Protein AF-A0A8S9QZ90-F1 (afdb_monomer_lite)

Radius of gyration: 35.48 Å; chains: 1; bounding box: 92×92×103 Å

Structure (mmCIF, N/CA/C/O backbone):
data_AF-A0A8S9QZ90-F1
#
_entry.id   AF-A0A8S9QZ90-F1
#
loop_
_atom_site.group_PDB
_atom_site.id
_atom_site.type_symbol
_atom_site.label_atom_id
_atom_site.label_alt_id
_atom_site.label_comp_id
_atom_site.label_asym_id
_atom_site.label_entity_id
_atom_site.label_seq_id
_atom_site.pdbx_PDB_ins_code
_atom_site.Cartn_x
_atom_site.Cartn_y
_atom_site.Cartn_z
_atom_site.occupancy
_atom_site.B_iso_or_equiv
_atom_site.auth_seq_id
_atom_site.auth_comp_id
_atom_site.auth_asym_id
_atom_site.auth_atom_id
_atom_site.pdbx_PDB_model_num
ATOM 1 N N . MET A 1 1 ? -20.617 -15.885 -1.653 1.00 58.88 1 MET A N 1
ATOM 2 C CA . MET A 1 1 ? -20.589 -14.407 -1.597 1.00 58.88 1 MET A CA 1
ATOM 3 C C . MET A 1 1 ? -21.989 -13.803 -1.713 1.00 58.88 1 MET A C 1
ATOM 5 O O . MET A 1 1 ? -22.446 -13.250 -0.727 1.00 58.88 1 MET A O 1
ATOM 9 N N . PHE A 1 2 ? -22.715 -13.958 -2.832 1.00 81.94 2 PHE A N 1
ATOM 10 C CA . PHE A 1 2 ? -24.047 -13.337 -2.986 1.00 81.94 2 PHE A CA 1
ATOM 11 C C . PHE A 1 2 ? -25.120 -13.880 -2.020 1.00 81.94 2 PHE A C 1
ATOM 13 O O . PHE A 1 2 ? -25.806 -13.099 -1.377 1.00 81.94 2 PHE A O 1
ATOM 20 N N . LYS A 1 3 ? -25.200 -15.203 -1.802 1.00 84.06 3 LYS A N 1
ATOM 21 C CA . LYS A 1 3 ? -26.100 -15.797 -0.785 1.00 84.06 3 LYS A CA 1
ATOM 22 C C . LYS A 1 3 ? -25.849 -15.244 0.627 1.00 84.06 3 LYS A C 1
ATOM 24 O O . LYS A 1 3 ? -26.789 -14.939 1.349 1.00 84.06 3 LYS A O 1
ATOM 29 N N . SER A 1 4 ? -24.578 -15.061 0.986 1.00 73.25 4 SER A N 1
ATOM 30 C CA . SER A 1 4 ? -24.166 -14.453 2.256 1.00 73.25 4 SER A CA 1
ATOM 31 C C . SER A 1 4 ? -24.573 -12.979 2.337 1.00 73.25 4 SER A C 1
ATOM 33 O O . SER A 1 4 ? -25.017 -12.527 3.384 1.00 73.25 4 SER A O 1
ATOM 35 N N . TYR A 1 5 ? -24.474 -12.235 1.229 1.00 80.06 5 TYR A N 1
ATOM 36 C CA . TYR A 1 5 ? -24.984 -10.864 1.147 1.00 80.06 5 TYR A CA 1
ATOM 37 C C . TYR A 1 5 ? -26.503 -10.806 1.350 1.00 80.06 5 TYR A C 1
ATOM 39 O O . TYR A 1 5 ? -26.969 -9.968 2.108 1.00 80.06 5 TYR A O 1
ATOM 47 N N . ILE A 1 6 ? -27.268 -11.721 0.749 1.00 82.00 6 ILE A N 1
ATOM 48 C CA . ILE A 1 6 ? -28.728 -11.779 0.926 1.00 82.00 6 ILE A CA 1
ATOM 49 C C . ILE A 1 6 ? -29.099 -12.058 2.384 1.00 82.00 6 ILE A C 1
ATOM 51 O O . ILE A 1 6 ? -29.980 -11.389 2.916 1.00 82.00 6 ILE A O 1
ATOM 55 N N . ALA A 1 7 ? -28.423 -13.006 3.040 1.00 80.50 7 ALA A N 1
ATOM 56 C CA . ALA A 1 7 ? -28.649 -13.291 4.458 1.00 80.50 7 ALA A CA 1
ATOM 57 C C . ALA A 1 7 ? -28.405 -12.047 5.331 1.00 80.50 7 ALA A C 1
ATOM 59 O O . ALA A 1 7 ? -29.233 -11.716 6.174 1.00 80.50 7 ALA A O 1
ATOM 60 N N . ARG A 1 8 ? -27.323 -11.309 5.054 1.00 75.00 8 ARG A N 1
ATOM 61 C CA . ARG A 1 8 ? -27.004 -10.041 5.729 1.00 75.00 8 ARG A CA 1
ATOM 62 C C . ARG A 1 8 ? -28.013 -8.936 5.422 1.00 75.00 8 ARG A C 1
ATOM 64 O O . ARG A 1 8 ? -28.392 -8.180 6.299 1.00 75.00 8 ARG A O 1
ATOM 71 N N . LEU A 1 9 ? -28.473 -8.825 4.179 1.00 74.50 9 LEU A N 1
ATOM 72 C CA . LEU A 1 9 ? -29.470 -7.823 3.813 1.00 74.50 9 LEU A CA 1
ATOM 73 C C . LEU A 1 9 ? -30.791 -8.081 4.552 1.00 74.50 9 LEU A C 1
ATOM 75 O O . LEU A 1 9 ? -31.390 -7.153 5.086 1.00 74.50 9 LEU A O 1
ATOM 79 N N . LYS A 1 10 ? -31.210 -9.349 4.634 1.00 87.25 10 LYS A N 1
ATOM 80 C CA . LYS A 1 10 ? -32.406 -9.774 5.372 1.00 87.25 10 LYS A CA 1
ATOM 81 C C . LYS A 1 10 ? -32.319 -9.469 6.864 1.00 87.25 10 LYS A C 1
ATOM 83 O O . LYS A 1 10 ? -33.320 -9.034 7.422 1.00 87.25 10 LYS A O 1
ATOM 88 N N . SER A 1 11 ? -31.153 -9.642 7.489 1.00 72.88 11 SER A N 1
ATOM 89 C CA . SER A 1 11 ? -30.983 -9.314 8.910 1.00 72.88 11 SER A CA 1
ATOM 90 C C . SER A 1 11 ? -31.061 -7.811 9.188 1.00 72.88 11 SER A C 1
ATOM 92 O O . SER A 1 11 ? -31.506 -7.429 10.260 1.00 72.88 11 SER A O 1
ATOM 94 N N . ILE A 1 12 ? -30.670 -6.962 8.230 1.00 74.31 12 ILE A N 1
ATOM 95 C CA . ILE A 1 12 ? -30.656 -5.499 8.403 1.00 74.31 12 ILE A CA 1
ATOM 96 C C . ILE A 1 12 ? -32.037 -4.884 8.149 1.00 74.31 12 ILE A C 1
ATOM 98 O O . ILE A 1 12 ? -32.509 -4.068 8.931 1.00 74.31 12 ILE A O 1
ATOM 102 N N . VAL A 1 13 ? -32.688 -5.235 7.034 1.00 74.69 13 VAL A N 1
ATOM 103 C CA . VAL A 1 13 ? -33.922 -4.549 6.597 1.00 74.69 13 VAL A CA 1
ATOM 104 C C . VAL A 1 13 ? -35.191 -5.396 6.738 1.00 74.69 13 VAL A C 1
ATOM 106 O O . VAL A 1 13 ? -36.278 -4.936 6.386 1.00 74.69 13 VAL A O 1
ATOM 109 N N . GLY A 1 14 ? -35.065 -6.629 7.232 1.00 84.50 14 GLY A N 1
ATOM 110 C CA . GLY A 1 14 ? -36.142 -7.614 7.286 1.00 84.50 14 GLY A CA 1
ATOM 111 C C . GLY A 1 14 ? -36.393 -8.310 5.943 1.00 84.50 14 GLY A C 1
ATOM 112 O O . GLY A 1 14 ? -36.069 -7.801 4.866 1.00 84.50 14 GLY A O 1
ATOM 113 N N . ASP A 1 15 ? -37.006 -9.495 5.994 1.00 91.50 15 ASP A N 1
ATOM 114 C CA . ASP A 1 15 ? -37.177 -10.371 4.826 1.00 91.50 15 ASP A CA 1
ATOM 115 C C . ASP A 1 15 ? -37.938 -9.725 3.662 1.00 91.50 15 ASP A C 1
ATOM 117 O O . ASP A 1 15 ? -37.525 -9.855 2.506 1.00 91.50 15 ASP A O 1
ATOM 121 N N . MET A 1 16 ? -39.038 -9.022 3.950 1.00 92.06 16 MET A N 1
ATOM 122 C CA . MET A 1 16 ? -39.878 -8.413 2.911 1.00 92.06 16 MET A CA 1
ATOM 123 C C . MET A 1 16 ? -39.115 -7.337 2.135 1.00 92.06 16 MET A C 1
ATOM 125 O O . MET A 1 16 ? -39.056 -7.382 0.906 1.00 92.06 16 MET A O 1
ATOM 129 N N . LYS A 1 17 ? -38.470 -6.410 2.851 1.00 86.69 17 LYS A N 1
ATOM 130 C CA . LYS A 1 17 ? -37.750 -5.285 2.245 1.00 86.69 17 LYS A CA 1
ATOM 131 C C . LYS A 1 17 ? -36.463 -5.738 1.559 1.00 86.69 17 LYS A C 1
ATOM 133 O O . LYS A 1 17 ? -36.137 -5.243 0.486 1.00 86.69 17 LYS A O 1
ATOM 138 N N . ALA A 1 18 ? -35.762 -6.730 2.112 1.00 88.50 18 ALA A N 1
ATOM 139 C CA . ALA A 1 18 ? -34.608 -7.333 1.448 1.00 88.50 18 ALA A CA 1
ATOM 140 C C . ALA A 1 18 ? -35.005 -7.986 0.117 1.00 88.50 18 ALA A C 1
ATOM 142 O O . ALA A 1 18 ? -34.321 -7.810 -0.890 1.00 88.50 18 ALA A O 1
ATOM 143 N N . THR A 1 19 ? -36.134 -8.699 0.100 1.00 93.56 19 THR A N 1
ATOM 144 C CA . THR A 1 19 ? -36.671 -9.318 -1.119 1.00 93.56 19 THR A CA 1
ATOM 145 C C . THR A 1 19 ? -37.035 -8.262 -2.163 1.00 93.56 19 THR A C 1
ATOM 147 O O . THR A 1 19 ? -36.697 -8.423 -3.333 1.00 93.56 19 THR A O 1
ATOM 150 N N . GLU A 1 20 ? -37.659 -7.156 -1.755 1.00 92.88 20 GLU A N 1
ATOM 151 C CA . GLU A 1 20 ? -37.959 -6.024 -2.638 1.00 92.88 20 GLU A CA 1
ATOM 152 C C . GLU A 1 20 ? -36.688 -5.411 -3.254 1.00 92.88 20 GLU A C 1
ATOM 154 O O . GLU A 1 20 ? -36.618 -5.238 -4.472 1.00 92.88 20 GLU A O 1
ATOM 159 N N . ILE A 1 21 ? -35.657 -5.149 -2.441 1.00 91.88 21 ILE A N 1
ATOM 160 C CA . ILE A 1 21 ? -34.369 -4.611 -2.910 1.00 91.88 21 ILE A CA 1
ATOM 161 C C . ILE A 1 21 ? -33.738 -5.541 -3.949 1.00 91.88 21 ILE A C 1
ATOM 163 O O . ILE A 1 21 ? -33.312 -5.084 -5.009 1.00 91.88 21 ILE A O 1
ATOM 167 N N . ILE A 1 22 ? -33.691 -6.848 -3.673 1.00 95.12 22 ILE A N 1
ATOM 168 C CA . ILE A 1 22 ? -33.077 -7.831 -4.577 1.00 95.12 22 ILE A CA 1
ATOM 169 C C . ILE A 1 22 ? -33.879 -7.958 -5.878 1.00 95.12 22 ILE A C 1
ATOM 171 O O . ILE A 1 22 ? -33.283 -8.013 -6.956 1.00 95.12 22 ILE A O 1
ATOM 175 N N . ASN A 1 23 ? -35.214 -7.963 -5.794 1.00 95.00 23 ASN A N 1
ATOM 176 C CA . ASN A 1 23 ? -36.092 -8.003 -6.966 1.00 95.00 23 ASN A CA 1
ATOM 177 C C . ASN A 1 23 ? -35.858 -6.790 -7.882 1.00 95.00 23 ASN A C 1
ATOM 179 O O . ASN A 1 23 ? -35.837 -6.936 -9.106 1.00 95.00 23 ASN A O 1
ATOM 183 N N . ASN A 1 24 ? -35.646 -5.608 -7.298 1.00 93.50 24 ASN A N 1
ATOM 184 C CA . ASN A 1 24 ? -35.467 -4.354 -8.031 1.00 93.50 24 ASN A CA 1
ATOM 185 C C . ASN A 1 24 ? -34.015 -4.085 -8.470 1.00 93.50 24 ASN A C 1
ATOM 187 O O . ASN A 1 24 ? -33.783 -3.201 -9.295 1.00 93.50 24 ASN A O 1
ATOM 191 N N . ALA A 1 25 ? -33.037 -4.842 -7.968 1.00 94.19 25 ALA A N 1
ATOM 192 C CA . ALA A 1 25 ? -31.633 -4.672 -8.322 1.00 94.19 25 ALA A CA 1
ATOM 193 C C . ALA A 1 25 ? -31.343 -5.036 -9.791 1.00 94.19 25 ALA A C 1
ATOM 195 O O . ALA A 1 25 ? -31.922 -5.972 -10.349 1.00 94.19 25 ALA A O 1
ATOM 196 N N . LEU A 1 26 ? -30.389 -4.319 -10.396 1.00 96.25 26 LEU A N 1
ATOM 197 C CA . LEU A 1 26 ? -29.820 -4.644 -11.703 1.00 96.25 26 LEU A CA 1
ATOM 198 C C . LEU A 1 26 ? -28.574 -5.517 -11.530 1.00 96.25 26 LEU A C 1
ATOM 200 O O . LEU A 1 26 ? -27.588 -5.088 -10.933 1.00 96.25 26 LEU A O 1
ATOM 204 N N . VAL A 1 27 ? -28.592 -6.716 -12.106 1.00 95.81 27 VAL A N 1
ATOM 205 C CA . VAL A 1 27 ? -27.445 -7.629 -12.105 1.00 95.81 27 VAL A CA 1
ATOM 206 C C . VAL A 1 27 ? -26.774 -7.613 -13.472 1.00 95.81 27 VAL A C 1
ATOM 208 O O . VAL A 1 27 ? -27.388 -7.980 -14.470 1.00 95.81 27 VAL A O 1
ATOM 211 N N . VAL A 1 28 ? -25.503 -7.215 -13.524 1.00 95.94 28 VAL A N 1
ATOM 212 C CA . VAL A 1 28 ? -24.704 -7.214 -14.757 1.00 95.94 28 VAL A CA 1
ATOM 213 C C . VAL A 1 28 ? -23.727 -8.386 -14.730 1.00 95.94 28 VAL A C 1
ATOM 215 O O . VAL A 1 28 ? -22.909 -8.499 -13.819 1.00 95.94 28 VAL A O 1
ATOM 218 N N . ILE A 1 29 ? -23.806 -9.258 -15.732 1.00 94.88 29 ILE A N 1
ATOM 219 C CA . ILE A 1 29 ? -22.988 -10.464 -15.853 1.00 94.88 29 ILE A CA 1
ATOM 220 C C . ILE A 1 29 ? -22.022 -10.300 -17.025 1.00 94.88 29 ILE A C 1
ATOM 222 O O . ILE A 1 29 ? -22.436 -10.062 -18.158 1.00 94.88 29 ILE A O 1
ATOM 226 N N . SER A 1 30 ? -20.732 -10.486 -16.755 1.00 92.12 30 SER A N 1
ATOM 227 C CA . SER A 1 30 ? -19.684 -10.641 -17.765 1.00 92.12 30 SER A CA 1
ATOM 228 C C . SER A 1 30 ? -18.981 -11.971 -17.514 1.00 92.12 30 SER A C 1
ATOM 230 O O . SER A 1 30 ? -18.351 -12.155 -16.472 1.00 92.12 30 SER A O 1
ATOM 232 N N . ALA A 1 31 ? -19.150 -12.924 -18.428 1.00 90.69 31 ALA A N 1
ATOM 233 C CA . ALA A 1 31 ? -18.664 -14.292 -18.275 1.00 90.69 31 ALA A CA 1
ATOM 234 C C . ALA A 1 31 ? -18.189 -14.861 -19.619 1.00 90.69 31 ALA A C 1
ATOM 236 O O . ALA A 1 31 ? -18.704 -14.493 -20.673 1.00 90.69 31 ALA A O 1
ATOM 237 N N . GLY A 1 32 ? -17.211 -15.770 -19.584 1.00 90.31 32 GLY A N 1
ATOM 238 C CA . GLY A 1 32 ? -16.701 -16.478 -20.761 1.00 90.31 32 GLY A CA 1
ATOM 239 C C . GLY A 1 32 ? -15.339 -15.991 -21.264 1.00 90.31 32 GLY A C 1
ATOM 240 O O . GLY A 1 32 ? -14.542 -16.802 -21.720 1.00 90.31 32 GLY A O 1
ATOM 241 N N . THR A 1 33 ? -15.005 -14.702 -21.152 1.00 91.06 33 THR A N 1
ATOM 242 C CA . THR A 1 33 ? -13.755 -14.148 -21.717 1.00 91.06 33 THR A CA 1
ATOM 243 C C . THR A 1 33 ? -12.507 -14.909 -21.244 1.00 91.06 33 THR A C 1
ATOM 245 O O . THR A 1 33 ? -11.711 -15.369 -22.063 1.00 91.06 33 THR A O 1
ATOM 248 N N . ASN A 1 34 ? -12.381 -15.149 -19.934 1.00 88.44 34 ASN A N 1
ATOM 249 C CA . ASN A 1 34 ? -11.275 -15.929 -19.365 1.00 88.44 34 ASN A CA 1
ATOM 250 C C . ASN A 1 34 ? -11.338 -17.416 -19.757 1.00 88.44 34 ASN A C 1
ATOM 252 O O . ASN A 1 34 ? -10.299 -18.042 -19.972 1.00 88.44 34 ASN A O 1
ATOM 256 N N . ASP A 1 35 ? -12.543 -17.974 -19.894 1.00 91.88 35 ASP A N 1
ATOM 257 C CA . ASP A 1 35 ? -12.764 -19.366 -20.288 1.00 91.88 35 ASP A CA 1
ATOM 258 C C . ASP A 1 35 ? -12.287 -19.655 -21.714 1.00 91.88 35 ASP A C 1
ATOM 260 O O . ASP A 1 35 ? -11.787 -20.750 -21.977 1.00 91.88 35 ASP A O 1
ATOM 264 N N . PHE A 1 36 ? -12.404 -18.690 -22.627 1.00 92.25 36 PHE A N 1
ATOM 265 C CA . PHE A 1 36 ? -11.864 -18.808 -23.982 1.00 92.25 36 PHE A CA 1
ATOM 266 C C . PHE A 1 36 ? -10.364 -18.501 -24.020 1.00 92.25 36 PHE A C 1
ATOM 268 O O . PHE A 1 36 ? -9.575 -19.333 -24.469 1.00 92.25 36 PHE A O 1
ATOM 275 N N . ILE A 1 37 ? -9.948 -17.338 -23.516 1.00 88.56 37 ILE A N 1
ATOM 276 C CA . ILE A 1 37 ? -8.562 -16.856 -23.629 1.00 88.56 37 ILE A CA 1
ATOM 277 C C . ILE A 1 37 ? -7.607 -17.783 -22.881 1.00 88.56 37 ILE A C 1
ATOM 279 O O . ILE A 1 37 ? -6.681 -18.323 -23.480 1.00 88.56 37 ILE A O 1
ATOM 283 N N . LEU A 1 38 ? -7.821 -17.979 -21.578 1.00 84.06 38 LEU A N 1
ATOM 284 C CA . LEU A 1 38 ? -6.878 -18.707 -20.733 1.00 84.06 38 LEU A CA 1
ATOM 285 C C . LEU A 1 38 ? -7.066 -20.214 -20.876 1.00 84.06 38 LEU A C 1
ATOM 287 O O . LEU A 1 38 ? -6.099 -20.924 -21.140 1.00 84.06 38 LEU A O 1
ATOM 291 N N . ASN A 1 39 ? -8.304 -20.696 -20.739 1.00 83.62 39 ASN A N 1
ATOM 292 C CA . ASN A 1 39 ? -8.564 -22.129 -20.579 1.00 83.62 39 ASN A CA 1
ATOM 293 C C . ASN A 1 39 ? -8.686 -22.905 -21.899 1.00 83.62 39 ASN A C 1
ATOM 295 O O . ASN A 1 39 ? -8.531 -24.126 -21.873 1.00 83.62 39 ASN A O 1
ATOM 299 N N . TYR A 1 40 ? -8.989 -22.240 -23.023 1.00 88.25 40 TYR A N 1
ATOM 300 C CA . TYR A 1 40 ? -9.184 -22.895 -24.323 1.00 88.25 40 TYR A CA 1
ATOM 301 C C . TYR A 1 40 ? -8.068 -22.583 -25.335 1.00 88.25 40 TYR A C 1
ATOM 303 O O . TYR A 1 40 ? -7.553 -23.507 -25.970 1.00 88.25 40 TYR A O 1
ATOM 311 N N . TYR A 1 41 ? -7.673 -21.312 -25.498 1.00 86.94 41 TYR A N 1
ATOM 312 C CA . TYR A 1 41 ? -6.676 -20.913 -26.506 1.00 86.94 41 TYR A CA 1
ATOM 313 C C . TYR A 1 41 ? -5.233 -20.863 -26.002 1.00 86.94 41 TYR A C 1
ATOM 315 O O . TYR A 1 41 ? -4.337 -21.248 -26.761 1.00 86.94 41 TYR A O 1
ATOM 323 N N . THR A 1 42 ? -4.995 -20.373 -24.781 1.00 81.00 42 THR A N 1
ATOM 324 C CA . THR A 1 42 ? -3.645 -20.280 -24.200 1.00 81.00 42 THR A CA 1
ATOM 325 C C . THR A 1 42 ? -3.219 -21.606 -23.580 1.00 81.00 42 THR A C 1
ATOM 327 O O . THR A 1 42 ? -2.168 -22.139 -23.931 1.00 81.00 42 THR A O 1
ATOM 330 N N . ILE A 1 43 ? -4.040 -22.172 -22.693 1.00 78.25 43 ILE A N 1
ATOM 331 C CA . ILE A 1 43 ? -3.807 -23.482 -22.081 1.00 78.25 43 ILE A CA 1
ATOM 332 C C . ILE A 1 43 ? -4.647 -24.512 -22.847 1.00 78.25 43 ILE A C 1
ATOM 334 O O . ILE A 1 43 ? -5.866 -24.383 -22.901 1.00 78.25 43 ILE A O 1
ATOM 338 N N . PRO A 1 44 ? -4.054 -25.565 -23.434 1.00 70.06 44 PRO A N 1
ATOM 339 C CA . PRO A 1 44 ? -4.783 -26.470 -24.324 1.00 70.06 44 PRO A CA 1
ATOM 340 C C . PRO A 1 44 ? -5.720 -27.451 -23.598 1.00 70.06 44 PRO A C 1
ATOM 342 O O . PRO A 1 44 ? -6.365 -28.265 -24.255 1.00 70.06 44 PRO A O 1
ATOM 345 N N . SER A 1 45 ? -5.824 -27.410 -22.266 1.00 75.31 45 SER A N 1
ATOM 346 C CA . SER A 1 45 ? -6.540 -28.415 -21.468 1.00 75.31 45 SER A CA 1
ATOM 347 C C . SER A 1 45 ? -8.021 -28.540 -21.842 1.00 75.31 45 SER A C 1
ATOM 349 O O . SER A 1 45 ? -8.506 -29.658 -22.019 1.00 75.31 45 SER A O 1
ATOM 351 N N . ARG A 1 46 ? -8.745 -27.426 -22.042 1.00 83.62 46 ARG A N 1
ATOM 352 C CA . ARG A 1 46 ? -10.146 -27.484 -22.504 1.00 83.62 46 ARG A CA 1
ATOM 353 C C . ARG A 1 46 ? -10.266 -27.828 -23.975 1.00 83.62 46 ARG A C 1
ATOM 355 O O . ARG A 1 46 ? -11.208 -28.519 -24.339 1.00 83.62 46 ARG A O 1
ATOM 362 N N . ARG A 1 47 ? -9.310 -27.426 -24.809 1.00 84.00 47 ARG A N 1
ATOM 363 C CA . ARG A 1 47 ? -9.299 -27.774 -26.236 1.00 84.00 47 ARG A CA 1
ATOM 364 C C . ARG A 1 47 ? -9.066 -29.268 -26.478 1.00 84.00 47 ARG A C 1
ATOM 366 O O . ARG A 1 47 ? -9.575 -29.816 -27.450 1.00 84.00 47 ARG A O 1
ATOM 373 N N . LEU A 1 48 ? -8.329 -29.932 -25.588 1.00 84.31 48 LEU A N 1
ATOM 374 C CA . LEU A 1 48 ? -8.176 -31.389 -25.599 1.00 84.31 48 LEU A CA 1
ATOM 375 C C . LEU A 1 48 ? -9.467 -32.111 -25.184 1.00 84.31 48 LEU A C 1
ATOM 377 O O . LEU A 1 48 ? -9.738 -33.190 -25.689 1.00 84.31 48 LEU A O 1
ATOM 381 N N . GLN A 1 49 ? -10.267 -31.520 -24.290 1.00 88.00 49 GLN A N 1
ATOM 382 C CA . GLN A 1 49 ? -11.564 -32.076 -23.870 1.00 88.00 49 GLN A CA 1
ATOM 383 C C . GLN A 1 49 ? -12.684 -31.788 -24.882 1.00 88.00 49 GLN A C 1
ATOM 385 O O . GLN A 1 49 ? -13.582 -32.603 -25.069 1.00 88.00 49 GLN A O 1
ATOM 390 N N . TYR A 1 50 ? -12.630 -30.629 -25.534 1.00 90.00 50 TYR A N 1
ATOM 391 C CA . TYR A 1 50 ? -13.610 -30.155 -26.503 1.00 90.00 50 TYR A CA 1
ATOM 392 C C . TYR A 1 50 ? -12.902 -29.855 -27.825 1.00 90.00 50 TYR A C 1
ATOM 394 O O . TYR A 1 50 ? -12.476 -28.729 -28.074 1.00 90.00 50 TYR A O 1
ATOM 402 N N . HIS A 1 51 ? -12.790 -30.867 -28.690 1.00 82.06 51 HIS A N 1
ATOM 403 C CA . HIS A 1 51 ? -12.104 -30.739 -29.982 1.00 82.06 51 HIS A CA 1
ATOM 404 C C . HIS A 1 51 ? -12.742 -29.699 -30.921 1.00 82.06 51 HIS A C 1
ATOM 406 O O . HIS A 1 51 ? -12.049 -29.113 -31.755 1.00 82.06 51 HIS A O 1
ATOM 412 N N . HIS A 1 52 ? -14.047 -29.442 -30.771 1.00 89.69 52 HIS A N 1
ATOM 413 C CA . HIS A 1 52 ? -14.778 -28.419 -31.514 1.00 89.69 52 HIS A CA 1
ATOM 414 C C . HIS A 1 52 ? -15.163 -27.250 -30.603 1.00 89.69 52 HIS A C 1
ATOM 416 O O . HIS A 1 52 ? -15.850 -27.434 -29.595 1.00 89.69 52 HIS A O 1
ATOM 422 N N . VAL A 1 53 ? -14.804 -26.029 -31.016 1.00 93.12 53 VAL A N 1
ATOM 423 C CA . VAL A 1 53 ? -15.101 -24.797 -30.260 1.00 93.12 53 VAL A CA 1
ATOM 424 C C . VAL A 1 53 ? -16.600 -24.604 -30.041 1.00 93.12 53 VAL A C 1
ATOM 426 O O . VAL A 1 53 ? -17.006 -24.145 -28.980 1.00 93.12 53 VAL A O 1
ATOM 429 N N . SER A 1 54 ? -17.434 -25.043 -30.992 1.00 94.88 54 SER A N 1
ATOM 430 C CA . SER A 1 54 ? -18.893 -24.999 -30.859 1.00 94.88 54 SER A CA 1
ATOM 431 C C . SER A 1 54 ? -19.380 -25.747 -29.618 1.00 94.88 54 SER A C 1
ATOM 433 O O . SER A 1 54 ? -20.189 -25.208 -28.871 1.00 94.88 54 SER A O 1
ATOM 435 N N . SER A 1 55 ? -18.853 -26.947 -29.359 1.00 94.75 55 SER A N 1
ATOM 436 C CA . SER A 1 55 ? -19.232 -27.748 -28.191 1.00 94.75 55 SER A CA 1
ATOM 437 C C . SER A 1 55 ? -18.792 -27.091 -26.882 1.00 94.75 55 SER A C 1
ATOM 439 O O . SER A 1 55 ? -19.494 -27.178 -25.878 1.00 94.75 55 SER A O 1
ATOM 441 N N . TYR A 1 56 ? -17.650 -26.396 -26.893 1.00 95.38 56 TYR A N 1
ATOM 442 C CA . TYR A 1 56 ? -17.192 -25.629 -25.738 1.00 95.38 56 TYR A CA 1
ATOM 443 C C . TYR A 1 56 ? -18.049 -24.377 -25.496 1.00 95.38 56 TYR A C 1
ATOM 445 O O . TYR A 1 56 ? -18.406 -24.098 -24.355 1.00 95.38 56 TYR A O 1
ATOM 453 N N . GLN A 1 57 ? -18.459 -23.665 -26.553 1.00 96.69 57 GLN A N 1
ATOM 454 C CA . GLN A 1 57 ? -19.421 -22.559 -26.451 1.00 96.69 57 GLN A CA 1
ATOM 455 C C . GLN A 1 57 ? -20.729 -23.025 -25.803 1.00 96.69 57 GLN A C 1
ATOM 457 O O . GLN A 1 57 ? -21.207 -22.378 -24.876 1.00 96.69 57 GLN A O 1
ATOM 462 N N . ASP A 1 58 ? -21.273 -24.164 -26.242 1.00 95.75 58 ASP A N 1
ATOM 463 C CA . ASP A 1 58 ? -22.519 -24.714 -25.696 1.00 95.75 58 ASP A CA 1
ATOM 464 C C . ASP A 1 58 ? -22.357 -25.105 -24.216 1.00 95.75 58 ASP A C 1
ATOM 466 O O . ASP A 1 58 ? -23.250 -24.870 -23.402 1.00 95.75 58 ASP A O 1
ATOM 470 N N . PHE A 1 59 ? -21.187 -25.636 -23.839 1.00 95.50 59 PHE A N 1
ATOM 471 C CA . PHE A 1 59 ? -20.846 -25.916 -22.443 1.00 95.50 59 PHE A CA 1
ATOM 472 C C . PHE A 1 59 ? -20.822 -24.646 -21.575 1.00 95.50 59 PHE A C 1
ATOM 474 O O . PHE A 1 59 ? -21.404 -24.645 -20.488 1.00 95.50 59 PHE A O 1
ATOM 481 N N . ILE A 1 60 ? -20.178 -23.570 -22.039 1.00 96.12 60 ILE A N 1
ATOM 482 C CA . ILE A 1 60 ? -20.114 -22.295 -21.306 1.00 96.12 60 ILE A CA 1
ATOM 483 C C . ILE A 1 60 ? -21.500 -21.651 -21.206 1.00 96.12 60 ILE A C 1
ATOM 485 O O . ILE A 1 60 ? -21.896 -21.226 -20.122 1.00 96.12 60 ILE A O 1
ATOM 489 N N . LEU A 1 61 ? -22.277 -21.654 -22.289 1.00 96.56 61 LEU A N 1
ATOM 490 C CA . LEU A 1 61 ? -23.646 -21.139 -22.289 1.00 96.56 61 LEU A CA 1
ATOM 491 C C . LEU A 1 61 ? -24.554 -21.901 -21.321 1.00 96.56 61 LEU A C 1
ATOM 493 O O . LEU A 1 61 ? -25.316 -21.283 -20.587 1.00 96.56 61 LEU A O 1
ATOM 497 N N . LYS A 1 62 ? -24.412 -23.228 -21.226 1.00 95.94 62 LYS A N 1
ATOM 498 C CA . LYS A 1 62 ? -25.132 -24.029 -20.226 1.00 95.94 62 LYS A CA 1
ATOM 499 C C . LYS A 1 62 ? -24.737 -23.670 -18.788 1.00 95.94 62 LYS A C 1
ATOM 501 O O . LYS A 1 62 ? -25.570 -23.698 -17.889 1.00 95.94 62 LYS A O 1
ATOM 506 N N . ARG A 1 63 ? -23.465 -23.342 -18.537 1.00 95.81 63 ARG A N 1
ATOM 507 C CA . ARG A 1 63 ? -23.014 -22.870 -17.213 1.00 95.81 63 ARG A CA 1
ATOM 508 C C . ARG A 1 63 ? -23.591 -21.498 -16.878 1.00 95.81 63 ARG A C 1
ATOM 510 O O . ARG A 1 63 ? -23.970 -21.276 -15.732 1.00 95.81 63 ARG A O 1
ATOM 517 N N . LEU A 1 64 ? -23.665 -20.615 -17.869 1.00 95.94 64 LEU A N 1
ATOM 518 C CA . LEU A 1 64 ? -24.277 -19.300 -17.737 1.00 95.94 64 LEU A CA 1
ATOM 519 C C . LEU A 1 64 ? -25.785 -19.404 -17.464 1.00 95.94 64 LEU A C 1
ATOM 521 O O . LEU A 1 64 ? -26.269 -18.747 -16.550 1.00 95.94 64 LEU A O 1
ATOM 525 N N . ASP A 1 65 ? -26.494 -20.274 -18.183 1.00 95.56 65 ASP A N 1
ATOM 526 C CA . ASP A 1 65 ? -27.914 -20.576 -17.957 1.00 95.56 65 ASP A CA 1
ATOM 527 C C . ASP A 1 65 ? -28.179 -21.021 -16.510 1.00 95.56 65 ASP A C 1
ATOM 529 O O . ASP A 1 65 ? -28.996 -20.435 -15.801 1.00 95.56 65 ASP A O 1
ATOM 533 N N . ASN A 1 66 ? -27.390 -21.982 -16.015 1.00 95.69 66 ASN A N 1
ATOM 534 C CA . ASN A 1 66 ? -27.484 -22.438 -14.627 1.00 95.69 66 ASN A CA 1
ATOM 535 C C . ASN A 1 66 ? -27.246 -21.300 -13.620 1.00 95.69 66 ASN A C 1
ATOM 537 O O . ASN A 1 66 ? -27.983 -21.183 -12.643 1.00 95.69 66 ASN A O 1
ATOM 541 N N . LEU A 1 67 ? -26.238 -20.450 -13.856 1.00 94.94 67 LEU A N 1
ATOM 542 C CA . LEU A 1 67 ? -25.950 -19.299 -12.995 1.00 94.94 67 LEU A CA 1
ATOM 543 C C . LEU A 1 67 ? -27.131 -18.319 -12.954 1.00 94.94 67 LEU A C 1
ATOM 545 O O . LEU A 1 67 ? -27.479 -17.821 -11.886 1.00 94.94 67 LEU A O 1
ATOM 549 N N . ILE A 1 68 ? -27.757 -18.051 -14.100 1.00 95.81 68 ILE A N 1
ATOM 550 C CA . ILE A 1 68 ? -28.938 -17.186 -14.189 1.00 95.81 68 ILE A CA 1
ATOM 551 C C . ILE A 1 68 ? -30.103 -17.803 -13.410 1.00 95.81 68 ILE A C 1
ATOM 553 O O . ILE A 1 68 ? -30.748 -17.099 -12.635 1.00 95.81 68 ILE A O 1
ATOM 557 N N . GLY A 1 69 ? -30.329 -19.113 -13.548 1.00 96.12 69 GLY A N 1
ATOM 558 C CA . GLY A 1 69 ? -31.333 -19.839 -12.769 1.00 96.12 69 GLY A CA 1
ATOM 559 C C . GLY A 1 69 ? -31.096 -19.746 -11.257 1.00 96.12 69 GLY A C 1
ATOM 560 O O . GLY A 1 69 ? -32.033 -19.509 -10.493 1.00 96.12 69 GLY A O 1
ATOM 561 N N . GLU A 1 70 ? -29.841 -19.854 -10.812 1.00 95.50 70 GLU A N 1
ATOM 562 C CA . GLU A 1 70 ? -29.469 -19.665 -9.405 1.00 95.50 70 GLU A CA 1
ATOM 563 C C . GLU A 1 70 ? -29.686 -18.224 -8.922 1.00 95.50 70 GLU A C 1
ATOM 565 O O . GLU A 1 70 ? -30.178 -18.011 -7.818 1.00 95.50 70 GLU A O 1
ATOM 570 N N . LEU A 1 71 ? -29.349 -17.214 -9.725 1.00 95.38 71 LEU A N 1
ATOM 571 C CA . LEU A 1 71 ? -29.588 -15.812 -9.364 1.00 95.38 71 LEU A CA 1
ATOM 572 C C . LEU A 1 71 ? -31.085 -15.490 -9.309 1.00 95.38 71 LEU A C 1
ATOM 574 O O . LEU A 1 71 ? -31.542 -14.784 -8.410 1.00 95.38 71 LEU A O 1
ATOM 578 N N . TYR A 1 72 ? -31.863 -16.050 -10.232 1.00 96.31 72 TYR A N 1
ATOM 579 C CA . TYR A 1 72 ? -33.313 -15.918 -10.237 1.00 96.31 72 TYR A CA 1
ATOM 580 C C . TYR A 1 72 ? -33.950 -16.559 -8.997 1.00 96.31 72 TYR A C 1
ATOM 582 O O . TYR A 1 72 ? -34.821 -15.944 -8.372 1.00 96.31 72 TYR A O 1
ATOM 590 N N . SER A 1 73 ? -33.498 -17.753 -8.590 1.00 95.31 73 SER A N 1
ATOM 591 C CA . SER A 1 73 ? -34.002 -18.418 -7.377 1.00 95.31 73 SER A CA 1
ATOM 592 C C . SER A 1 73 ? -33.664 -17.649 -6.096 1.00 95.31 73 SER A C 1
ATOM 594 O O . SER A 1 73 ? -34.371 -17.766 -5.097 1.00 95.31 73 SER A O 1
ATOM 596 N N . LEU A 1 74 ? -32.635 -16.801 -6.148 1.00 95.12 74 LEU A N 1
ATOM 597 C CA . LEU A 1 74 ? -32.252 -15.875 -5.083 1.00 95.12 74 LEU A CA 1
ATOM 598 C C . LEU A 1 74 ? -33.002 -14.533 -5.108 1.00 95.12 74 LEU A C 1
ATOM 600 O O . LEU A 1 74 ? -32.778 -13.710 -4.224 1.00 95.12 74 LEU A O 1
ATOM 604 N N . GLY A 1 75 ? -33.901 -14.318 -6.072 1.00 95.12 75 GLY A N 1
ATOM 605 C CA . GLY A 1 75 ? -34.764 -13.136 -6.153 1.00 95.12 75 GLY A CA 1
ATOM 606 C C . GLY A 1 75 ? -34.387 -12.140 -7.249 1.00 95.12 75 GLY A C 1
ATOM 607 O O . GLY A 1 75 ? -35.119 -11.189 -7.476 1.00 95.12 75 GLY A O 1
ATOM 608 N N . CYS A 1 76 ? -33.292 -12.324 -7.987 1.00 96.38 76 CYS A N 1
ATOM 609 C CA . CYS A 1 76 ? -32.940 -11.369 -9.040 1.00 96.38 76 CYS A CA 1
ATOM 610 C C . CYS A 1 76 ? -33.963 -11.413 -10.187 1.00 96.38 76 CYS A C 1
ATOM 612 O O . CYS A 1 76 ? -34.345 -12.493 -10.651 1.00 96.38 76 CYS A O 1
ATOM 614 N N . ARG A 1 77 ? -34.410 -10.241 -10.656 1.00 96.75 77 ARG A N 1
ATOM 615 C CA . ARG A 1 77 ? -35.359 -10.132 -11.780 1.00 96.75 77 ARG A CA 1
ATOM 616 C C . ARG A 1 77 ? -34.815 -9.349 -12.967 1.00 96.75 77 ARG A C 1
ATOM 618 O O . ARG A 1 77 ? -35.149 -9.711 -14.087 1.00 96.75 77 ARG A O 1
ATOM 625 N N . ASN A 1 78 ? -33.953 -8.352 -12.762 1.00 97.56 78 ASN A N 1
ATOM 626 C CA . ASN A 1 78 ? -33.382 -7.547 -13.846 1.00 97.56 78 ASN A CA 1
ATOM 627 C C . ASN A 1 78 ? -31.922 -7.942 -14.099 1.00 97.56 78 ASN A C 1
ATOM 629 O O . ASN A 1 78 ? -31.051 -7.677 -13.270 1.00 97.56 78 ASN A O 1
ATOM 633 N N . ILE A 1 79 ? -31.647 -8.579 -15.238 1.00 98.06 79 ILE A N 1
ATOM 634 C CA . ILE A 1 79 ? -30.333 -9.141 -15.568 1.00 98.06 79 ILE A CA 1
ATOM 635 C C . ILE A 1 79 ? -29.865 -8.612 -16.927 1.00 98.06 79 ILE A C 1
ATOM 637 O O . ILE A 1 79 ? -30.595 -8.651 -17.915 1.00 98.06 79 ILE A O 1
ATOM 641 N N . VAL A 1 80 ? -28.623 -8.143 -16.995 1.00 98.00 80 VAL A N 1
ATOM 642 C CA . VAL A 1 80 ? -27.941 -7.758 -18.235 1.00 98.00 80 VAL A CA 1
ATOM 643 C C . VAL A 1 80 ? -26.735 -8.663 -18.421 1.00 98.00 80 VAL A C 1
ATOM 645 O O . VAL A 1 80 ? -25.918 -8.806 -17.516 1.00 98.00 80 VAL A O 1
ATOM 648 N N . ILE A 1 81 ? -26.606 -9.262 -19.599 1.00 97.62 81 ILE A N 1
ATOM 649 C CA . ILE A 1 81 ? -25.548 -10.219 -19.916 1.00 97.62 81 ILE A CA 1
ATOM 650 C C . ILE A 1 81 ? -24.692 -9.652 -21.043 1.00 97.62 81 ILE A C 1
ATOM 652 O O . ILE A 1 81 ? -25.181 -9.433 -22.152 1.00 97.62 81 ILE A O 1
ATOM 656 N N . GLY A 1 82 ? -23.412 -9.427 -20.764 1.00 96.69 82 GLY A N 1
ATOM 657 C CA . GLY A 1 82 ? -22.427 -9.051 -21.772 1.00 96.69 82 GLY A CA 1
ATOM 658 C C . GLY A 1 82 ? -22.057 -10.229 -22.669 1.00 96.69 82 GLY A C 1
ATOM 659 O O . GLY A 1 82 ? -21.815 -11.335 -22.183 1.00 96.69 82 GLY A O 1
ATOM 660 N N . GLY A 1 83 ? -21.986 -9.987 -23.978 1.00 96.69 83 GLY A N 1
ATOM 661 C CA . GLY A 1 83 ? -21.341 -10.913 -24.911 1.00 96.69 83 GLY A CA 1
ATOM 662 C C . GLY A 1 83 ? -19.826 -11.022 -24.688 1.00 96.69 83 GLY A C 1
ATOM 663 O O . GLY A 1 83 ? -19.247 -10.363 -23.832 1.00 96.69 83 GLY A O 1
ATOM 664 N N . LEU A 1 84 ? -19.154 -11.836 -25.494 1.00 97.31 84 LEU A N 1
ATOM 665 C CA . LEU A 1 84 ? -17.702 -11.844 -25.601 1.00 97.31 84 LEU A CA 1
ATOM 666 C C . LEU A 1 84 ? -17.209 -10.647 -26.425 1.00 97.31 84 LEU A C 1
ATOM 668 O O . LEU A 1 84 ? -17.803 -10.336 -27.463 1.00 97.31 84 LEU A O 1
ATOM 672 N N . PRO A 1 85 ? -16.096 -10.013 -26.021 1.00 96.62 85 PRO A N 1
ATOM 673 C CA . PRO A 1 85 ? -15.430 -8.984 -26.814 1.00 96.62 85 PRO A CA 1
ATOM 674 C C . PRO A 1 85 ? -14.640 -9.614 -27.986 1.00 96.62 85 PRO A C 1
ATOM 676 O O . PRO A 1 85 ? -14.588 -10.847 -28.101 1.00 96.62 85 PRO A O 1
ATOM 679 N N . PRO A 1 86 ? -13.993 -8.818 -28.861 1.00 96.00 86 PRO A N 1
ATOM 680 C CA . PRO A 1 86 ? -13.040 -9.323 -29.858 1.00 96.00 86 PRO A CA 1
ATOM 681 C C . PRO A 1 86 ? -11.765 -9.880 -29.192 1.00 96.00 86 PRO A C 1
ATOM 683 O O . PRO A 1 86 ? -10.719 -9.233 -29.142 1.00 96.00 86 PRO A O 1
ATOM 686 N N . ILE A 1 87 ? -11.855 -11.095 -28.642 1.00 94.62 87 ILE A N 1
ATOM 687 C CA . ILE A 1 87 ? -10.801 -11.710 -27.819 1.00 94.62 87 ILE A CA 1
ATOM 688 C C . ILE A 1 87 ? -9.493 -11.952 -28.581 1.00 94.62 87 ILE A C 1
ATOM 690 O O . ILE A 1 87 ? -8.420 -11.884 -27.984 1.00 94.62 87 ILE A O 1
ATOM 694 N N . GLY A 1 88 ? -9.558 -12.175 -29.896 1.00 92.88 88 GLY A N 1
ATOM 695 C CA . GLY A 1 88 ? -8.381 -12.378 -30.740 1.00 92.88 88 GLY A CA 1
ATOM 696 C C . GLY A 1 88 ? -7.552 -11.109 -30.927 1.00 92.88 88 GLY A C 1
ATOM 697 O O . GLY A 1 88 ? -6.395 -11.181 -31.339 1.00 92.88 88 GLY A O 1
ATOM 698 N N . CYS A 1 89 ? -8.122 -9.944 -30.619 1.00 91.56 89 CYS A N 1
ATOM 699 C CA . CYS A 1 89 ? -7.407 -8.676 -30.607 1.00 91.56 89 CYS A CA 1
ATOM 700 C C . CYS A 1 89 ? -6.753 -8.358 -29.253 1.00 91.56 89 CYS A C 1
ATOM 702 O O . CYS A 1 89 ? -6.117 -7.318 -29.115 1.00 91.56 89 CYS A O 1
ATOM 704 N N . LEU A 1 90 ? -6.888 -9.210 -28.234 1.00 89.62 90 LEU A N 1
ATOM 705 C CA . LEU A 1 90 ? -6.277 -8.929 -26.937 1.00 89.62 90 LEU A CA 1
ATOM 706 C C . LEU A 1 90 ? -4.747 -9.076 -27.000 1.00 89.62 90 LEU A C 1
ATOM 708 O O . LEU A 1 90 ? -4.264 -10.063 -27.565 1.00 89.62 90 LEU A O 1
ATOM 712 N N . PRO A 1 91 ? -3.968 -8.171 -26.365 1.00 87.12 91 PRO A N 1
ATOM 713 C CA . PRO A 1 91 ? -2.506 -8.180 -26.439 1.00 87.12 91 PRO A CA 1
ATOM 714 C C . PRO A 1 91 ? -1.860 -9.533 -26.122 1.00 87.12 91 PRO A C 1
ATOM 716 O O . PRO A 1 91 ? -0.935 -9.933 -26.829 1.00 87.12 91 PRO A O 1
ATOM 719 N N . ILE A 1 92 ? -2.376 -10.262 -25.122 1.00 84.56 92 ILE A N 1
ATOM 720 C CA . ILE A 1 92 ? -1.901 -11.610 -24.770 1.00 84.56 92 ILE A CA 1
ATOM 721 C C . ILE A 1 92 ? -2.098 -12.611 -25.914 1.00 84.56 92 ILE A C 1
ATOM 723 O O . ILE A 1 92 ? -1.170 -13.352 -26.223 1.00 84.56 92 ILE A O 1
ATOM 727 N N . GLN A 1 93 ? -3.262 -12.629 -26.575 1.00 86.69 93 GLN A N 1
ATOM 728 C CA . GLN A 1 93 ? -3.531 -13.564 -27.674 1.00 86.69 93 GLN A CA 1
ATOM 729 C C . GLN A 1 93 ? -2.668 -13.238 -28.895 1.00 86.69 93 GLN A C 1
ATOM 731 O O . GLN A 1 93 ? -2.085 -14.132 -29.507 1.00 86.69 93 GLN A O 1
ATOM 736 N N . MET A 1 94 ? -2.491 -11.948 -29.192 1.00 84.81 94 MET A N 1
ATOM 737 C CA . MET A 1 94 ? -1.627 -11.490 -30.281 1.00 84.81 94 MET A CA 1
ATOM 738 C C . MET A 1 94 ? -0.166 -11.914 -30.078 1.00 84.81 94 MET A C 1
ATOM 740 O O . MET A 1 94 ? 0.501 -12.256 -31.052 1.00 84.81 94 MET A O 1
ATOM 744 N N . THR A 1 95 ? 0.320 -11.911 -28.831 1.00 80.56 95 THR A N 1
ATOM 745 C CA . THR A 1 95 ? 1.704 -12.270 -28.485 1.00 80.56 95 THR A CA 1
ATOM 746 C C . THR A 1 95 ? 1.908 -13.781 -28.329 1.00 80.56 95 THR A C 1
ATOM 748 O O . THR A 1 95 ? 2.891 -14.322 -28.828 1.00 80.56 95 THR A O 1
ATOM 751 N N . ALA A 1 96 ? 1.000 -14.487 -27.646 1.00 74.50 96 ALA A N 1
ATOM 752 C CA . ALA A 1 96 ? 1.179 -15.894 -27.273 1.00 74.50 96 ALA A CA 1
ATOM 753 C C . ALA A 1 96 ? 1.224 -16.848 -28.482 1.00 74.50 96 ALA A C 1
ATOM 755 O O . ALA A 1 96 ? 1.740 -17.964 -28.390 1.00 74.50 96 ALA A O 1
ATOM 756 N N . LYS A 1 97 ? 0.722 -16.424 -29.648 1.00 69.81 97 LYS A N 1
ATOM 757 C CA . LYS A 1 97 ? 0.909 -17.161 -30.902 1.00 69.81 97 LYS A CA 1
ATOM 758 C C . LYS A 1 97 ? 2.260 -16.785 -31.512 1.00 69.81 97 LYS A C 1
ATOM 760 O O . LYS A 1 97 ? 2.326 -15.905 -32.360 1.00 69.81 97 LYS A O 1
ATOM 765 N N . PHE A 1 98 ? 3.317 -17.516 -31.154 1.00 55.56 98 PHE A N 1
ATOM 766 C CA . PHE A 1 98 ? 4.716 -17.310 -31.589 1.00 55.56 98 PHE A CA 1
ATOM 767 C C . PHE A 1 98 ? 4.954 -17.092 -33.105 1.00 55.56 98 PHE A C 1
ATOM 769 O O . PHE A 1 98 ? 6.016 -16.617 -33.494 1.00 55.56 98 PHE A O 1
ATOM 776 N N . ARG A 1 99 ? 3.988 -17.417 -33.980 1.00 54.88 99 ARG A N 1
ATOM 777 C CA . ARG A 1 99 ? 4.038 -17.157 -35.435 1.00 54.88 99 ARG A CA 1
ATOM 778 C C . ARG A 1 99 ? 3.530 -15.762 -35.847 1.00 54.88 99 ARG A C 1
ATOM 780 O O . ARG A 1 99 ? 3.617 -15.415 -37.019 1.00 54.88 99 ARG A O 1
ATOM 787 N N . ASN A 1 100 ? 3.003 -14.967 -34.916 1.00 58.31 100 ASN A N 1
ATOM 788 C CA . ASN A 1 100 ? 2.408 -13.650 -35.153 1.00 58.31 100 ASN A CA 1
ATOM 789 C C . ASN A 1 100 ? 3.374 -12.513 -34.772 1.00 58.31 100 ASN A C 1
ATOM 791 O O . ASN A 1 100 ? 3.116 -11.732 -33.860 1.00 58.31 100 ASN A O 1
ATOM 795 N N . ILE A 1 101 ? 4.504 -12.419 -35.481 1.00 60.69 101 ILE A N 1
ATOM 796 C CA . ILE A 1 101 ? 5.581 -11.446 -35.198 1.00 60.69 101 ILE A CA 1
ATOM 797 C C . ILE A 1 101 ? 5.067 -9.996 -35.256 1.00 60.69 101 ILE A C 1
ATOM 799 O O . ILE A 1 101 ? 5.467 -9.149 -34.462 1.00 60.69 101 ILE A O 1
ATOM 803 N N . PHE A 1 102 ? 4.136 -9.717 -36.168 1.00 67.19 102 PHE A N 1
ATOM 804 C CA . PHE A 1 102 ? 3.574 -8.384 -36.391 1.00 67.19 102 PHE A CA 1
ATOM 805 C C . PHE A 1 102 ? 2.384 -8.040 -35.485 1.00 67.19 102 PHE A C 1
ATOM 807 O O . PHE A 1 102 ? 1.844 -6.937 -35.591 1.00 67.19 102 PHE A O 1
ATOM 814 N N . ARG A 1 103 ? 1.985 -8.962 -34.593 1.00 78.56 103 ARG A N 1
ATOM 815 C CA . ARG A 1 103 ? 0.920 -8.774 -33.598 1.00 78.56 103 ARG A CA 1
ATOM 816 C C . ARG A 1 103 ? -0.333 -8.181 -34.254 1.00 78.56 103 ARG A C 1
ATOM 818 O O . ARG A 1 103 ? -0.720 -7.042 -33.995 1.00 78.56 103 ARG A O 1
ATOM 825 N N . PHE A 1 104 ? -0.937 -8.941 -35.163 1.00 83.62 104 PHE A N 1
ATOM 826 C CA . PHE A 1 104 ? -2.273 -8.654 -35.698 1.00 83.62 104 PHE A CA 1
ATOM 827 C C . PHE A 1 104 ? -3.349 -9.391 -34.891 1.00 83.62 104 PHE A C 1
ATOM 829 O O . PHE A 1 104 ? -3.038 -10.371 -34.211 1.00 83.62 104 PHE A O 1
ATOM 836 N N . CYS A 1 105 ? -4.600 -8.928 -34.962 1.00 89.56 105 CYS A N 1
ATOM 837 C CA . CYS A 1 105 ? -5.729 -9.637 -34.363 1.00 89.56 105 CYS A CA 1
ATOM 838 C C . CYS A 1 105 ? -5.867 -11.055 -34.937 1.00 89.56 105 CYS A C 1
ATOM 840 O O . CYS A 1 105 ? -5.687 -11.279 -36.134 1.00 89.56 105 CYS A O 1
ATOM 842 N N . LEU A 1 106 ? -6.231 -12.012 -34.087 1.00 91.38 106 LEU A N 1
ATOM 843 C CA . LEU A 1 106 ? -6.509 -13.385 -34.493 1.00 91.38 106 LEU A CA 1
ATOM 844 C C . LEU A 1 106 ? -7.964 -13.518 -34.954 1.00 91.38 106 LEU A C 1
ATOM 846 O O . LEU A 1 106 ? -8.878 -13.708 -34.152 1.00 91.38 106 LEU A O 1
ATOM 850 N N . GLU A 1 107 ? -8.171 -13.451 -36.268 1.00 93.00 107 GLU A N 1
ATOM 851 C CA . GLU A 1 107 ? -9.510 -13.437 -36.873 1.00 93.00 107 GLU A CA 1
ATOM 852 C C . GLU A 1 107 ? -10.371 -14.653 -36.518 1.00 93.00 107 GLU A C 1
ATOM 854 O O . GLU A 1 107 ? -11.581 -14.525 -36.351 1.00 93.00 107 GLU A O 1
ATOM 859 N N . GLN A 1 108 ? -9.773 -15.838 -36.370 1.00 92.88 108 GLN A N 1
ATOM 860 C CA . GLN A 1 108 ? -10.546 -17.025 -36.000 1.00 92.88 108 GLN A CA 1
ATOM 861 C C . GLN A 1 108 ? -11.114 -16.919 -34.579 1.00 92.88 108 GLN A C 1
ATOM 863 O O . GLN A 1 108 ? -12.276 -17.245 -34.368 1.00 92.88 108 GLN A O 1
ATOM 868 N N . GLU A 1 109 ? -10.334 -16.417 -33.621 1.00 94.31 109 GLU A N 1
ATOM 869 C CA . GLU A 1 109 ? -10.792 -16.259 -32.234 1.00 94.31 109 GLU A CA 1
ATOM 870 C C . GLU A 1 109 ? -11.872 -15.166 -32.135 1.00 94.31 109 GLU A C 1
ATOM 872 O O . GLU A 1 109 ? -12.851 -15.314 -31.407 1.00 94.31 109 GLU A O 1
ATOM 877 N N . ASN A 1 110 ? -11.763 -14.109 -32.948 1.00 95.94 110 ASN A N 1
ATOM 878 C CA . ASN A 1 110 ? -12.806 -13.088 -33.083 1.00 95.94 110 ASN A CA 1
ATOM 879 C C . ASN A 1 110 ? -14.109 -13.649 -33.677 1.00 95.94 110 ASN A C 1
ATOM 881 O O . ASN A 1 110 ? -15.193 -13.366 -33.164 1.00 95.94 110 ASN A O 1
ATOM 885 N N . LYS A 1 111 ? -14.026 -14.486 -34.722 1.00 97.12 111 LYS A N 1
ATOM 886 C CA . LYS A 1 111 ? -15.197 -15.188 -35.277 1.00 97.12 111 LYS A CA 1
ATOM 887 C C . LYS A 1 111 ? -15.860 -16.078 -34.230 1.00 97.12 111 LYS A C 1
ATOM 889 O O . LYS A 1 111 ? -17.085 -16.088 -34.130 1.00 97.12 111 LYS A O 1
ATOM 894 N N . ASP A 1 112 ? -15.064 -16.780 -33.430 1.00 96.56 112 ASP A N 1
ATOM 895 C CA . ASP A 1 112 ? -15.573 -17.650 -32.373 1.00 96.56 112 ASP A CA 1
ATOM 896 C C . ASP A 1 112 ? -16.314 -16.839 -31.282 1.00 96.56 112 ASP A C 1
ATOM 898 O O . ASP A 1 112 ? -17.373 -17.283 -30.825 1.00 96.56 112 ASP A O 1
ATOM 902 N N . SER A 1 113 ? -15.860 -15.620 -30.944 1.00 97.56 113 SER A N 1
ATOM 903 C CA . SER A 1 113 ? -16.620 -14.674 -30.100 1.00 97.56 113 SER A CA 1
ATOM 904 C C . SER A 1 113 ? -17.971 -14.289 -30.708 1.00 97.56 113 SER A C 1
ATOM 906 O O . SER A 1 113 ? -18.992 -14.319 -30.020 1.00 97.56 113 SER A O 1
ATOM 908 N N . VAL A 1 114 ? -18.008 -13.948 -32.001 1.00 97.81 114 VAL A N 1
ATOM 909 C CA . VAL A 1 114 ? -19.254 -13.559 -32.687 1.00 97.81 114 VAL A CA 1
ATOM 910 C C . VAL A 1 114 ? -20.258 -14.713 -32.696 1.00 97.81 114 VAL A C 1
ATOM 912 O O . VAL A 1 114 ? -21.435 -14.509 -32.397 1.00 97.81 114 VAL A O 1
ATOM 915 N N . VAL A 1 115 ? -19.805 -15.936 -32.983 1.00 98.06 115 VAL A N 1
ATOM 916 C CA . VAL A 1 115 ? -20.669 -17.128 -32.975 1.00 98.06 115 VAL A CA 1
ATOM 917 C C . VAL A 1 115 ? -21.221 -17.401 -31.574 1.00 98.06 115 VAL A C 1
ATOM 919 O O . VAL A 1 115 ? -22.414 -17.675 -31.434 1.00 98.06 115 VAL A O 1
ATOM 922 N N . TYR A 1 116 ? -20.397 -17.281 -30.528 1.00 98.12 116 TYR A N 1
ATOM 923 C CA . TYR A 1 116 ? -20.867 -17.382 -29.144 1.00 98.12 116 TYR A CA 1
ATOM 924 C C . TYR A 1 116 ? -21.948 -16.334 -28.838 1.00 98.12 116 TYR A C 1
ATOM 926 O O . TYR A 1 116 ? -23.009 -16.680 -28.320 1.00 98.12 116 TYR A O 1
ATOM 934 N N . ASN A 1 117 ? -21.728 -15.074 -29.226 1.00 98.06 117 ASN A N 1
ATOM 935 C CA . ASN A 1 117 ? -22.681 -13.983 -28.997 1.00 98.06 117 ASN A CA 1
ATOM 936 C C . ASN A 1 117 ? -24.016 -14.217 -29.707 1.00 98.06 117 ASN A C 1
ATOM 938 O O . ASN A 1 117 ? -25.072 -13.955 -29.135 1.00 98.06 117 ASN A O 1
ATOM 942 N N . GLN A 1 118 ? -23.989 -14.757 -30.926 1.00 98.06 118 GLN A N 1
ATOM 943 C CA . GLN A 1 118 ? -25.202 -15.137 -31.651 1.00 98.06 118 GLN A CA 1
ATOM 944 C C . GLN A 1 118 ? -25.961 -16.267 -30.947 1.00 98.06 118 GLN A C 1
ATOM 946 O O . GLN A 1 118 ? -27.190 -16.230 -30.879 1.00 98.06 118 GLN A O 1
ATOM 951 N N . LYS A 1 119 ? -25.253 -17.274 -30.419 1.00 97.81 119 LYS A N 1
ATOM 952 C CA . LYS A 1 119 ? -25.876 -18.348 -29.634 1.00 97.81 119 LYS A CA 1
ATOM 953 C C . LYS A 1 119 ? -26.500 -17.809 -28.346 1.00 97.81 119 LYS A C 1
ATOM 955 O O . LYS A 1 119 ? -27.649 -18.135 -28.065 1.00 97.81 119 LYS A O 1
ATOM 960 N N . LEU A 1 120 ? -25.794 -16.938 -27.622 1.00 97.62 120 LEU A N 1
ATOM 961 C CA . LEU A 1 120 ? -26.305 -16.282 -26.417 1.00 97.62 120 LEU A CA 1
ATOM 962 C C . LEU A 1 120 ? -27.586 -15.489 -26.710 1.00 97.62 120 LEU A C 1
ATOM 964 O O . LEU A 1 120 ? -28.602 -15.693 -26.051 1.00 97.62 120 LEU A O 1
ATOM 968 N N . GLN A 1 121 ? -27.573 -14.644 -27.744 1.00 97.56 121 GLN A N 1
ATOM 969 C CA . GLN A 1 121 ? -28.747 -13.866 -28.154 1.00 97.56 121 GLN A CA 1
ATOM 970 C C . GLN A 1 121 ? -29.948 -14.752 -28.510 1.00 97.56 121 GLN A C 1
ATOM 972 O O . GLN A 1 121 ? -31.081 -14.396 -28.200 1.00 97.56 121 GLN A O 1
ATOM 977 N N . LYS A 1 122 ? -29.718 -15.920 -29.123 1.00 96.94 122 LYS A N 1
ATOM 978 C CA . LYS A 1 122 ? -30.781 -16.891 -29.430 1.00 96.94 122 LYS A CA 1
ATOM 979 C C . LYS A 1 122 ? -31.335 -17.593 -28.188 1.00 96.94 122 LYS A C 1
ATOM 981 O O . LYS A 1 122 ? -32.509 -17.952 -28.183 1.00 96.94 122 LYS A O 1
ATOM 986 N N . GLN A 1 123 ? -30.515 -17.803 -27.159 1.00 95.62 123 GLN A N 1
ATOM 987 C CA . GLN A 1 123 ? -30.934 -18.479 -25.929 1.00 95.62 123 GLN A CA 1
ATOM 988 C C . GLN A 1 123 ? -31.639 -17.548 -24.939 1.00 95.62 123 GLN A C 1
ATOM 990 O O . GLN A 1 123 ? -32.554 -17.996 -24.257 1.00 95.62 123 GLN A O 1
ATOM 995 N N . ILE A 1 124 ? -31.284 -16.260 -24.884 1.00 96.00 124 ILE A N 1
ATOM 996 C CA . ILE A 1 124 ? -31.869 -15.302 -23.927 1.00 96.00 124 ILE A CA 1
ATOM 997 C C . ILE A 1 124 ? -33.411 -15.287 -23.941 1.00 96.00 124 ILE A C 1
ATOM 999 O O . ILE A 1 124 ? -33.993 -15.364 -22.860 1.00 96.00 124 ILE A O 1
ATOM 1003 N N . PRO A 1 125 ? -34.111 -15.260 -25.096 1.00 95.31 125 PRO A N 1
ATOM 1004 C CA . PRO A 1 125 ? -35.573 -15.328 -25.110 1.00 95.31 125 PRO A CA 1
ATOM 1005 C C . PRO A 1 125 ? -36.129 -16.615 -24.488 1.00 95.31 125 PRO A C 1
ATOM 1007 O O . PRO A 1 125 ? -37.160 -16.574 -23.823 1.00 95.31 125 PRO A O 1
ATOM 1010 N N . GLN A 1 126 ? -35.441 -17.746 -24.676 1.00 93.06 126 GLN A N 1
ATOM 1011 C CA . GLN A 1 126 ? -35.833 -19.035 -24.099 1.00 93.06 126 GLN A CA 1
ATOM 1012 C C . GLN A 1 126 ? -35.618 -19.045 -22.580 1.00 93.06 126 GLN A C 1
ATOM 1014 O O . GLN A 1 126 ? -36.505 -19.475 -21.848 1.00 93.06 126 GLN A O 1
ATOM 1019 N N . MET A 1 127 ? -34.488 -18.503 -22.110 1.00 92.50 127 MET A N 1
ATOM 1020 C CA . MET A 1 127 ? -34.191 -18.332 -20.681 1.00 92.50 127 MET A CA 1
ATOM 1021 C C . MET A 1 127 ? -35.197 -17.395 -20.004 1.00 92.50 127 MET A C 1
ATOM 1023 O O . MET A 1 127 ? -35.701 -17.678 -18.925 1.00 92.50 127 MET A O 1
ATOM 1027 N N . GLN A 1 128 ? -35.537 -16.275 -20.644 1.00 94.50 128 GLN A N 1
ATOM 1028 C CA . GLN A 1 128 ? -36.509 -15.336 -20.089 1.00 94.50 128 GLN A CA 1
ATOM 1029 C C . GLN A 1 128 ? -37.919 -15.945 -20.045 1.00 94.50 128 GLN A C 1
ATOM 1031 O O . GLN A 1 128 ? -38.656 -15.707 -19.092 1.00 94.50 128 GLN A O 1
ATOM 1036 N N . ALA A 1 129 ? -38.292 -16.756 -21.042 1.00 94.06 129 ALA A N 1
ATOM 1037 C CA . ALA A 1 129 ? -39.580 -17.448 -21.063 1.00 94.06 129 ALA A CA 1
ATOM 1038 C C . ALA A 1 129 ? -39.713 -18.512 -19.959 1.00 94.06 129 ALA A C 1
ATOM 1040 O O . ALA A 1 129 ? -40.815 -18.715 -19.454 1.00 94.06 129 ALA A O 1
ATOM 1041 N N . SER A 1 130 ? -38.618 -19.176 -19.566 1.00 94.25 130 SER A N 1
ATOM 1042 C CA . SER A 1 130 ? -38.623 -20.139 -18.454 1.00 94.25 130 SER A CA 1
ATOM 1043 C C . SER A 1 130 ? -38.567 -19.477 -17.071 1.00 94.25 130 SER A C 1
ATOM 1045 O O . SER A 1 130 ? -38.914 -20.111 -16.075 1.00 94.25 130 SER A O 1
ATOM 1047 N N . LEU A 1 131 ? -38.174 -18.202 -16.998 1.00 95.81 131 LEU A N 1
ATOM 1048 C CA . LEU A 1 131 ? -38.006 -17.434 -15.764 1.00 95.81 131 LEU A CA 1
ATOM 1049 C C . LEU A 1 131 ? -39.044 -16.305 -15.679 1.00 95.81 131 LEU A C 1
ATOM 1051 O O . LEU A 1 131 ? -38.734 -15.124 -15.857 1.00 95.81 131 LEU A O 1
ATOM 1055 N N . THR A 1 132 ? -40.297 -16.667 -15.400 1.00 93.88 132 THR A N 1
ATOM 1056 C CA . THR A 1 132 ? -41.441 -15.741 -15.376 1.00 93.88 132 THR A CA 1
ATOM 1057 C C . THR A 1 132 ? -41.182 -14.507 -14.505 1.00 93.88 132 THR A C 1
ATOM 1059 O O . THR A 1 132 ? -40.722 -14.608 -13.367 1.00 93.88 132 THR A O 1
ATOM 1062 N N . GLY A 1 133 ? -41.489 -13.319 -15.032 1.00 92.81 133 GLY A N 1
ATOM 1063 C CA . GLY A 1 133 ? -41.292 -12.048 -14.326 1.00 92.81 133 GLY A CA 1
ATOM 1064 C C . GLY A 1 133 ? -39.842 -11.552 -14.289 1.00 92.81 133 GLY A C 1
ATOM 1065 O O . GLY A 1 133 ? -39.572 -10.543 -13.643 1.00 92.81 133 GLY A O 1
ATOM 1066 N N . SER A 1 134 ? -38.909 -12.232 -14.964 1.00 96.44 134 SER A N 1
ATOM 1067 C CA . SER A 1 134 ? -37.563 -11.706 -15.203 1.00 96.44 134 SER A CA 1
ATOM 1068 C C . SER A 1 134 ? -37.504 -10.832 -16.459 1.00 96.44 134 SER A C 1
ATOM 1070 O O . SER A 1 134 ? -38.278 -10.996 -17.405 1.00 96.44 134 SER A O 1
ATOM 1072 N N . LYS A 1 135 ? -36.549 -9.904 -16.467 1.00 97.25 135 LYS A N 1
ATOM 1073 C CA . LYS A 1 135 ? -36.132 -9.109 -17.616 1.00 97.25 135 LYS A CA 1
ATOM 1074 C C . LYS A 1 135 ? -34.648 -9.358 -17.846 1.00 97.25 135 LYS A C 1
ATOM 1076 O O . LYS A 1 135 ? -33.816 -8.936 -17.044 1.00 97.25 135 LYS A O 1
ATOM 1081 N N . ILE A 1 136 ? -34.327 -10.047 -18.933 1.00 97.50 136 ILE A N 1
ATOM 1082 C CA . ILE A 1 136 ? -32.975 -10.462 -19.298 1.00 97.50 136 ILE A CA 1
ATOM 1083 C C . ILE A 1 136 ? -32.603 -9.795 -20.619 1.00 97.50 136 ILE A C 1
ATOM 1085 O O . ILE A 1 136 ? -33.263 -9.994 -21.638 1.00 97.50 136 ILE A O 1
ATOM 1089 N N . LEU A 1 137 ? -31.542 -8.992 -20.605 1.00 96.56 137 LEU A N 1
ATOM 1090 C CA . LEU A 1 137 ? -31.088 -8.229 -21.764 1.00 96.56 137 LEU A CA 1
ATOM 1091 C C . LEU A 1 137 ? -29.672 -8.623 -22.174 1.00 96.56 137 LEU A C 1
ATOM 1093 O O . LEU A 1 137 ? -28.795 -8.830 -21.338 1.00 96.56 137 LEU A O 1
ATOM 1097 N N . TYR A 1 138 ? -29.443 -8.665 -23.482 1.00 97.75 138 TYR A N 1
ATOM 1098 C CA . TYR A 1 138 ? -28.109 -8.779 -24.058 1.00 97.75 138 TYR A CA 1
ATOM 1099 C C . TYR A 1 138 ? -27.443 -7.399 -24.125 1.00 97.75 138 TYR A C 1
ATOM 1101 O O . TYR A 1 138 ? -28.056 -6.438 -24.588 1.00 97.75 138 TYR A O 1
ATOM 1109 N N . SER A 1 139 ? -26.183 -7.316 -23.702 1.00 97.25 139 SER A N 1
ATOM 1110 C CA . SER A 1 139 ? -25.325 -6.145 -23.874 1.00 97.25 139 SER A CA 1
ATOM 1111 C C . SER A 1 139 ? -24.227 -6.456 -24.886 1.00 97.25 139 SER A C 1
ATOM 1113 O O . SER A 1 139 ? -23.377 -7.327 -24.663 1.00 97.25 139 SER A O 1
ATOM 1115 N N . ASP A 1 140 ? -24.253 -5.747 -26.015 1.00 96.69 140 ASP A N 1
ATOM 1116 C CA . ASP A 1 140 ? -23.219 -5.870 -27.034 1.00 96.69 140 ASP A CA 1
ATOM 1117 C C . ASP A 1 140 ? -21.955 -5.125 -26.613 1.00 96.69 140 ASP A C 1
ATOM 1119 O O . ASP A 1 140 ? -21.872 -3.901 -26.699 1.00 96.69 140 ASP A O 1
ATOM 1123 N N . ILE A 1 141 ? -20.948 -5.887 -26.198 1.00 95.75 141 ILE A N 1
ATOM 1124 C CA . ILE A 1 141 ? -19.616 -5.353 -25.916 1.00 95.75 141 ILE A CA 1
ATOM 1125 C C . ILE A 1 141 ? -18.623 -5.624 -27.052 1.00 95.75 141 ILE A C 1
ATOM 1127 O O . ILE A 1 141 ? -17.503 -5.127 -27.005 1.00 95.75 141 ILE A O 1
ATOM 1131 N N . TYR A 1 142 ? -19.003 -6.391 -28.080 1.00 97.19 142 TYR A N 1
ATOM 1132 C CA . TYR A 1 142 ? -18.095 -6.732 -29.173 1.00 97.19 142 TYR A CA 1
ATOM 1133 C C . TYR A 1 142 ? -17.865 -5.524 -30.079 1.00 97.19 142 TYR A C 1
ATOM 1135 O O . TYR A 1 142 ? -16.726 -5.088 -30.244 1.00 97.19 142 TYR A O 1
ATOM 1143 N N . ASN A 1 143 ? -18.940 -4.958 -30.639 1.00 96.31 143 ASN A N 1
ATOM 1144 C CA . ASN A 1 143 ? -18.824 -3.887 -31.633 1.00 96.31 143 ASN A CA 1
ATOM 1145 C C . ASN A 1 143 ? -18.206 -2.600 -31.064 1.00 96.31 143 ASN A C 1
ATOM 1147 O O . ASN A 1 143 ? -17.311 -2.064 -31.718 1.00 96.31 143 ASN A O 1
ATOM 1151 N N . PRO A 1 144 ? -18.591 -2.108 -29.865 1.00 95.62 144 PRO A N 1
ATOM 1152 C CA . PRO A 1 144 ? -17.991 -0.892 -29.314 1.00 95.62 144 PRO A CA 1
ATOM 1153 C C . PRO A 1 144 ? -16.488 -1.037 -29.061 1.00 95.62 144 PRO A C 1
ATOM 1155 O O . PRO A 1 144 ? -15.714 -0.132 -29.366 1.00 95.62 144 PRO A O 1
ATOM 1158 N N . ILE A 1 145 ? -16.063 -2.192 -28.537 1.00 93.62 145 ILE A N 1
ATOM 1159 C CA . ILE A 1 145 ? -14.646 -2.464 -28.286 1.00 93.62 145 ILE A CA 1
ATOM 1160 C C . ILE A 1 145 ? -13.906 -2.620 -29.616 1.00 93.62 145 ILE A C 1
ATOM 1162 O O . ILE A 1 145 ? -12.833 -2.052 -29.782 1.00 93.62 145 ILE A O 1
ATOM 1166 N N . TYR A 1 146 ? -14.477 -3.325 -30.593 1.00 94.12 146 TYR A N 1
ATOM 1167 C CA . TYR A 1 146 ? -13.844 -3.493 -31.899 1.00 94.12 146 TYR A CA 1
ATOM 1168 C C . TYR A 1 146 ? -13.680 -2.158 -32.649 1.00 94.12 146 TYR A C 1
ATOM 1170 O O . TYR A 1 146 ? -12.601 -1.910 -33.184 1.00 94.12 146 TYR A O 1
ATOM 1178 N N . ASP A 1 147 ? -14.676 -1.260 -32.622 1.00 94.44 147 ASP A N 1
ATOM 1179 C CA . ASP A 1 147 ? -14.554 0.094 -33.201 1.00 94.44 147 ASP A CA 1
ATOM 1180 C C . ASP A 1 147 ? -13.440 0.898 -32.521 1.00 94.44 147 ASP A C 1
ATOM 1182 O O . ASP A 1 147 ? -12.630 1.532 -33.191 1.00 94.44 147 ASP A O 1
ATOM 1186 N N . MET A 1 148 ? -13.334 0.814 -31.192 1.00 92.81 148 MET A N 1
ATOM 1187 C CA . MET A 1 148 ? -12.264 1.468 -30.434 1.00 92.81 148 MET A CA 1
ATOM 1188 C C . MET A 1 148 ? -10.870 0.950 -30.819 1.00 92.81 148 MET A C 1
ATOM 1190 O O . MET A 1 148 ? -9.904 1.712 -30.824 1.00 92.81 148 MET A O 1
ATOM 1194 N N . MET A 1 149 ? -10.754 -0.329 -31.177 1.00 87.75 149 MET A N 1
ATOM 1195 C CA . MET A 1 149 ? -9.488 -0.929 -31.608 1.00 87.75 149 MET A CA 1
ATOM 1196 C C . MET A 1 149 ? -9.113 -0.572 -33.048 1.00 87.75 149 MET A C 1
ATOM 1198 O O . MET A 1 149 ? -7.929 -0.388 -33.330 1.00 87.75 149 MET A O 1
ATOM 1202 N N . GLN A 1 150 ? -10.102 -0.475 -33.942 1.00 89.00 150 GLN A N 1
ATOM 1203 C CA . GLN A 1 150 ? -9.906 -0.119 -35.353 1.00 89.00 150 GLN A CA 1
ATOM 1204 C C . GLN A 1 150 ? -9.728 1.392 -35.554 1.00 89.00 150 GLN A C 1
ATOM 1206 O O . GLN A 1 150 ? -8.934 1.818 -36.390 1.00 89.00 150 GLN A O 1
ATOM 1211 N N . SER A 1 151 ? -10.418 2.200 -34.746 1.00 91.50 151 SER A N 1
ATOM 1212 C CA . SER A 1 151 ? -10.448 3.664 -34.829 1.00 91.50 151 SER A CA 1
ATOM 1213 C C . SER A 1 151 ? -10.024 4.327 -33.506 1.00 91.50 151 SER A C 1
ATOM 1215 O O . SER A 1 151 ? -10.763 5.155 -32.965 1.00 91.50 151 SER A O 1
ATOM 1217 N N . PRO A 1 152 ? -8.829 4.029 -32.957 1.00 90.75 152 PRO A N 1
ATOM 1218 C CA . PRO A 1 152 ? -8.443 4.463 -31.611 1.00 90.75 152 PRO A CA 1
ATOM 1219 C C . PRO A 1 152 ? -8.379 5.981 -31.434 1.00 90.75 152 PRO A C 1
ATOM 1221 O O . PRO A 1 152 ? -8.744 6.493 -30.375 1.00 90.75 152 PRO A O 1
ATOM 1224 N N . GLY A 1 153 ? -8.010 6.716 -32.488 1.00 91.56 153 GLY A N 1
ATOM 1225 C CA . GLY A 1 153 ? -7.940 8.179 -32.461 1.00 91.56 153 GLY A CA 1
ATOM 1226 C C . GLY A 1 153 ? -9.281 8.859 -32.158 1.00 91.56 153 GLY A C 1
ATOM 1227 O O . GLY A 1 153 ? -9.294 9.873 -31.466 1.00 91.56 153 GLY A O 1
ATOM 1228 N N . LYS A 1 154 ? -10.411 8.266 -32.577 1.00 94.25 154 LYS A N 1
ATOM 1229 C CA . LYS A 1 154 ? -11.773 8.758 -32.272 1.00 94.25 154 LYS A CA 1
ATOM 1230 C C . LYS A 1 154 ? -12.067 8.762 -30.769 1.00 94.25 154 LYS A C 1
ATOM 1232 O O . LYS A 1 154 ? -12.867 9.562 -30.298 1.00 94.25 154 LYS A O 1
ATOM 1237 N N . TYR A 1 155 ? -11.406 7.876 -30.030 1.00 90.38 155 TYR A N 1
ATOM 1238 C CA . TYR A 1 155 ? -11.586 7.671 -28.596 1.00 90.38 155 TYR A CA 1
ATOM 1239 C C . TYR A 1 155 ? -10.389 8.179 -27.773 1.00 90.38 155 TYR A C 1
ATOM 1241 O O . TYR A 1 155 ? -10.330 7.946 -26.570 1.00 90.38 155 TYR A O 1
ATOM 1249 N N . GLY A 1 156 ? -9.427 8.865 -28.403 1.00 87.88 156 GLY A N 1
ATOM 1250 C CA . GLY A 1 156 ? -8.237 9.402 -27.735 1.00 87.88 156 GLY A CA 1
ATOM 1251 C C . GLY A 1 156 ? -7.133 8.377 -27.440 1.00 87.88 156 GLY A C 1
ATOM 1252 O O . GLY A 1 156 ? -6.164 8.710 -26.756 1.00 87.88 156 GLY A O 1
ATOM 1253 N N . PHE A 1 157 ? -7.229 7.150 -27.961 1.00 83.75 157 PHE A N 1
ATOM 1254 C CA . PHE A 1 157 ? -6.194 6.130 -27.789 1.00 83.75 157 PHE A CA 1
ATOM 1255 C C . PHE A 1 157 ? -5.072 6.282 -28.824 1.00 83.75 157 PHE A C 1
ATOM 1257 O O . PHE A 1 157 ? -5.315 6.511 -30.009 1.00 83.75 157 PHE A O 1
ATOM 1264 N N . LYS A 1 158 ? -3.824 6.117 -28.367 1.00 84.62 158 LYS A N 1
ATOM 1265 C CA . LYS A 1 158 ? -2.616 6.086 -29.218 1.00 84.62 158 LYS A CA 1
ATOM 1266 C C . LYS A 1 158 ? -2.067 4.674 -29.432 1.00 84.62 158 LYS A C 1
ATOM 1268 O O . LYS A 1 158 ? -1.369 4.434 -30.408 1.00 84.62 158 LYS A O 1
ATOM 1273 N N . GLU A 1 159 ? -2.368 3.759 -28.516 1.00 85.38 159 GLU A N 1
ATOM 1274 C CA . GLU A 1 159 ? -1.871 2.384 -28.496 1.00 85.38 159 GLU A CA 1
ATOM 1275 C C . GLU A 1 159 ? -3.027 1.452 -28.117 1.00 85.38 159 GLU A C 1
ATOM 1277 O O . GLU A 1 159 ? -3.738 1.708 -27.148 1.00 85.38 159 GLU A O 1
ATOM 1282 N N . THR A 1 160 ? -3.217 0.388 -28.896 1.00 84.44 160 THR A N 1
ATOM 1283 C CA . THR A 1 160 ? -4.289 -0.611 -28.714 1.00 84.44 160 THR A CA 1
ATOM 1284 C C . THR A 1 160 ? -3.780 -2.047 -28.738 1.00 84.44 160 THR A C 1
ATOM 1286 O O . THR A 1 160 ? -4.513 -2.975 -28.407 1.00 84.44 160 THR A O 1
ATOM 1289 N N . LYS A 1 161 ? -2.517 -2.252 -29.117 1.00 85.00 161 LYS A N 1
ATOM 1290 C CA . LYS A 1 161 ? -1.887 -3.564 -29.265 1.00 85.00 161 LYS A CA 1
ATOM 1291 C C . LYS A 1 161 ? -1.043 -3.937 -28.054 1.00 85.00 161 LYS A C 1
ATOM 1293 O O . LYS A 1 161 ? -0.535 -5.055 -27.991 1.00 85.00 161 LYS A O 1
ATOM 1298 N N . ARG A 1 162 ? -0.831 -3.034 -27.098 1.00 82.94 162 ARG A N 1
ATOM 1299 C CA . ARG A 1 162 ? -0.084 -3.309 -25.863 1.00 82.94 162 ARG A CA 1
ATOM 1300 C C . ARG A 1 162 ? -0.984 -3.136 -24.651 1.00 82.94 162 ARG A C 1
ATOM 1302 O O . ARG A 1 162 ? -1.777 -2.203 -24.593 1.00 82.94 162 ARG A O 1
ATOM 1309 N N . GLY A 1 163 ? -0.853 -4.052 -23.694 1.00 76.00 163 GLY A N 1
ATOM 1310 C CA . GLY A 1 163 ? -1.466 -3.900 -22.379 1.00 76.00 163 GLY A CA 1
ATOM 1311 C C . GLY A 1 163 ? -0.952 -2.628 -21.704 1.00 76.00 163 GLY A C 1
ATOM 1312 O O . GLY A 1 163 ? 0.199 -2.242 -21.898 1.00 76.00 163 GLY A O 1
ATOM 1313 N N . CYS A 1 164 ? -1.813 -1.975 -20.927 1.00 73.12 164 CYS A N 1
ATOM 1314 C CA . CYS A 1 164 ? -1.493 -0.699 -20.285 1.00 73.12 164 CYS A CA 1
ATOM 1315 C C . CYS A 1 164 ? -0.412 -0.846 -19.189 1.00 73.12 164 CYS A C 1
ATOM 1317 O O . CYS A 1 164 ? 0.296 0.111 -18.888 1.00 73.12 164 CYS A O 1
ATOM 1319 N N . CYS A 1 165 ? -0.260 -2.051 -18.626 1.00 65.00 165 CYS A N 1
ATOM 1320 C CA . CYS A 1 165 ? 0.573 -2.346 -17.461 1.00 65.00 165 CYS A CA 1
ATOM 1321 C C . CYS A 1 165 ? 1.426 -3.611 -17.691 1.00 65.00 165 CYS A C 1
ATOM 1323 O O . CYS A 1 165 ? 1.091 -4.452 -18.530 1.00 65.00 165 CYS A O 1
ATOM 1325 N N . GLY A 1 166 ? 2.513 -3.770 -16.927 1.00 67.25 166 GLY A N 1
ATOM 1326 C CA . GLY A 1 166 ? 3.499 -4.841 -17.140 1.00 67.25 166 GLY A CA 1
ATOM 1327 C C . GLY A 1 166 ? 4.382 -4.575 -18.366 1.00 67.25 166 GLY A C 1
ATOM 1328 O O . GLY A 1 166 ? 4.604 -3.420 -18.728 1.00 67.25 166 GLY A O 1
ATOM 1329 N N . THR A 1 167 ? 4.882 -5.620 -19.038 1.00 66.19 167 THR A N 1
ATOM 1330 C CA . THR A 1 167 ? 5.576 -5.430 -20.331 1.00 66.19 167 THR A CA 1
ATOM 1331 C C . THR A 1 167 ? 4.612 -5.031 -21.459 1.00 66.19 167 THR A C 1
ATOM 1333 O O . THR A 1 167 ? 5.025 -4.465 -22.482 1.00 66.19 167 THR A O 1
ATOM 1336 N N . GLY A 1 168 ? 3.315 -5.282 -21.250 1.00 67.75 168 GLY A N 1
ATOM 1337 C CA . GLY A 1 168 ? 2.231 -4.996 -22.183 1.00 67.75 168 GLY A CA 1
ATOM 1338 C C . GLY A 1 168 ? 2.044 -6.088 -23.239 1.00 67.75 168 GLY A C 1
ATOM 1339 O O . GLY A 1 168 ? 1.343 -5.853 -24.227 1.00 67.75 168 GLY A O 1
ATOM 1340 N N . PHE A 1 169 ? 2.667 -7.259 -23.062 1.00 74.69 169 PHE A N 1
ATOM 1341 C CA . PHE A 1 169 ? 2.714 -8.316 -24.074 1.00 74.69 169 PHE A CA 1
ATOM 1342 C C . PHE A 1 169 ? 1.992 -9.600 -23.661 1.00 74.69 169 PHE A C 1
ATOM 1344 O O . PHE A 1 169 ? 1.273 -10.157 -24.491 1.00 74.69 169 PHE A O 1
ATOM 1351 N N . LEU A 1 170 ? 2.172 -10.074 -22.426 1.00 69.69 170 LEU A N 1
ATOM 1352 C CA . LEU A 1 170 ? 1.645 -11.368 -21.954 1.00 69.69 170 LEU A CA 1
ATOM 1353 C C . LEU A 1 170 ? 0.816 -11.251 -20.669 1.00 69.69 170 LEU A C 1
ATOM 1355 O O . LEU A 1 170 ? 0.097 -12.176 -20.307 1.00 69.69 170 LEU A O 1
ATOM 1359 N N . GLU A 1 171 ? 0.914 -10.129 -19.973 1.00 68.56 171 GLU A N 1
ATOM 1360 C CA . GLU A 1 171 ? 0.359 -9.917 -18.646 1.00 68.56 171 GLU A CA 1
ATOM 1361 C C . GLU A 1 171 ? -1.159 -9.707 -18.670 1.00 68.56 171 GLU A C 1
ATOM 1363 O O . GLU A 1 171 ? -1.669 -8.869 -19.412 1.00 68.56 171 GLU A O 1
ATOM 1368 N N . THR A 1 172 ? -1.884 -10.423 -17.804 1.00 61.41 172 THR A N 1
ATOM 1369 C CA . THR A 1 172 ? -3.341 -10.259 -17.607 1.00 61.41 172 THR A CA 1
ATOM 1370 C C . THR A 1 172 ? -3.726 -9.868 -16.179 1.00 61.41 172 THR A C 1
ATOM 1372 O O . THR A 1 172 ? -4.897 -9.617 -15.918 1.00 61.41 172 THR A O 1
ATOM 1375 N N . SER A 1 173 ? -2.762 -9.839 -15.251 1.00 56.44 173 SER A N 1
ATOM 1376 C CA . SER A 1 173 ? -2.981 -9.597 -13.814 1.00 56.44 173 SER A CA 1
ATOM 1377 C C . SER A 1 173 ? -2.234 -8.387 -13.252 1.00 56.44 173 SER A C 1
ATOM 1379 O O . SER A 1 173 ? -2.544 -7.947 -12.149 1.00 56.44 173 SER A O 1
ATOM 1381 N N . PHE A 1 174 ? -1.251 -7.845 -13.976 1.00 53.78 174 PHE A N 1
ATOM 1382 C CA . PHE A 1 174 ? -0.520 -6.663 -13.530 1.00 53.78 174 PHE A CA 1
ATOM 1383 C C . PHE A 1 174 ? -1.420 -5.440 -13.693 1.00 53.78 174 PHE A C 1
ATOM 1385 O O . PHE A 1 174 ? -1.803 -5.087 -14.807 1.00 53.78 174 PHE A O 1
ATOM 1392 N N . MET A 1 175 ? -1.779 -4.813 -12.576 1.00 56.19 175 MET A N 1
ATOM 1393 C CA . MET A 1 175 ? -2.525 -3.559 -12.578 1.00 56.19 175 MET A CA 1
ATOM 1394 C C . MET A 1 175 ? -1.578 -2.387 -12.863 1.00 56.19 175 MET A C 1
ATOM 1396 O O . MET A 1 175 ? -0.380 -2.458 -12.606 1.00 56.19 175 MET A O 1
ATOM 1400 N N . CYS A 1 176 ? -2.116 -1.301 -13.417 1.00 56.47 176 CYS A N 1
ATOM 1401 C CA . CYS A 1 176 ? -1.341 -0.097 -13.755 1.00 56.47 176 CYS A CA 1
ATOM 1402 C C . CYS A 1 176 ? -1.047 0.763 -12.534 1.00 56.47 176 CYS A C 1
ATOM 1404 O O . CYS A 1 176 ? -0.228 1.680 -12.590 1.00 56.47 176 CYS A O 1
ATOM 1406 N N . ASN A 1 177 ? -1.725 0.462 -11.433 1.00 54.84 177 ASN A N 1
ATOM 1407 C CA . ASN A 1 177 ? -1.458 1.092 -10.166 1.00 54.84 177 ASN A CA 1
ATOM 1408 C C . ASN A 1 177 ? -0.145 0.533 -9.629 1.00 54.84 177 ASN A C 1
ATOM 1410 O O . ASN A 1 177 ? 0.135 -0.662 -9.741 1.00 54.84 177 ASN A O 1
ATOM 1414 N N . LYS A 1 178 ? 0.648 1.410 -9.012 1.00 63.38 178 LYS A N 1
ATOM 1415 C CA . LYS A 1 178 ? 1.704 0.966 -8.105 1.00 63.38 178 LYS A CA 1
ATOM 1416 C C . LYS A 1 178 ? 1.083 -0.033 -7.125 1.00 63.38 178 LYS A C 1
ATOM 1418 O O . LYS A 1 178 ? -0.081 0.110 -6.756 1.00 63.38 178 LYS A O 1
ATOM 1423 N N . ASN A 1 179 ? 1.858 -1.006 -6.659 1.00 77.12 179 ASN A N 1
ATOM 1424 C CA . ASN A 1 179 ? 1.383 -1.996 -5.679 1.00 77.12 179 ASN A CA 1
ATOM 1425 C C . ASN A 1 179 ? 1.172 -1.383 -4.283 1.00 77.12 179 ASN A C 1
ATOM 1427 O O . ASN A 1 179 ? 1.171 -2.083 -3.279 1.00 77.12 179 ASN A O 1
ATOM 1431 N N . PHE A 1 180 ? 1.051 -0.059 -4.215 1.00 84.75 180 PHE A N 1
ATOM 1432 C CA . PHE A 1 180 ? 0.804 0.716 -3.026 1.00 84.75 180 PHE A CA 1
ATOM 1433 C C . PHE A 1 180 ? 0.211 2.085 -3.385 1.00 84.75 180 PHE A C 1
ATOM 1435 O O . PHE A 1 180 ? 0.457 2.623 -4.471 1.00 84.75 180 PHE A O 1
ATOM 1442 N N . CYS A 1 181 ? -0.507 2.673 -2.437 1.00 85.81 181 CYS A N 1
ATOM 1443 C CA . CYS A 1 181 ? -0.993 4.046 -2.466 1.00 85.81 181 CYS A CA 1
ATOM 1444 C C . CYS A 1 181 ? -0.391 4.822 -1.291 1.00 85.81 181 CYS A C 1
ATOM 1446 O O . CYS A 1 181 ? -0.221 4.269 -0.208 1.00 85.81 181 CYS A O 1
ATOM 1448 N N . VAL A 1 182 ? -0.055 6.096 -1.507 1.00 89.81 182 VAL A N 1
ATOM 1449 C CA . VAL A 1 182 ? 0.340 6.997 -0.415 1.00 89.81 182 VAL A CA 1
ATOM 1450 C C . VAL A 1 182 ? -0.917 7.697 0.080 1.00 89.81 182 VAL A C 1
ATOM 1452 O O . VAL A 1 182 ? -1.622 8.296 -0.728 1.00 89.81 182 VAL A O 1
ATOM 1455 N N . LEU A 1 183 ? -1.185 7.601 1.377 1.00 91.50 183 LEU A N 1
ATOM 1456 C CA . LEU A 1 183 ? -2.315 8.224 2.052 1.00 91.50 183 LEU A CA 1
ATOM 1457 C C . LEU A 1 183 ? -1.838 9.475 2.791 1.00 91.50 183 LEU A C 1
ATOM 1459 O O . LEU A 1 183 ? -0.872 9.420 3.561 1.00 91.50 183 LEU A O 1
ATOM 1463 N N . LYS A 1 184 ? -2.521 10.593 2.551 1.00 92.44 184 LYS A N 1
ATOM 1464 C CA . LYS A 1 184 ? -2.411 11.810 3.357 1.00 92.44 184 LYS A CA 1
ATOM 1465 C C . LYS A 1 184 ? -3.311 11.711 4.581 1.00 92.44 184 LYS A C 1
ATOM 1467 O O . LYS A 1 184 ? -4.228 10.898 4.609 1.00 92.44 184 LYS A O 1
ATOM 1472 N N . GLU A 1 185 ? -3.097 12.587 5.553 1.00 91.50 185 GLU A N 1
ATOM 1473 C CA . GLU A 1 185 ? -3.962 12.694 6.730 1.00 91.50 185 GLU A CA 1
ATOM 1474 C C . GLU A 1 185 ? -5.451 12.821 6.363 1.00 91.50 185 GLU A C 1
ATOM 1476 O O . GLU A 1 185 ? -6.272 12.081 6.893 1.00 91.50 185 GLU A O 1
ATOM 1481 N N . GLU A 1 186 ? -5.790 13.657 5.377 1.00 89.75 186 GLU A N 1
ATOM 1482 C CA . GLU A 1 186 ? -7.160 13.809 4.858 1.00 89.75 186 GLU A CA 1
ATOM 1483 C C . GLU A 1 186 ? -7.754 12.486 4.338 1.00 89.75 186 GLU A C 1
ATOM 1485 O O . GLU A 1 186 ? -8.927 12.188 4.574 1.00 89.75 186 GLU A O 1
ATOM 1490 N N . ASP A 1 187 ? -6.943 11.670 3.655 1.00 89.62 187 ASP A N 1
ATOM 1491 C CA . ASP A 1 187 ? -7.368 10.365 3.144 1.00 89.62 187 ASP A CA 1
ATOM 1492 C C . ASP A 1 187 ? -7.621 9.388 4.301 1.00 89.62 187 ASP A C 1
ATOM 1494 O O . ASP A 1 187 ? -8.584 8.622 4.278 1.00 89.62 187 ASP A O 1
ATOM 1498 N N . ILE A 1 188 ? -6.764 9.424 5.327 1.00 92.81 188 ILE A N 1
ATOM 1499 C CA . ILE A 1 188 ? -6.867 8.572 6.518 1.00 92.81 188 ILE A CA 1
ATOM 1500 C C . ILE A 1 188 ? -8.114 8.941 7.323 1.00 92.81 188 ILE A C 1
ATOM 1502 O O . ILE A 1 188 ? -8.898 8.052 7.649 1.00 92.81 188 ILE A O 1
ATOM 1506 N N . LEU A 1 189 ? -8.336 10.235 7.576 1.00 92.25 189 LEU A N 1
ATOM 1507 C CA . LEU A 1 189 ? -9.535 10.751 8.241 1.00 92.25 189 LEU A CA 1
ATOM 1508 C C . LEU A 1 189 ? -10.800 10.302 7.512 1.00 92.25 189 LEU A C 1
ATOM 1510 O O . LEU A 1 189 ? -11.715 9.750 8.122 1.00 92.25 189 LEU A O 1
ATOM 1514 N N . LYS A 1 190 ? -10.830 10.469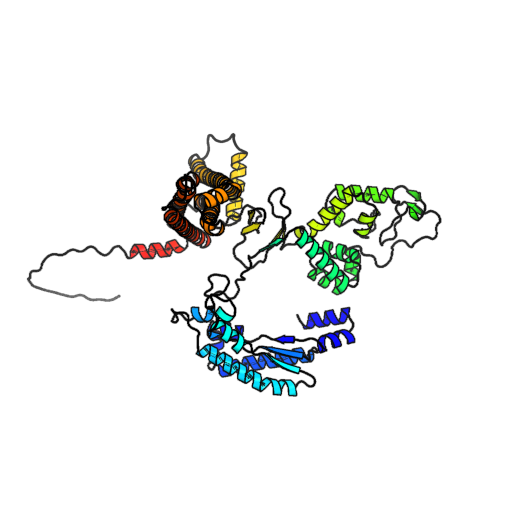 6.187 1.00 89.69 190 LYS A N 1
ATOM 1515 C CA . LYS A 1 190 ? -11.961 10.028 5.372 1.00 89.69 190 LYS A CA 1
ATOM 1516 C C . LYS A 1 190 ? -12.189 8.524 5.489 1.00 89.69 190 LYS A C 1
ATOM 1518 O O . LYS A 1 190 ? -13.320 8.090 5.666 1.00 89.69 190 LYS A O 1
ATOM 1523 N N . HIS A 1 191 ? -11.131 7.722 5.414 1.00 90.31 191 HIS A N 1
ATOM 1524 C CA . HIS A 1 191 ? -11.246 6.275 5.555 1.00 90.31 191 HIS A CA 1
ATOM 1525 C C . HIS A 1 191 ? -11.729 5.840 6.946 1.00 90.31 191 HIS A C 1
ATOM 1527 O O . HIS A 1 191 ? -12.499 4.882 7.038 1.00 90.31 191 HIS A O 1
ATOM 1533 N N . GLN A 1 192 ? -11.314 6.532 8.012 1.00 94.06 192 GLN A N 1
ATOM 1534 C CA . GLN A 1 192 ? -11.824 6.296 9.363 1.00 94.06 192 GLN A CA 1
ATOM 1535 C C . GLN A 1 192 ? -13.320 6.587 9.454 1.00 94.06 192 GLN A C 1
ATOM 1537 O O . GLN A 1 192 ? -14.068 5.718 9.899 1.00 94.06 192 GLN A O 1
ATOM 1542 N N . ILE A 1 193 ? -13.753 7.766 8.996 1.00 91.12 193 ILE A N 1
ATOM 1543 C CA . ILE A 1 193 ? -15.164 8.176 9.002 1.00 91.12 193 ILE A CA 1
ATOM 1544 C C . ILE A 1 193 ? -16.003 7.178 8.202 1.00 91.12 193 ILE A C 1
ATOM 1546 O O . ILE A 1 193 ? -16.960 6.623 8.731 1.00 91.12 193 ILE A O 1
ATOM 1550 N N . ASP A 1 194 ? -15.582 6.853 6.977 1.00 90.75 194 ASP A N 1
ATOM 1551 C CA . ASP A 1 194 ? -16.236 5.854 6.130 1.00 90.75 194 ASP A CA 1
ATOM 1552 C C . ASP A 1 194 ? -16.362 4.491 6.834 1.00 90.75 194 ASP A C 1
ATOM 1554 O O . ASP A 1 194 ? -17.365 3.794 6.678 1.00 90.75 194 ASP A O 1
ATOM 1558 N N . ALA A 1 195 ? -15.332 4.052 7.564 1.00 92.06 195 ALA A N 1
ATOM 1559 C CA . ALA A 1 195 ? -15.365 2.782 8.283 1.00 92.06 195 ALA A CA 1
ATOM 1560 C C . ALA A 1 195 ? -16.348 2.825 9.462 1.00 92.06 195 ALA A C 1
ATOM 1562 O O . ALA A 1 195 ? -17.121 1.878 9.631 1.00 92.06 195 ALA A O 1
ATOM 1563 N N . ILE A 1 196 ? -16.334 3.913 10.239 1.00 95.62 196 ILE A N 1
ATOM 1564 C CA . ILE A 1 196 ? -17.230 4.141 11.381 1.00 95.62 196 ILE A CA 1
ATOM 1565 C C . ILE A 1 196 ? -18.678 4.202 10.907 1.00 95.62 196 ILE A C 1
ATOM 1567 O O . ILE A 1 196 ? -19.500 3.450 11.422 1.00 95.62 196 ILE A O 1
ATOM 1571 N N . GLU A 1 197 ? -18.975 5.006 9.885 1.00 91.69 197 GLU A N 1
ATOM 1572 C CA . GLU A 1 197 ? -20.314 5.138 9.307 1.00 91.69 197 GLU A CA 1
ATOM 1573 C C . GLU A 1 197 ? -20.816 3.784 8.794 1.00 91.69 197 GLU A C 1
ATOM 1575 O O . GLU A 1 197 ? -21.924 3.358 9.118 1.00 91.69 197 GLU A O 1
ATOM 1580 N N . ARG A 1 198 ? -19.981 3.040 8.054 1.00 90.56 198 ARG A N 1
ATOM 1581 C CA . ARG A 1 198 ? -20.356 1.708 7.555 1.00 90.56 198 ARG A CA 1
ATOM 1582 C C . ARG A 1 198 ? -20.710 0.749 8.686 1.00 90.56 198 ARG A C 1
ATOM 1584 O O . ARG A 1 198 ? -21.697 0.031 8.557 1.00 90.56 198 ARG A O 1
ATOM 1591 N N . VAL A 1 199 ? -19.916 0.705 9.756 1.00 91.75 199 VAL A N 1
ATOM 1592 C CA . VAL A 1 199 ? -20.187 -0.170 10.908 1.00 91.75 199 VAL A CA 1
ATOM 1593 C C . VAL A 1 199 ? -21.416 0.313 11.679 1.00 91.75 199 VAL A C 1
ATOM 1595 O O . VAL A 1 199 ? -22.291 -0.496 11.971 1.00 91.75 199 VAL A O 1
ATOM 1598 N N . SER A 1 200 ? -21.525 1.614 11.949 1.00 92.19 200 SER A N 1
ATOM 1599 C CA . SER A 1 200 ? -22.659 2.226 12.651 1.00 92.19 200 SER A CA 1
ATOM 1600 C C . SER A 1 200 ? -23.980 1.945 11.934 1.00 92.19 200 SER A C 1
ATOM 1602 O O . SER A 1 200 ? -24.911 1.427 12.547 1.00 92.19 200 SER A O 1
ATOM 1604 N N . VAL A 1 201 ? -24.042 2.173 10.618 1.00 84.25 201 VAL A N 1
ATOM 1605 C CA . VAL A 1 201 ? -25.244 1.940 9.806 1.00 84.25 201 VAL A CA 1
ATOM 1606 C C . VAL A 1 201 ? -25.591 0.453 9.720 1.00 84.25 201 VAL A C 1
ATOM 1608 O O . VAL A 1 201 ? -26.755 0.084 9.858 1.00 84.25 201 VAL A O 1
ATOM 1611 N N . VAL A 1 202 ? -24.605 -0.421 9.486 1.00 83.75 202 VAL A N 1
ATOM 1612 C CA . VAL A 1 202 ? -24.854 -1.865 9.318 1.00 83.75 202 VAL A CA 1
ATOM 1613 C C . VAL A 1 202 ? -25.264 -2.532 10.630 1.00 83.75 202 VAL A C 1
ATOM 1615 O O . VAL A 1 202 ? -26.114 -3.422 10.604 1.00 83.75 202 VAL A O 1
ATOM 1618 N N . LEU A 1 203 ? -24.676 -2.119 11.754 1.00 84.25 203 LEU A N 1
ATOM 1619 C CA . LEU A 1 203 ? -24.966 -2.680 13.076 1.00 84.25 203 LEU A CA 1
ATOM 1620 C C . LEU A 1 203 ? -26.071 -1.923 13.827 1.00 84.25 203 LEU A C 1
ATOM 1622 O O . LEU A 1 203 ? -26.524 -2.398 14.859 1.00 84.25 203 LEU A O 1
ATOM 1626 N N . SER A 1 204 ? -26.531 -0.779 13.305 1.00 86.44 204 SER A N 1
ATOM 1627 C CA . SER A 1 204 ? -27.516 0.100 13.958 1.00 86.44 204 SER A CA 1
ATOM 1628 C C . SER A 1 204 ? -27.103 0.530 15.373 1.00 86.44 204 SER A C 1
ATOM 1630 O O . SER A 1 204 ? -27.918 0.559 16.292 1.00 86.44 204 SER A O 1
ATOM 1632 N N . ILE A 1 205 ? -25.824 0.870 15.534 1.00 89.88 205 ILE A N 1
ATOM 1633 C CA . ILE A 1 205 ? -25.218 1.353 16.785 1.00 89.88 205 ILE A CA 1
ATOM 1634 C C . ILE A 1 205 ? -24.707 2.783 16.612 1.00 89.88 205 ILE A C 1
ATOM 1636 O O . ILE A 1 205 ? -24.564 3.269 15.487 1.00 89.88 205 ILE A O 1
ATOM 1640 N N . THR A 1 206 ? -24.389 3.460 17.711 1.00 93.19 206 THR A N 1
ATOM 1641 C CA . THR A 1 206 ? -23.826 4.816 17.661 1.00 93.19 206 THR A CA 1
ATOM 1642 C C . THR A 1 206 ? -22.429 4.834 17.028 1.00 93.19 206 THR A C 1
ATOM 1644 O O . THR A 1 206 ? -21.695 3.844 17.059 1.00 93.19 206 THR A O 1
ATOM 1647 N N . GLU A 1 207 ? -22.012 5.978 16.481 1.00 94.69 207 GLU A N 1
ATOM 1648 C CA . GLU A 1 207 ? -20.648 6.148 15.953 1.00 94.69 207 GLU A CA 1
ATOM 1649 C C . GLU A 1 207 ? -19.575 5.973 17.040 1.00 94.69 207 GLU A C 1
ATOM 1651 O O . GLU A 1 207 ? -18.480 5.477 16.765 1.00 94.69 207 GLU A O 1
ATOM 1656 N N . VAL A 1 208 ? -19.899 6.313 18.294 1.00 93.31 208 VAL A N 1
ATOM 1657 C CA . VAL A 1 208 ? -19.037 6.096 19.466 1.00 93.31 208 VAL A CA 1
ATOM 1658 C C . VAL A 1 208 ? -18.792 4.600 19.683 1.00 93.31 208 VAL A C 1
ATOM 1660 O O . VAL A 1 208 ? -17.641 4.167 19.776 1.00 93.31 208 VAL A O 1
ATOM 1663 N N . GLU A 1 209 ? -19.857 3.797 19.695 1.00 93.81 209 GLU A N 1
ATOM 1664 C CA . GLU A 1 209 ? -19.786 2.337 19.815 1.00 93.81 209 GLU A CA 1
ATOM 1665 C C . GLU A 1 209 ? -19.067 1.702 18.619 1.00 93.81 209 GLU A C 1
ATOM 1667 O O . GLU A 1 209 ? -18.176 0.868 18.800 1.00 93.81 209 GLU A O 1
ATOM 1672 N N . ALA A 1 210 ? -19.390 2.135 17.397 1.00 95.56 210 ALA A N 1
ATOM 1673 C CA . ALA A 1 210 ? -18.730 1.672 16.178 1.00 95.56 210 ALA A CA 1
ATOM 1674 C C . ALA A 1 210 ? -17.221 1.957 16.204 1.00 95.56 210 ALA A C 1
ATOM 1676 O O . ALA A 1 210 ? -16.420 1.096 15.834 1.00 95.56 210 ALA A O 1
ATOM 1677 N N . SER A 1 211 ? -16.820 3.127 16.709 1.00 95.25 211 SER A N 1
ATOM 1678 C CA . SER A 1 211 ? -15.413 3.492 16.889 1.00 95.25 211 SER A CA 1
ATOM 1679 C C . SER A 1 211 ? -14.705 2.576 17.893 1.00 95.25 211 SER A C 1
ATOM 1681 O O . SER A 1 211 ? -13.587 2.134 17.632 1.00 95.25 211 SER A O 1
ATOM 1683 N N . ILE A 1 212 ? -15.342 2.249 19.024 1.00 94.44 212 ILE A N 1
ATOM 1684 C CA . ILE A 1 212 ? -14.796 1.319 20.033 1.00 94.44 212 ILE A CA 1
ATOM 1685 C C . ILE A 1 212 ? -14.628 -0.093 19.446 1.00 94.44 212 ILE A C 1
ATOM 1687 O O . ILE A 1 212 ? -13.589 -0.733 19.647 1.00 94.44 212 ILE A O 1
ATOM 1691 N N . LEU A 1 213 ? -15.619 -0.571 18.686 1.00 94.75 213 LEU A N 1
ATOM 1692 C CA . LEU A 1 213 ? -15.557 -1.869 18.010 1.00 94.75 213 LEU A CA 1
ATOM 1693 C C . LEU A 1 213 ? -14.426 -1.912 16.988 1.00 94.75 213 LEU A C 1
ATOM 1695 O O . LEU A 1 213 ? -13.609 -2.830 17.012 1.00 94.75 213 LEU A O 1
ATOM 1699 N N . LEU A 1 214 ? -14.348 -0.915 16.108 1.00 94.31 214 LEU A N 1
ATOM 1700 C CA . LEU A 1 214 ? -13.323 -0.869 15.072 1.00 94.31 214 LEU A CA 1
ATOM 1701 C C . LEU A 1 214 ? -11.921 -0.927 15.674 1.00 94.31 214 LEU A C 1
ATOM 1703 O O . LEU A 1 214 ? -11.122 -1.741 15.219 1.00 94.31 214 LEU A O 1
ATOM 1707 N N . ARG A 1 215 ? -11.645 -0.167 16.739 1.00 93.06 215 ARG A N 1
ATOM 1708 C CA . ARG A 1 215 ? -10.352 -0.231 17.442 1.00 93.06 215 ARG A CA 1
ATOM 1709 C C . ARG A 1 215 ? -10.079 -1.616 18.030 1.00 93.06 215 ARG A C 1
ATOM 1711 O O . ARG A 1 215 ? -9.012 -2.179 17.807 1.00 93.06 215 ARG A O 1
ATOM 1718 N N . SER A 1 216 ? -11.071 -2.218 18.686 1.00 91.88 216 SER A N 1
ATOM 1719 C CA . SER A 1 216 ? -10.947 -3.559 19.284 1.00 91.88 216 SER A CA 1
ATOM 1720 C C . SER A 1 216 ? -10.669 -4.662 18.250 1.00 91.88 216 SER A C 1
ATOM 1722 O O . SER A 1 216 ? -10.076 -5.688 18.576 1.00 91.88 216 SER A O 1
ATOM 1724 N N . PHE A 1 217 ? -11.069 -4.451 16.993 1.00 92.00 217 PHE A N 1
ATOM 1725 C CA . PHE A 1 217 ? -10.871 -5.382 15.879 1.00 92.00 217 PHE A CA 1
ATOM 1726 C C . PHE A 1 217 ? -9.873 -4.872 14.830 1.00 92.00 217 PHE A C 1
ATOM 1728 O O . PHE A 1 217 ? -9.920 -5.296 13.667 1.00 92.00 217 PHE A O 1
ATOM 1735 N N . HIS A 1 218 ? -8.943 -4.002 15.233 1.00 91.50 218 HIS A N 1
ATOM 1736 C CA . HIS A 1 218 ? -7.853 -3.504 14.392 1.00 91.50 218 HIS A CA 1
ATOM 1737 C C . HIS A 1 218 ? -8.328 -2.891 13.062 1.00 91.50 218 HIS A C 1
ATOM 1739 O O . HIS A 1 218 ? -7.833 -3.221 11.980 1.00 91.50 218 HIS A O 1
ATOM 1745 N N . TRP A 1 219 ? -9.376 -2.072 13.139 1.00 92.56 219 TRP A N 1
ATOM 1746 C CA . TRP A 1 219 ? -10.033 -1.377 12.029 1.00 92.56 219 TRP A CA 1
ATOM 1747 C C . TRP A 1 219 ? -10.528 -2.290 10.895 1.00 92.56 219 TRP A C 1
ATOM 1749 O O . TRP A 1 219 ? -10.775 -1.859 9.767 1.00 92.56 219 TRP A O 1
ATOM 1759 N N . SER A 1 220 ? -10.730 -3.579 11.185 1.00 90.62 220 SER A N 1
ATOM 1760 C CA . SER A 1 220 ? -11.225 -4.546 10.213 1.00 90.62 220 SER A CA 1
ATOM 1761 C C . SER A 1 220 ? -12.751 -4.616 10.216 1.00 90.62 220 SER A C 1
ATOM 1763 O O . SER A 1 220 ? -13.347 -5.428 10.918 1.00 90.62 220 SER A O 1
ATOM 1765 N N . VAL A 1 221 ? -13.385 -3.823 9.347 1.00 89.81 221 VAL A N 1
ATOM 1766 C CA . VAL A 1 221 ? -14.851 -3.820 9.143 1.00 89.81 221 VAL A CA 1
ATOM 1767 C C . VAL A 1 221 ? -15.408 -5.233 8.907 1.00 89.81 221 VAL A C 1
ATOM 1769 O O . VAL A 1 221 ? -16.460 -5.588 9.427 1.00 89.81 221 VAL A O 1
ATOM 1772 N N . GLY A 1 222 ? -14.694 -6.062 8.135 1.00 87.75 222 GLY A N 1
ATOM 1773 C CA . GLY A 1 222 ? -15.087 -7.452 7.886 1.00 87.75 222 GLY A CA 1
ATOM 1774 C C . GLY A 1 222 ? -15.145 -8.283 9.168 1.00 87.75 222 GLY A C 1
ATOM 1775 O O . GLY A 1 222 ? -16.173 -8.889 9.437 1.00 87.75 222 GLY A O 1
ATOM 1776 N N . LYS A 1 223 ? -14.086 -8.240 9.988 1.00 89.81 223 LYS A N 1
ATOM 1777 C CA . LYS A 1 223 ? -14.039 -8.979 11.257 1.00 89.81 223 LYS A CA 1
ATOM 1778 C C . LYS A 1 223 ? -15.073 -8.489 12.260 1.00 89.81 223 LYS A C 1
ATOM 1780 O O . LYS A 1 223 ? -15.679 -9.317 12.921 1.00 89.81 223 LYS A O 1
ATOM 1785 N N . VAL A 1 224 ? -15.281 -7.173 12.356 1.00 91.06 224 VAL A N 1
ATOM 1786 C CA . VAL A 1 224 ? -16.325 -6.603 13.221 1.00 91.06 224 VAL A CA 1
ATOM 1787 C C . VAL A 1 224 ? -17.679 -7.200 12.853 1.00 91.06 224 VAL A C 1
ATOM 1789 O O . VAL A 1 224 ? -18.366 -7.719 13.722 1.00 91.06 224 VAL A O 1
ATOM 1792 N N . HIS A 1 225 ? -18.039 -7.183 11.567 1.00 87.44 225 HIS A N 1
ATOM 1793 C CA . HIS A 1 225 ? -19.289 -7.786 11.112 1.00 87.44 225 HIS A CA 1
ATOM 1794 C C . HIS A 1 225 ? -19.341 -9.290 11.401 1.00 87.44 225 HIS A C 1
ATOM 1796 O O . HIS A 1 225 ? -20.338 -9.761 11.935 1.00 87.44 225 HIS A O 1
ATOM 1802 N N . ASP A 1 226 ? -18.290 -10.036 11.057 1.00 84.75 226 ASP A N 1
ATOM 1803 C CA . ASP A 1 226 ? -18.264 -11.491 11.230 1.00 84.75 226 ASP A CA 1
ATOM 1804 C C . ASP A 1 226 ? -18.452 -11.891 12.707 1.00 84.75 226 ASP A C 1
ATOM 1806 O O . ASP A 1 226 ? -19.248 -12.779 13.001 1.00 84.75 226 ASP A O 1
ATOM 1810 N N . GLU A 1 227 ? -17.775 -11.209 13.636 1.00 88.88 227 GLU A N 1
ATOM 1811 C CA . GLU A 1 227 ? -17.848 -11.489 15.076 1.00 88.88 227 GLU A CA 1
ATOM 1812 C C . GLU A 1 227 ? -19.154 -10.989 15.704 1.00 88.88 227 GLU A C 1
ATOM 1814 O O . GLU A 1 227 ? -19.757 -11.708 16.500 1.00 88.88 227 GLU A O 1
ATOM 1819 N N . TRP A 1 228 ? -19.618 -9.792 15.326 1.00 89.25 228 TRP A N 1
ATOM 1820 C CA . TRP A 1 228 ? -20.872 -9.222 15.827 1.00 89.25 228 TRP A CA 1
ATOM 1821 C C . TRP A 1 228 ? -22.081 -10.059 15.418 1.00 89.25 228 TRP A C 1
ATOM 1823 O O . TRP A 1 228 ? -22.926 -10.381 16.244 1.00 89.25 228 TRP A O 1
ATOM 1833 N N . PHE A 1 229 ? -22.160 -10.453 14.143 1.00 83.44 229 PHE A N 1
ATOM 1834 C CA . PHE A 1 229 ? -23.269 -11.274 13.654 1.00 83.44 229 PHE A CA 1
ATOM 1835 C C . PHE A 1 229 ? -23.190 -12.731 14.120 1.00 83.44 229 PHE A C 1
ATOM 1837 O O . PHE A 1 229 ? -24.191 -13.442 14.027 1.00 83.44 229 PHE A O 1
ATOM 1844 N N . ALA A 1 230 ? -22.028 -13.190 14.594 1.00 86.75 230 ALA A N 1
ATOM 1845 C CA . ALA A 1 230 ? -21.902 -14.501 15.218 1.00 86.75 230 ALA A CA 1
ATOM 1846 C C . ALA A 1 230 ? -22.457 -14.506 16.650 1.00 86.75 230 ALA A C 1
ATOM 1848 O O . ALA A 1 230 ? -23.187 -15.430 17.002 1.00 86.75 230 ALA A O 1
ATOM 1849 N N . ASP A 1 231 ? -22.103 -13.506 17.464 1.00 88.19 231 ASP A N 1
ATOM 1850 C CA . ASP A 1 231 ? -22.520 -13.399 18.867 1.00 88.19 231 ASP A CA 1
ATOM 1851 C C . ASP A 1 231 ? -22.371 -11.952 19.376 1.00 88.19 231 ASP A C 1
ATOM 1853 O O . ASP A 1 231 ? -21.304 -11.544 19.847 1.00 88.19 231 ASP A O 1
ATOM 1857 N N . GLU A 1 232 ? -23.446 -11.169 19.261 1.00 89.25 232 GLU A N 1
ATOM 1858 C CA . GLU A 1 232 ? -23.477 -9.757 19.661 1.00 89.25 232 GLU A CA 1
ATOM 1859 C C . GLU A 1 232 ? -23.226 -9.572 21.164 1.00 89.25 232 GLU A C 1
ATOM 1861 O O . GLU A 1 232 ? -22.423 -8.722 21.552 1.00 89.25 232 GLU A O 1
ATOM 1866 N N . GLU A 1 233 ? -23.864 -10.380 22.015 1.00 88.38 233 GLU A N 1
ATOM 1867 C CA . GLU A 1 233 ? -23.781 -10.246 23.474 1.00 88.38 233 GLU A CA 1
ATOM 1868 C C . GLU A 1 233 ? -22.346 -10.466 23.966 1.00 88.38 233 GLU A C 1
ATOM 1870 O O . GLU A 1 233 ? -21.804 -9.671 24.743 1.00 88.38 233 GLU A O 1
ATOM 1875 N N . ARG A 1 234 ? -21.673 -11.504 23.456 1.00 92.75 234 ARG A N 1
ATOM 1876 C CA . ARG A 1 234 ? -20.262 -11.755 23.767 1.00 92.75 234 ARG A CA 1
ATOM 1877 C C . ARG A 1 234 ? -19.372 -10.603 23.314 1.00 92.75 234 ARG A C 1
ATOM 1879 O O . ARG A 1 234 ? -18.467 -10.215 24.060 1.00 92.75 234 ARG A O 1
ATOM 1886 N N . VAL A 1 235 ? -19.592 -10.060 22.114 1.00 92.69 235 VAL A N 1
ATOM 1887 C CA . VAL A 1 235 ? -18.787 -8.943 21.593 1.00 92.69 235 VAL A CA 1
ATOM 1888 C C . VAL A 1 235 ? -18.988 -7.697 22.450 1.00 92.69 235 VAL A C 1
ATOM 1890 O O . VAL A 1 235 ? -17.997 -7.128 22.907 1.00 92.69 235 VAL A O 1
ATOM 1893 N N . ARG A 1 236 ? -20.240 -7.331 22.747 1.00 91.94 236 ARG A N 1
ATOM 1894 C CA . ARG A 1 236 ? -20.602 -6.220 23.640 1.00 91.94 236 ARG A CA 1
ATOM 1895 C C . ARG A 1 236 ? -19.925 -6.331 25.005 1.00 91.94 236 ARG A C 1
ATOM 1897 O O . ARG A 1 236 ? -19.264 -5.384 25.431 1.00 91.94 236 ARG A O 1
ATOM 1904 N N . ASN A 1 237 ? -19.987 -7.501 25.639 1.00 89.38 237 ASN A N 1
ATOM 1905 C CA . ASN A 1 237 ? -19.346 -7.746 26.934 1.00 89.38 237 ASN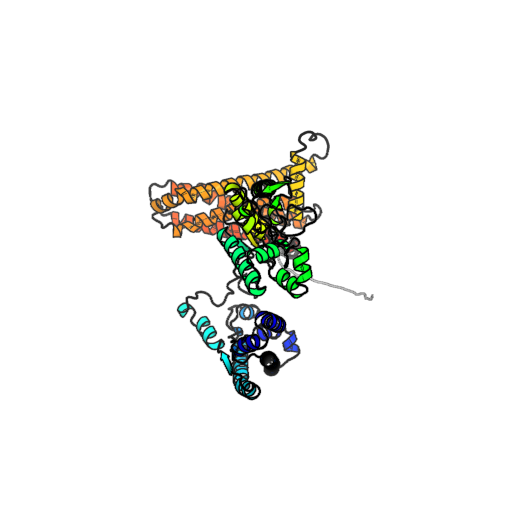 A CA 1
ATOM 1906 C C . ASN A 1 237 ? -17.813 -7.653 26.864 1.00 89.38 237 ASN A C 1
ATOM 1908 O O . ASN A 1 237 ? -17.182 -7.076 27.746 1.00 89.38 237 ASN A O 1
ATOM 1912 N N . THR A 1 238 ? -17.208 -8.172 25.795 1.00 91.06 238 THR A N 1
ATOM 1913 C CA . THR A 1 238 ? -15.746 -8.156 25.606 1.00 91.06 238 THR A CA 1
ATOM 1914 C C . THR A 1 238 ? -15.218 -6.737 25.386 1.00 91.06 238 THR A C 1
ATOM 1916 O O . THR A 1 238 ? -14.194 -6.338 25.946 1.00 91.06 238 THR A O 1
ATOM 1919 N N . VAL A 1 239 ? -15.917 -5.953 24.564 1.00 92.44 239 VAL A N 1
ATOM 1920 C CA . VAL A 1 239 ? -15.515 -4.581 24.230 1.00 92.44 239 VAL A CA 1
ATOM 1921 C C . VAL A 1 239 ? -16.054 -3.550 25.216 1.00 92.44 239 VAL A C 1
ATOM 1923 O O . VAL A 1 239 ? -15.609 -2.410 25.175 1.00 92.44 239 VAL A O 1
ATOM 1926 N N . GLY A 1 240 ? -16.917 -3.938 26.160 1.00 91.56 240 GLY A N 1
ATOM 1927 C CA . GLY A 1 240 ? -17.438 -3.078 27.226 1.00 91.56 240 GLY A CA 1
ATOM 1928 C C . GLY A 1 240 ? -18.536 -2.113 26.790 1.00 91.56 240 GLY A C 1
ATOM 1929 O O . GLY A 1 240 ? -18.660 -1.032 27.365 1.00 91.56 240 GLY A O 1
ATOM 1930 N N . ILE A 1 241 ? -19.305 -2.478 25.768 1.00 90.75 241 ILE A N 1
ATOM 1931 C CA . ILE A 1 241 ? -20.483 -1.729 25.329 1.00 90.75 241 ILE A CA 1
ATOM 1932 C C . ILE A 1 241 ? -21.697 -2.343 26.024 1.00 90.75 241 ILE A C 1
ATOM 1934 O O . ILE A 1 241 ? -22.147 -3.425 25.658 1.00 90.75 241 ILE A O 1
ATOM 1938 N N . LEU A 1 242 ? -22.206 -1.668 27.052 1.00 83.31 242 LEU A N 1
ATOM 1939 C CA . LEU A 1 242 ? -23.300 -2.172 27.879 1.00 83.31 242 LEU A CA 1
ATOM 1940 C C . LEU A 1 242 ? -24.657 -1.705 27.342 1.00 83.31 242 LEU A C 1
ATOM 1942 O O . LEU A 1 242 ? -24.856 -0.511 27.141 1.00 83.31 242 LEU A O 1
ATOM 1946 N N . GLU A 1 243 ? -25.607 -2.630 27.172 1.00 75.12 243 GLU A N 1
ATOM 1947 C CA . GLU A 1 243 ? -27.001 -2.285 26.833 1.00 75.12 243 GLU A CA 1
ATOM 1948 C C . GLU A 1 243 ? -27.767 -1.685 28.014 1.00 75.12 243 GLU A C 1
ATOM 1950 O O . GLU A 1 243 ? -28.691 -0.893 27.835 1.00 75.12 243 GLU A O 1
ATOM 1955 N N . ARG A 1 244 ? -27.412 -2.097 29.235 1.00 73.94 244 ARG A N 1
ATOM 1956 C CA . ARG A 1 244 ? -28.039 -1.633 30.470 1.00 73.94 244 ARG A CA 1
ATOM 1957 C C . ARG A 1 244 ? -26.973 -1.154 31.444 1.00 73.94 244 ARG A C 1
ATOM 1959 O O . ARG A 1 244 ? -25.945 -1.822 31.580 1.00 73.94 244 ARG A O 1
ATOM 1966 N N . PRO A 1 245 ? -27.221 -0.041 32.147 1.00 76.19 245 PRO A N 1
ATOM 1967 C CA . PRO A 1 245 ? -26.300 0.423 33.165 1.00 76.19 245 PRO A CA 1
ATOM 1968 C C . PRO A 1 245 ? -26.214 -0.577 34.321 1.00 76.19 245 PRO A C 1
ATOM 1970 O O . PRO A 1 245 ? -27.210 -1.181 34.718 1.00 76.19 245 PRO A O 1
ATOM 1973 N N . VAL A 1 246 ? -24.997 -0.754 34.840 1.00 77.94 246 VAL A N 1
ATOM 1974 C CA . VAL A 1 246 ? -24.699 -1.600 36.008 1.00 77.94 246 VAL A CA 1
ATOM 1975 C C . VAL A 1 246 ? -25.285 -0.964 37.266 1.00 77.94 246 VAL A C 1
ATOM 1977 O O . VAL A 1 246 ? -25.834 -1.653 38.121 1.00 77.94 246 VAL A O 1
ATOM 1980 N N . VAL A 1 247 ? -25.192 0.363 37.351 1.00 77.12 247 VAL A N 1
ATOM 1981 C CA . VAL A 1 247 ? -25.739 1.183 38.427 1.00 77.12 247 VAL A CA 1
ATOM 1982 C C . VAL A 1 247 ? -26.946 1.942 37.889 1.00 77.12 247 VAL A C 1
ATOM 1984 O O . VAL A 1 247 ? -26.832 2.704 36.929 1.00 77.12 247 VAL A O 1
ATOM 1987 N N . ALA A 1 248 ? -28.111 1.727 38.497 1.00 71.56 248 ALA A N 1
ATOM 1988 C CA . ALA A 1 248 ? -29.308 2.488 38.162 1.00 71.56 248 ALA A CA 1
ATOM 1989 C C . ALA A 1 248 ? -29.142 3.965 38.582 1.00 71.56 248 ALA A C 1
ATOM 1991 O O . ALA A 1 248 ? -28.508 4.228 39.606 1.00 71.56 248 ALA A O 1
ATOM 1992 N N . PRO A 1 249 ? -29.720 4.927 37.841 1.00 65.38 249 PRO A N 1
ATOM 1993 C CA . PRO A 1 249 ? -29.764 6.320 38.279 1.00 65.38 249 PRO A CA 1
ATOM 1994 C C . PRO A 1 249 ? -30.497 6.410 39.626 1.00 65.38 249 PRO A C 1
ATOM 1996 O O . PRO A 1 249 ? -31.585 5.846 39.748 1.00 65.38 249 PRO A O 1
ATOM 1999 N N . SER A 1 250 ? -29.917 7.080 40.628 1.00 66.94 250 SER A N 1
ATOM 2000 C CA . SER A 1 250 ? -30.634 7.386 41.872 1.00 66.94 250 SER A CA 1
ATOM 2001 C C . SER A 1 250 ? -31.312 8.755 41.781 1.00 66.94 250 SER A C 1
ATOM 2003 O O . SER A 1 250 ? -30.797 9.667 41.135 1.00 66.94 250 SER A O 1
ATOM 2005 N N . ASP A 1 251 ? -32.469 8.895 42.435 1.00 69.12 251 ASP A N 1
ATOM 2006 C CA . ASP A 1 251 ? -33.220 10.158 42.548 1.00 69.12 251 ASP A CA 1
ATOM 2007 C C . ASP A 1 251 ? -32.660 11.073 43.662 1.00 69.12 251 ASP A C 1
ATOM 2009 O O . ASP A 1 251 ? -33.349 11.968 44.159 1.00 69.12 251 ASP A O 1
ATOM 2013 N N . ASP A 1 252 ? -31.418 10.841 44.098 1.00 71.19 252 ASP A N 1
ATOM 2014 C CA . ASP A 1 252 ? -30.823 11.579 45.208 1.00 71.19 252 ASP A CA 1
ATOM 2015 C C . ASP A 1 252 ? -30.475 13.018 44.808 1.00 71.19 252 ASP A C 1
ATOM 2017 O O . ASP A 1 252 ? -29.981 13.301 43.714 1.00 71.19 252 ASP A O 1
ATOM 2021 N N . THR A 1 253 ? -30.680 13.949 45.741 1.00 77.75 253 THR A N 1
ATOM 2022 C CA . THR A 1 253 ? -30.310 15.362 45.564 1.00 77.75 253 THR A CA 1
ATOM 2023 C C . THR A 1 253 ? -28.796 15.578 45.511 1.00 77.75 253 THR A C 1
ATOM 2025 O O . THR A 1 253 ? -28.344 16.585 44.968 1.00 77.75 253 THR A O 1
ATOM 2028 N N . GLU A 1 254 ? -28.018 14.644 46.063 1.00 83.56 254 GLU A N 1
ATOM 2029 C CA . GLU A 1 254 ? -26.555 14.651 46.068 1.00 83.56 254 GLU A CA 1
ATOM 2030 C C . GLU A 1 254 ? -26.022 13.228 45.864 1.00 83.56 254 GLU A C 1
ATOM 2032 O O . GLU A 1 254 ? -26.522 12.270 46.448 1.00 83.56 254 GLU A O 1
ATOM 2037 N N . LEU A 1 255 ? -24.984 13.101 45.040 1.00 88.69 255 LEU A N 1
ATOM 2038 C CA . LEU A 1 255 ? -24.333 11.846 44.677 1.00 88.69 255 LEU A CA 1
ATOM 2039 C C . LEU A 1 255 ? -22.879 11.861 45.154 1.00 88.69 255 LEU A C 1
ATOM 2041 O O . LEU A 1 255 ? -22.162 12.846 44.964 1.00 88.69 255 LEU A O 1
ATOM 2045 N N . THR A 1 256 ? -22.412 10.759 45.736 1.00 92.12 256 THR A N 1
ATOM 2046 C CA . THR A 1 256 ? -21.017 10.618 46.174 1.00 92.12 256 THR A CA 1
ATOM 2047 C C . THR A 1 256 ? -20.122 10.161 45.023 1.00 92.12 256 THR A C 1
ATOM 2049 O O . THR A 1 256 ? -20.421 9.186 44.336 1.00 92.12 256 THR A O 1
ATOM 2052 N N . CYS A 1 257 ? -18.992 10.841 44.826 1.00 94.38 257 CYS A N 1
ATOM 2053 C CA . CYS A 1 257 ? -17.990 10.454 43.833 1.00 94.38 257 CYS A CA 1
ATOM 2054 C C . CYS A 1 257 ? -17.240 9.178 44.256 1.00 94.38 257 CYS A C 1
ATOM 2056 O O . CYS A 1 257 ? -16.660 9.140 45.337 1.00 94.38 257 CYS A O 1
ATOM 2058 N N . GLY A 1 258 ? -17.143 8.174 43.377 1.00 90.31 258 GLY A N 1
ATOM 2059 C CA . GLY A 1 258 ? -16.435 6.915 43.666 1.00 90.31 258 GLY A CA 1
ATOM 2060 C C . GLY A 1 258 ? -14.898 6.990 43.753 1.00 90.31 258 GLY A C 1
ATOM 2061 O O . GLY A 1 258 ? -14.268 5.971 44.013 1.00 90.31 258 GLY A O 1
ATOM 2062 N N . ILE A 1 259 ? -14.285 8.159 43.514 1.00 94.31 259 ILE A N 1
ATOM 2063 C CA . ILE A 1 259 ? -12.818 8.355 43.561 1.00 94.31 259 ILE A CA 1
ATOM 2064 C C . ILE A 1 259 ? -12.401 9.210 44.760 1.00 94.31 259 ILE A C 1
ATOM 2066 O O . ILE A 1 259 ? -11.549 8.794 45.539 1.00 94.31 259 ILE A O 1
ATOM 2070 N N . CYS A 1 260 ? -12.964 10.416 44.902 1.00 95.94 260 CYS A N 1
ATOM 2071 C CA . CYS A 1 260 ? -12.619 11.315 46.009 1.00 95.94 260 CYS A CA 1
ATOM 2072 C C . CYS A 1 260 ? -13.530 11.157 47.232 1.00 95.94 260 CYS A C 1
ATOM 2074 O O . CYS A 1 260 ? -13.193 11.675 48.289 1.00 95.94 260 CYS A O 1
ATOM 2076 N N . PHE A 1 261 ? -14.644 10.426 47.104 1.00 93.62 261 PHE A N 1
ATOM 2077 C CA . PHE A 1 261 ? -15.629 10.179 48.164 1.00 93.62 261 PHE A CA 1
ATOM 2078 C C . PHE A 1 261 ? -16.370 11.425 48.684 1.00 93.62 261 PHE A C 1
ATOM 2080 O O . PHE A 1 261 ? -17.088 11.335 49.679 1.00 93.62 261 PHE A O 1
ATOM 2087 N N . ASP A 1 262 ? -16.275 12.559 47.984 1.00 94.81 262 ASP A N 1
ATOM 2088 C CA . ASP A 1 262 ? -17.024 13.780 48.306 1.00 94.81 262 ASP A CA 1
ATOM 2089 C C . ASP A 1 262 ? -18.433 13.786 47.670 1.00 94.81 262 ASP A C 1
ATOM 2091 O O . ASP A 1 262 ? -18.627 13.195 46.595 1.00 94.81 262 ASP A O 1
ATOM 2095 N N . PRO A 1 263 ? -19.424 14.457 48.295 1.00 93.06 263 PRO A N 1
ATOM 2096 C CA . PRO A 1 263 ? -20.758 14.650 47.730 1.00 93.06 263 PRO A CA 1
ATOM 2097 C C . PRO A 1 263 ? -20.777 15.768 46.675 1.00 93.06 263 PRO A C 1
ATOM 2099 O O . PRO A 1 263 ? -20.164 16.823 46.844 1.00 93.06 263 PRO A O 1
ATOM 2102 N N . TYR A 1 264 ? -21.523 15.551 45.592 1.00 92.62 264 TYR A N 1
ATOM 2103 C CA . TYR A 1 264 ? -21.715 16.513 44.510 1.00 92.62 264 TYR A CA 1
ATOM 2104 C C . TYR A 1 264 ? -23.167 16.548 44.039 1.00 92.62 264 TYR A C 1
ATOM 2106 O O . TYR A 1 264 ? -23.886 15.552 44.090 1.00 92.62 264 TYR A O 1
ATOM 2114 N N . LEU A 1 265 ? -23.572 17.690 43.483 1.00 90.69 265 LEU A N 1
ATOM 2115 C CA . LEU A 1 265 ? -24.825 17.792 42.740 1.00 90.69 265 LEU A CA 1
ATOM 2116 C C . LEU A 1 265 ? -24.774 16.924 41.467 1.00 90.69 265 LEU A C 1
ATOM 2118 O O . LEU A 1 265 ? -23.706 16.841 40.847 1.00 90.69 265 LEU A O 1
ATOM 2122 N N . PRO A 1 266 ? -25.911 16.365 41.008 1.00 87.69 266 PRO A N 1
ATOM 2123 C CA . PRO A 1 266 ? -25.973 15.534 39.801 1.00 87.69 266 PRO A CA 1
ATOM 2124 C C . PRO A 1 266 ? -25.344 16.169 38.550 1.00 87.69 266 PRO A C 1
ATOM 2126 O O . PRO A 1 266 ? -24.724 15.480 37.750 1.00 87.69 266 PRO A O 1
ATOM 2129 N N . GLU A 1 267 ? -25.409 17.496 38.406 1.00 88.75 267 GLU A N 1
ATOM 2130 C CA . GLU A 1 267 ? -24.808 18.242 37.285 1.00 88.75 267 GLU A CA 1
ATOM 2131 C C . GLU A 1 267 ? -23.269 18.206 37.255 1.00 88.75 267 GLU A C 1
ATOM 2133 O O . GLU A 1 267 ? -22.651 18.442 36.214 1.00 88.75 267 GLU A O 1
ATOM 2138 N N . LYS A 1 268 ? -22.633 17.951 38.404 1.00 92.19 268 LYS A N 1
ATOM 2139 C CA . LYS A 1 268 ? -21.174 17.842 38.561 1.00 92.19 268 LYS A CA 1
ATOM 2140 C C . LYS A 1 268 ? -20.691 16.394 38.560 1.00 92.19 268 LYS A C 1
ATOM 2142 O O . LYS A 1 268 ? -19.490 16.164 38.709 1.00 92.19 268 LYS A O 1
ATOM 2147 N N . ILE A 1 269 ? -21.598 15.441 38.366 1.00 92.88 269 ILE A N 1
ATOM 2148 C CA . ILE A 1 269 ? -21.299 14.026 38.194 1.00 92.88 269 ILE A CA 1
ATOM 2149 C C . ILE A 1 269 ? -21.384 13.672 36.710 1.00 92.88 269 ILE A C 1
ATOM 2151 O O . ILE A 1 269 ? -22.266 14.118 35.980 1.00 92.88 269 ILE A O 1
ATOM 2155 N N . ALA A 1 270 ? -20.450 12.845 36.262 1.00 92.19 270 ALA A N 1
ATOM 2156 C CA . ALA A 1 270 ? -20.491 12.208 34.961 1.00 92.19 270 ALA A CA 1
ATOM 2157 C C . ALA A 1 270 ? -20.339 10.693 35.125 1.00 92.19 270 ALA A C 1
ATOM 2159 O O . ALA A 1 270 ? -19.670 10.203 36.039 1.00 92.19 270 ALA A O 1
ATOM 2160 N N . SER A 1 271 ? -20.953 9.952 34.213 1.00 90.75 271 SER A N 1
ATOM 2161 C CA . SER A 1 271 ? -20.867 8.499 34.128 1.00 90.75 271 SER A CA 1
ATOM 2162 C C . SER A 1 271 ? -20.872 8.070 32.661 1.00 90.75 271 SER A C 1
ATOM 2164 O O . SER A 1 271 ? -21.350 8.797 31.788 1.00 90.75 271 SER A O 1
ATOM 2166 N N . VAL A 1 272 ? -20.294 6.900 32.388 1.00 89.94 272 VAL A N 1
ATOM 2167 C CA . VAL A 1 272 ? -20.425 6.214 31.091 1.00 89.94 272 VAL A CA 1
ATOM 2168 C C . VAL A 1 272 ? -21.588 5.216 31.144 1.00 89.94 272 VAL A C 1
ATOM 2170 O O . VAL A 1 272 ? -22.361 5.211 32.102 1.00 89.94 272 VAL A O 1
ATOM 2173 N N . SER A 1 273 ? -21.701 4.328 30.153 1.00 87.50 273 SER A N 1
ATOM 2174 C CA . SER A 1 273 ? -22.797 3.353 30.029 1.00 87.50 273 SER A CA 1
ATOM 2175 C C . SER A 1 273 ? -23.036 2.483 31.269 1.00 87.50 273 SER A C 1
ATOM 2177 O O . SER A 1 273 ? -24.156 2.034 31.465 1.00 87.50 273 SER A O 1
ATOM 2179 N N . CYS A 1 274 ? -22.042 2.270 32.143 1.00 90.50 274 CYS A N 1
ATOM 2180 C CA . CYS A 1 274 ? -22.226 1.526 33.394 1.00 90.50 274 CYS A CA 1
ATOM 2181 C C . CYS A 1 274 ? -22.989 2.272 34.495 1.00 90.50 274 CYS A C 1
ATOM 2183 O O . CYS A 1 274 ? -23.433 1.621 35.432 1.00 90.50 274 CYS A O 1
ATOM 2185 N N . GLY A 1 275 ? -23.092 3.602 34.442 1.00 88.75 275 GLY A N 1
ATOM 2186 C CA . GLY A 1 275 ? -23.760 4.398 35.479 1.00 88.75 275 GLY A CA 1
ATOM 2187 C C . GLY A 1 275 ? -22.926 4.733 36.727 1.00 88.75 275 GLY A C 1
ATOM 2188 O O . GLY A 1 275 ? -23.403 5.501 37.554 1.00 88.75 275 GLY A O 1
ATOM 2189 N N . HIS A 1 276 ? -21.689 4.236 36.874 1.00 91.88 276 HIS A N 1
ATOM 2190 C CA . HIS A 1 276 ? -20.819 4.599 38.006 1.00 91.88 276 HIS A CA 1
ATOM 2191 C C . HIS A 1 276 ? -20.573 6.124 38.089 1.00 91.88 276 HIS A C 1
ATOM 2193 O O . HIS A 1 276 ? -20.079 6.703 37.113 1.00 91.88 276 HIS A O 1
ATOM 2199 N N . PRO A 1 277 ? -20.901 6.774 39.224 1.00 92.88 277 PRO A N 1
ATOM 2200 C CA . PRO A 1 277 ? -20.834 8.225 39.360 1.00 92.88 277 PRO A CA 1
ATOM 2201 C C . PRO A 1 277 ? -19.445 8.705 39.802 1.00 92.88 277 PRO A C 1
ATOM 2203 O O . PRO A 1 277 ? -18.951 8.360 40.879 1.00 92.88 277 PRO A O 1
ATOM 2206 N N . PHE A 1 278 ? -18.836 9.583 39.005 1.00 95.25 278 PHE A N 1
ATOM 2207 C CA . PHE A 1 278 ? -17.617 10.296 39.394 1.00 95.25 278 PHE A CA 1
ATOM 2208 C C . PHE A 1 278 ? -17.750 11.786 39.099 1.00 95.25 278 PHE A C 1
ATOM 2210 O O . PHE A 1 278 ? -18.388 12.182 38.122 1.00 95.25 278 PHE A O 1
ATOM 2217 N N . CYS A 1 279 ? -17.147 12.633 39.933 1.00 95.50 279 CYS A N 1
ATOM 2218 C CA . CYS A 1 279 ? -17.187 14.072 39.708 1.00 95.50 279 CYS A CA 1
ATOM 2219 C C . CYS A 1 279 ? -16.370 14.466 38.471 1.00 95.50 279 CYS A C 1
ATOM 2221 O O . CYS A 1 279 ? -15.395 13.799 38.109 1.00 95.50 279 CYS A O 1
ATOM 2223 N N . THR A 1 280 ? -16.749 15.572 37.828 1.00 95.38 280 THR A N 1
ATOM 2224 C CA . THR A 1 280 ? -16.078 16.057 36.609 1.00 95.38 280 THR A CA 1
ATOM 2225 C C . THR A 1 280 ? -14.578 16.254 36.812 1.00 95.38 280 THR A C 1
ATOM 2227 O O . THR A 1 280 ? -13.803 15.946 35.918 1.00 95.38 280 THR A O 1
ATOM 2230 N N . THR A 1 281 ? -14.149 16.699 37.997 1.00 95.88 281 THR A N 1
ATOM 2231 C CA . THR A 1 281 ? -12.728 16.916 38.311 1.00 95.88 281 THR A CA 1
ATOM 2232 C C . THR A 1 281 ? -11.932 15.610 38.314 1.00 95.88 281 THR A C 1
ATOM 2234 O O . THR A 1 281 ? -10.849 15.554 37.732 1.00 95.88 281 THR A O 1
ATOM 2237 N N . CYS A 1 282 ? -12.464 14.546 38.926 1.00 97.31 282 CYS A N 1
ATOM 2238 C CA . CYS A 1 282 ? -11.812 13.236 38.929 1.00 97.31 282 CYS A CA 1
ATOM 2239 C C . CYS A 1 282 ? -11.761 12.630 37.522 1.00 97.31 282 CYS A C 1
ATOM 2241 O O . CYS A 1 282 ? -10.728 12.083 37.141 1.00 97.31 282 CYS A O 1
ATOM 2243 N N . TRP A 1 283 ? -12.831 12.778 36.734 1.00 96.38 283 TRP A N 1
ATOM 2244 C CA . TRP A 1 283 ? -12.833 12.364 35.330 1.00 96.38 283 TRP A CA 1
ATOM 2245 C C . TRP A 1 283 ? -11.787 13.107 34.501 1.00 96.38 283 TRP A C 1
ATOM 2247 O O . TRP A 1 283 ? -11.017 12.462 33.796 1.00 96.38 283 TRP A O 1
ATOM 2257 N N . THR A 1 284 ? -11.724 14.438 34.598 1.00 96.06 284 THR A N 1
ATOM 2258 C CA . THR A 1 284 ? -10.732 15.243 33.873 1.00 96.06 284 THR A CA 1
ATOM 2259 C C . THR A 1 284 ? -9.311 14.830 34.251 1.00 96.06 284 THR A C 1
ATOM 2261 O O . THR A 1 284 ? -8.484 14.642 33.363 1.00 96.06 284 THR A O 1
ATOM 2264 N N . GLY A 1 285 ? -9.031 14.618 35.544 1.00 96.38 285 GLY A N 1
ATOM 2265 C CA . GLY A 1 285 ? -7.731 14.119 35.997 1.00 96.38 285 GLY A CA 1
ATOM 2266 C C . GLY A 1 285 ? -7.396 12.745 35.411 1.00 96.38 285 GLY A C 1
ATOM 2267 O O . GLY A 1 285 ? -6.328 12.567 34.835 1.00 96.38 285 GLY A O 1
ATOM 2268 N N . TYR A 1 286 ? -8.333 11.797 35.482 1.00 96.38 286 TYR A N 1
ATOM 2269 C CA . TYR A 1 286 ? -8.160 10.441 34.954 1.00 96.38 286 TYR A CA 1
ATOM 2270 C C . TYR A 1 286 ? -7.925 10.414 33.434 1.00 96.38 286 TYR A C 1
ATOM 2272 O O . TYR A 1 286 ? -6.997 9.759 32.953 1.00 96.38 286 TYR A O 1
ATOM 2280 N N . ILE A 1 287 ? -8.727 11.163 32.672 1.00 96.19 287 ILE A N 1
ATOM 2281 C CA . ILE A 1 287 ? -8.596 11.279 31.214 1.00 96.19 287 ILE A CA 1
ATOM 2282 C C . ILE A 1 287 ? -7.263 11.942 30.850 1.00 96.19 287 ILE A C 1
ATOM 2284 O O . ILE A 1 287 ? -6.540 11.432 29.999 1.00 96.19 287 ILE A O 1
ATOM 2288 N N . SER A 1 288 ? -6.895 13.036 31.522 1.00 96.44 288 SER A N 1
ATOM 2289 C CA . SER A 1 288 ? -5.644 13.744 31.237 1.00 96.44 288 SER A CA 1
ATOM 2290 C C . SER A 1 288 ? -4.419 12.872 31.533 1.00 96.44 288 SER A C 1
ATOM 2292 O O . SER A 1 288 ? -3.530 12.759 30.691 1.00 96.44 288 SER A O 1
ATOM 2294 N N . THR A 1 289 ? -4.378 12.177 32.677 1.00 96.25 289 THR A N 1
ATOM 2295 C CA . THR A 1 289 ? -3.272 11.257 32.995 1.00 96.25 289 THR A CA 1
ATOM 2296 C C . THR A 1 289 ? -3.149 10.153 31.947 1.00 96.25 289 THR A C 1
ATOM 2298 O O . THR A 1 289 ? -2.071 9.947 31.400 1.00 96.25 289 THR A O 1
ATOM 2301 N N . THR A 1 290 ? -4.257 9.500 31.591 1.00 95.31 290 THR A N 1
ATOM 2302 C CA . THR A 1 290 ? -4.223 8.380 30.638 1.00 95.31 290 THR A CA 1
ATOM 2303 C C . THR A 1 290 ? -3.865 8.804 29.214 1.00 95.31 290 THR A C 1
ATOM 2305 O O . THR A 1 290 ? -3.167 8.061 28.527 1.00 95.31 290 THR A O 1
ATOM 2308 N N . ILE A 1 291 ? -4.283 9.993 28.764 1.00 96.50 291 ILE A N 1
ATOM 2309 C CA . ILE A 1 291 ? -3.863 10.555 27.469 1.00 96.50 291 ILE A CA 1
ATOM 2310 C C . ILE A 1 291 ? -2.362 10.850 27.462 1.00 96.50 291 ILE A C 1
ATOM 2312 O O . ILE A 1 291 ? -1.687 10.547 26.479 1.00 96.50 291 ILE A O 1
ATOM 2316 N N . ASN A 1 292 ? -1.829 11.417 28.546 1.00 95.12 292 ASN A N 1
ATOM 2317 C CA . ASN A 1 292 ? -0.409 11.750 28.637 1.00 95.12 292 ASN A CA 1
ATOM 2318 C C . ASN A 1 292 ? 0.492 10.507 28.797 1.00 95.12 292 ASN A C 1
ATOM 2320 O O . ASN A 1 292 ? 1.653 10.558 28.393 1.00 95.12 292 ASN A O 1
ATOM 2324 N N . ASP A 1 293 ? -0.042 9.383 29.287 1.00 95.75 293 ASP A N 1
ATOM 2325 C CA . ASP A 1 293 ? 0.661 8.092 29.333 1.00 95.75 293 ASP A CA 1
ATOM 2326 C C . ASP A 1 293 ? 0.828 7.440 27.942 1.00 95.75 293 ASP A C 1
ATOM 2328 O O . ASP A 1 293 ? 1.726 6.615 27.744 1.00 95.75 293 ASP A O 1
ATOM 2332 N N . GLY A 1 294 ? -0.001 7.809 26.955 1.00 93.94 294 GLY A N 1
ATOM 2333 C CA . GLY A 1 294 ? 0.153 7.412 25.552 1.00 93.94 294 GLY A CA 1
ATOM 2334 C C . GLY A 1 294 ? -1.110 6.819 24.905 1.00 93.94 294 GLY A C 1
ATOM 2335 O O . GLY A 1 294 ? -2.222 7.006 25.397 1.00 93.94 294 GLY A O 1
ATOM 2336 N N . PRO A 1 295 ? -0.976 6.066 23.790 1.00 92.25 295 PRO A N 1
ATOM 2337 C CA . PRO A 1 295 ? -2.113 5.626 22.967 1.00 92.25 295 PRO A CA 1
ATOM 2338 C C . PRO A 1 295 ? -3.045 4.611 23.652 1.00 92.25 295 PRO A C 1
ATOM 2340 O O . PRO A 1 295 ? -4.119 4.310 23.130 1.00 92.25 295 PRO A O 1
ATOM 2343 N N . GLY A 1 296 ? -2.677 4.097 24.833 1.00 91.25 296 GLY A N 1
ATOM 2344 C CA . GLY A 1 296 ? -3.543 3.238 25.647 1.00 91.25 296 GLY A CA 1
ATOM 2345 C C . GLY A 1 296 ? -4.872 3.902 26.036 1.00 91.25 296 GLY A C 1
ATOM 2346 O O . GLY A 1 296 ? -5.861 3.200 26.248 1.00 91.25 296 GLY A O 1
ATOM 2347 N N . CYS A 1 297 ? -4.938 5.240 26.032 1.00 93.19 297 CYS A N 1
ATOM 2348 C CA . CYS A 1 297 ? -6.165 6.010 26.259 1.00 93.19 297 CYS A CA 1
ATOM 2349 C C . CYS A 1 297 ? -7.295 5.702 25.256 1.00 93.19 297 CYS A C 1
ATOM 2351 O O . CYS A 1 297 ? -8.466 5.924 25.554 1.00 93.19 297 CYS A O 1
ATOM 2353 N N . LEU A 1 298 ? -6.993 5.135 24.083 1.00 93.00 298 LEU A N 1
ATOM 2354 C CA . LEU A 1 298 ? -8.010 4.739 23.100 1.00 93.00 298 LEU A CA 1
ATOM 2355 C C . LEU A 1 298 ? -8.858 3.536 23.546 1.00 93.00 298 LEU A C 1
ATOM 2357 O O . LEU A 1 298 ? -9.950 3.315 23.009 1.00 93.00 298 LEU A O 1
ATOM 2361 N N . MET A 1 299 ? -8.357 2.765 24.515 1.00 91.31 299 MET A N 1
ATOM 2362 C CA . MET A 1 299 ? -9.025 1.611 25.121 1.00 91.31 299 MET A CA 1
ATOM 2363 C C . MET A 1 299 ? -9.425 1.872 26.581 1.00 91.31 299 MET A C 1
ATOM 2365 O O . MET A 1 299 ? -9.560 0.932 27.368 1.00 91.31 299 MET A O 1
ATOM 2369 N N . LEU A 1 300 ? -9.603 3.148 26.938 1.00 92.94 300 LEU A N 1
ATOM 2370 C CA . LEU A 1 300 ? -9.940 3.589 28.286 1.00 92.94 300 LEU A CA 1
ATOM 2371 C C . LEU A 1 300 ? -11.233 2.936 28.801 1.00 92.94 300 LEU A C 1
ATOM 2373 O O . LEU A 1 300 ? -12.213 2.758 28.069 1.00 92.94 300 LEU A O 1
ATOM 2377 N N . ARG A 1 301 ? -11.223 2.580 30.086 1.00 94.25 301 ARG A N 1
ATOM 2378 C CA . ARG A 1 301 ? -12.334 1.940 30.798 1.00 94.25 301 ARG A CA 1
ATOM 2379 C C . ARG A 1 301 ? -12.846 2.846 31.912 1.00 94.25 301 ARG A C 1
ATOM 2381 O O . ARG A 1 301 ? -12.206 3.830 32.272 1.00 94.25 301 ARG A O 1
ATOM 2388 N N . CYS A 1 302 ? -14.018 2.515 32.438 1.00 94.81 302 CYS A N 1
ATOM 2389 C CA . CYS A 1 302 ? -14.552 3.117 33.652 1.00 94.81 302 CYS A CA 1
ATOM 2390 C C . CYS A 1 302 ? -13.492 3.111 34.781 1.00 94.81 302 CYS A C 1
ATOM 2392 O O . CYS A 1 302 ? -12.824 2.093 34.955 1.00 94.81 302 CYS A O 1
ATOM 2394 N N . PRO A 1 303 ? -13.357 4.198 35.568 1.00 95.00 303 PRO A N 1
ATOM 2395 C CA . PRO A 1 303 ? -12.409 4.264 36.682 1.00 95.00 303 PRO A CA 1
ATOM 2396 C C . PRO A 1 303 ? -12.614 3.202 37.771 1.00 95.00 303 PRO A C 1
ATOM 2398 O O . PRO A 1 303 ? -11.684 2.918 38.521 1.00 95.00 303 PRO A O 1
ATOM 2401 N N . ASP A 1 304 ? -13.815 2.624 37.873 1.00 92.94 304 ASP A N 1
ATOM 2402 C CA . ASP A 1 304 ? -14.068 1.482 38.755 1.00 92.94 304 ASP A CA 1
ATOM 2403 C C . ASP A 1 304 ? -13.293 0.233 38.271 1.00 92.94 304 ASP A C 1
ATOM 2405 O O . ASP A 1 304 ? -13.563 -0.246 37.165 1.00 92.94 304 ASP A O 1
ATOM 2409 N N . PRO A 1 305 ? -12.381 -0.343 39.081 1.00 89.56 305 PRO A N 1
ATOM 2410 C CA . PRO A 1 305 ? -11.532 -1.465 38.666 1.00 89.56 305 PRO A CA 1
ATOM 2411 C C . PRO A 1 305 ? -12.278 -2.751 38.292 1.00 89.56 305 PRO A C 1
ATOM 2413 O O . PRO A 1 305 ? -11.725 -3.597 37.590 1.00 89.56 305 PRO A O 1
ATOM 2416 N N . SER A 1 306 ? -13.508 -2.930 38.780 1.00 89.62 306 SER A N 1
ATOM 2417 C CA . SER A 1 306 ? -14.334 -4.108 38.491 1.00 89.62 306 SER A CA 1
ATOM 2418 C C . SER A 1 306 ? -15.204 -3.908 37.248 1.00 89.62 306 SER A C 1
ATOM 2420 O O . SER A 1 306 ? -15.857 -4.846 36.787 1.00 89.62 306 SER A O 1
ATOM 2422 N N . CYS A 1 307 ? -15.238 -2.693 36.698 1.00 91.44 307 CYS A N 1
ATOM 2423 C CA . CYS A 1 307 ? -16.098 -2.330 35.589 1.00 91.44 307 CYS A CA 1
ATOM 2424 C C . CYS A 1 307 ? -15.365 -2.417 34.246 1.00 91.44 307 CYS A C 1
ATOM 2426 O O . CYS A 1 307 ? -14.312 -1.821 34.038 1.00 91.44 307 CYS A O 1
ATOM 2428 N N . LEU A 1 308 ? -15.983 -3.097 33.280 1.00 89.94 308 LEU A N 1
ATOM 2429 C CA . LEU A 1 308 ? -15.456 -3.213 31.918 1.00 89.94 308 LEU A CA 1
ATOM 2430 C C . LEU A 1 308 ? -16.026 -2.169 30.951 1.00 89.94 308 LEU A C 1
ATOM 2432 O O . LEU A 1 308 ? -15.673 -2.197 29.774 1.00 89.94 308 LEU A O 1
ATOM 2436 N N . ALA A 1 309 ? -16.889 -1.252 31.398 1.00 93.56 309 ALA A N 1
ATOM 2437 C CA . ALA A 1 309 ? -17.503 -0.274 30.504 1.00 93.56 309 ALA A CA 1
ATOM 2438 C C . ALA A 1 309 ? -16.445 0.572 29.789 1.00 93.56 309 ALA A C 1
ATOM 2440 O O . ALA A 1 309 ? -15.545 1.130 30.422 1.00 93.56 309 ALA A O 1
ATOM 2441 N N . ALA A 1 310 ? -16.546 0.631 28.465 1.00 94.75 310 ALA A N 1
ATOM 2442 C CA . ALA A 1 310 ? -15.658 1.425 27.634 1.00 94.75 310 ALA A CA 1
ATOM 2443 C C . ALA A 1 310 ? -15.979 2.917 27.761 1.00 94.75 310 ALA A C 1
ATOM 2445 O O . ALA A 1 310 ? -17.140 3.312 27.878 1.00 94.75 310 ALA A O 1
ATOM 2446 N N . VAL A 1 311 ? -14.935 3.740 27.702 1.00 94.31 311 VAL A N 1
ATOM 2447 C CA . VAL A 1 311 ? -15.055 5.195 27.610 1.00 94.31 311 VAL A CA 1
ATOM 2448 C C . VAL A 1 311 ? -14.939 5.589 26.139 1.00 94.31 311 VAL A C 1
ATOM 2450 O O . VAL A 1 311 ? -13.957 5.264 25.467 1.00 94.31 311 VAL A O 1
ATOM 2453 N N . GLY A 1 312 ? -15.977 6.243 25.623 1.00 91.38 312 GLY A N 1
ATOM 2454 C CA . GLY A 1 312 ? -16.025 6.744 24.255 1.00 91.38 312 GLY A CA 1
ATOM 2455 C C . GLY A 1 312 ? -15.304 8.081 24.076 1.00 91.38 312 GLY A C 1
ATOM 2456 O O . GLY A 1 312 ? -14.873 8.715 25.042 1.00 91.38 312 GLY A O 1
ATOM 2457 N N . HIS A 1 313 ? -15.168 8.507 22.816 1.00 91.75 313 HIS A N 1
ATOM 2458 C CA . HIS A 1 313 ? -14.583 9.812 22.488 1.00 91.75 313 HIS A CA 1
ATOM 2459 C C . HIS A 1 313 ? -15.477 10.973 22.952 1.00 91.75 313 HIS A C 1
ATOM 2461 O O . HIS A 1 313 ? -14.968 12.020 23.321 1.00 91.75 313 HIS A O 1
ATOM 2467 N N . ASP A 1 314 ? -16.788 10.751 23.058 1.00 92.62 314 ASP A N 1
ATOM 2468 C CA . ASP A 1 314 ? -17.779 11.691 23.585 1.00 92.62 314 ASP A CA 1
ATOM 2469 C C . ASP A 1 314 ? -17.457 12.178 25.010 1.00 92.62 314 ASP A C 1
ATOM 2471 O O . ASP A 1 314 ? -17.615 13.360 25.325 1.00 92.62 314 ASP A O 1
ATOM 2475 N N . MET A 1 315 ? -16.957 11.289 25.875 1.00 92.94 315 MET A N 1
ATOM 2476 C CA . MET A 1 315 ? -16.536 11.660 27.229 1.00 92.94 315 MET A CA 1
ATOM 2477 C C . MET A 1 315 ? -15.252 12.500 27.218 1.00 92.94 315 MET A C 1
ATOM 2479 O O . MET A 1 315 ? -15.123 13.453 27.991 1.00 92.94 315 MET A O 1
ATOM 2483 N N . VAL A 1 316 ? -14.314 12.166 26.328 1.00 94.25 316 VAL A N 1
ATOM 2484 C CA . VAL A 1 316 ? -13.065 12.918 26.145 1.00 94.25 316 VAL A CA 1
ATOM 2485 C C . VAL A 1 316 ? -13.374 14.317 25.614 1.00 94.25 316 VAL A C 1
ATOM 2487 O O . VAL A 1 316 ? -12.936 15.303 26.203 1.00 94.25 316 VAL A O 1
ATOM 2490 N N . ASP A 1 317 ? -14.217 14.424 24.590 1.00 93.69 317 ASP A N 1
ATOM 2491 C CA . ASP A 1 317 ? -14.640 15.697 24.001 1.00 93.69 317 ASP A CA 1
ATOM 2492 C C . ASP A 1 317 ? -15.344 16.605 25.015 1.00 93.69 317 ASP A C 1
ATOM 2494 O O . ASP A 1 317 ? -15.197 17.831 24.975 1.00 93.69 317 ASP A O 1
ATOM 2498 N N . LYS A 1 318 ? -16.079 16.010 25.961 1.00 93.94 318 LYS A N 1
ATOM 2499 C CA . LYS A 1 318 ? -16.800 16.740 27.005 1.00 93.94 318 LYS A CA 1
ATOM 2500 C C . LYS A 1 318 ? -15.902 17.242 28.139 1.00 93.94 318 LYS A C 1
ATOM 2502 O O . LYS A 1 318 ? -16.161 18.329 28.654 1.00 93.94 318 LYS A O 1
ATOM 2507 N N . LEU A 1 319 ? -14.917 16.455 28.583 1.00 94.94 319 LEU A N 1
ATOM 2508 C CA . LEU A 1 319 ? -14.218 16.685 29.862 1.00 94.94 319 LEU A CA 1
ATOM 2509 C C . LEU A 1 319 ? -12.713 16.957 29.753 1.00 94.94 319 LEU A C 1
ATOM 2511 O O . LEU A 1 319 ? -12.123 17.421 30.734 1.00 94.94 319 LEU A O 1
ATOM 2515 N N . ALA A 1 320 ? -12.083 16.659 28.616 1.00 94.81 320 ALA A N 1
ATOM 2516 C CA . ALA A 1 320 ? -10.658 16.900 28.412 1.00 94.81 320 ALA A CA 1
ATOM 2517 C C . ALA A 1 320 ? -10.362 18.370 28.068 1.00 94.81 320 ALA A C 1
ATOM 2519 O O . ALA A 1 320 ? -11.220 19.106 27.576 1.00 94.81 320 ALA A O 1
ATOM 2520 N N . SER A 1 321 ? -9.120 18.791 28.318 1.00 95.81 321 SER A N 1
ATOM 2521 C CA . SER A 1 321 ? -8.600 20.079 27.850 1.00 95.81 321 SER A CA 1
ATOM 2522 C C . SER A 1 321 ? -8.400 20.072 26.326 1.00 95.81 321 SER A C 1
ATOM 2524 O O . SER A 1 321 ? -8.271 19.005 25.732 1.00 95.81 321 SER A O 1
ATOM 2526 N N . GLU A 1 322 ? -8.331 21.239 25.678 1.00 95.44 322 GLU A N 1
ATOM 2527 C CA . GLU A 1 322 ? -8.086 21.305 24.223 1.00 95.44 322 GLU A CA 1
ATOM 2528 C C . GLU A 1 322 ? -6.744 20.661 23.823 1.00 95.44 322 GLU A C 1
ATOM 2530 O O . GLU A 1 322 ? -6.679 19.945 22.828 1.00 95.44 322 GLU A O 1
ATOM 2535 N N . GLU A 1 323 ? -5.699 20.812 24.645 1.00 95.50 323 GLU A N 1
ATOM 2536 C CA . GLU A 1 323 ? -4.403 20.155 24.416 1.00 95.50 323 GLU A CA 1
ATOM 2537 C C . GLU A 1 323 ? -4.520 18.621 24.476 1.00 95.50 323 GLU A C 1
ATOM 2539 O O . GLU A 1 323 ? -3.975 17.907 23.629 1.00 95.50 323 GLU A O 1
ATOM 2544 N N . ASP A 1 324 ? -5.252 18.097 25.463 1.00 96.00 324 ASP A N 1
ATOM 2545 C CA . ASP A 1 324 ? -5.459 16.655 25.604 1.00 96.00 324 ASP A CA 1
ATOM 2546 C C . ASP A 1 324 ? -6.349 16.100 24.478 1.00 96.00 324 ASP A C 1
ATOM 2548 O O . ASP A 1 324 ? -6.096 14.994 23.994 1.00 96.00 324 ASP A O 1
ATOM 2552 N N . LYS A 1 325 ? -7.336 16.868 23.995 1.00 95.81 325 LYS A N 1
ATOM 2553 C CA . LYS A 1 325 ? -8.156 16.496 22.827 1.00 95.81 325 LYS A CA 1
ATOM 2554 C C . LYS A 1 325 ? -7.317 16.379 21.562 1.00 95.81 325 LYS A C 1
ATOM 2556 O O . LYS A 1 325 ? -7.454 15.399 20.835 1.00 95.81 325 LYS A O 1
ATOM 2561 N N . GLU A 1 326 ? -6.419 17.328 21.301 1.00 95.06 326 GLU A N 1
ATOM 2562 C CA . GLU A 1 326 ? -5.510 17.252 20.150 1.00 95.06 326 GLU A CA 1
ATOM 2563 C C . GLU A 1 326 ? -4.617 16.003 20.212 1.00 95.06 326 GLU A C 1
ATOM 2565 O O . GLU A 1 326 ? -4.458 15.297 19.211 1.00 95.06 326 GLU A O 1
ATOM 2570 N N . LYS A 1 327 ? -4.073 15.681 21.396 1.00 95.62 327 LYS A N 1
ATOM 2571 C CA . LYS A 1 327 ? -3.293 14.449 21.608 1.00 95.62 327 LYS A CA 1
ATOM 2572 C C . LYS A 1 327 ? -4.141 13.197 21.378 1.00 95.62 327 LYS A C 1
ATOM 2574 O O . LYS A 1 327 ? -3.711 12.308 20.641 1.00 95.62 327 LYS A O 1
ATOM 2579 N N . TYR A 1 328 ? -5.343 13.139 21.954 1.00 96.12 328 TYR A N 1
ATOM 2580 C CA . TYR A 1 328 ? -6.275 12.026 21.772 1.00 96.12 328 TYR A CA 1
ATOM 2581 C C . TYR A 1 328 ? -6.629 11.822 20.296 1.00 96.12 328 TYR A C 1
ATOM 2583 O O . TYR A 1 328 ? -6.507 10.709 19.790 1.00 96.12 328 TYR A O 1
ATOM 2591 N N . ASN A 1 329 ? -6.979 12.895 19.583 1.00 94.00 329 ASN A N 1
ATOM 2592 C CA . ASN A 1 329 ? -7.321 12.853 18.162 1.00 94.00 329 ASN A CA 1
ATOM 2593 C C . ASN A 1 329 ? -6.146 12.377 17.307 1.00 94.00 329 ASN A C 1
ATOM 2595 O O . ASN A 1 329 ? -6.335 11.571 16.395 1.00 94.00 329 ASN A O 1
ATOM 2599 N N . ARG A 1 330 ? -4.916 12.783 17.644 1.00 92.81 330 ARG A N 1
ATOM 2600 C CA . ARG A 1 330 ? -3.710 12.268 16.986 1.00 92.81 330 ARG A CA 1
ATOM 2601 C C . ARG A 1 330 ? -3.541 10.767 17.210 1.00 92.81 330 ARG A C 1
ATOM 2603 O O . ARG A 1 330 ? -3.270 10.047 16.251 1.00 92.81 330 ARG A O 1
ATOM 2610 N N . TYR A 1 331 ? -3.709 10.268 18.437 1.00 94.50 331 TYR A N 1
ATOM 2611 C CA . TYR A 1 331 ? -3.667 8.823 18.693 1.00 94.50 331 TYR A CA 1
ATOM 2612 C C . TYR A 1 331 ? -4.789 8.093 17.952 1.00 94.50 331 TYR A C 1
ATOM 2614 O O . TYR A 1 331 ? -4.547 7.065 17.317 1.00 94.50 331 TYR A O 1
ATOM 2622 N N . PHE A 1 332 ? -6.001 8.648 17.976 1.00 94.06 332 PHE A N 1
ATOM 2623 C CA . PHE A 1 332 ? -7.167 8.068 17.329 1.00 94.06 332 PHE A CA 1
ATOM 2624 C C . PHE A 1 332 ? -6.956 7.939 15.821 1.00 94.06 332 PHE A C 1
ATOM 2626 O O . PHE A 1 332 ? -7.106 6.839 15.290 1.00 94.06 332 PHE A O 1
ATOM 2633 N N . LEU A 1 333 ? -6.505 9.001 15.148 1.00 92.56 333 LEU A N 1
ATOM 2634 C CA . LEU A 1 333 ? -6.121 8.979 13.736 1.00 92.56 333 LEU A CA 1
ATOM 2635 C C . LEU A 1 333 ? -5.062 7.906 13.457 1.00 92.56 333 LEU A C 1
ATOM 2637 O O . LEU A 1 333 ? -5.190 7.105 12.527 1.00 92.56 333 LEU A O 1
ATOM 2641 N N . ARG A 1 334 ? -4.015 7.862 14.290 1.00 92.69 334 ARG A N 1
ATOM 2642 C CA . ARG A 1 334 ? -2.886 6.948 14.093 1.00 92.69 334 ARG A CA 1
ATOM 2643 C C . ARG A 1 334 ? -3.253 5.475 14.211 1.00 92.69 334 ARG A C 1
ATOM 2645 O O . ARG A 1 334 ? -2.702 4.664 13.460 1.00 92.69 334 ARG A O 1
ATOM 2652 N N . SER A 1 335 ? -4.221 5.150 15.067 1.00 93.38 335 SER A N 1
ATOM 2653 C CA . SER A 1 335 ? -4.694 3.775 15.265 1.00 93.38 335 SER A CA 1
ATOM 2654 C C . SER A 1 335 ? -5.188 3.113 13.972 1.00 93.38 335 SER A C 1
ATOM 2656 O O . SER A 1 335 ? -4.982 1.917 13.786 1.00 93.38 335 SER A O 1
ATOM 2658 N N . TYR A 1 336 ? -5.744 3.879 13.019 1.00 92.56 336 TYR A N 1
ATOM 2659 C CA . TYR A 1 336 ? -6.219 3.332 11.737 1.00 92.56 336 TYR A CA 1
ATOM 2660 C C . TYR A 1 336 ? -5.120 2.648 10.922 1.00 92.56 336 TYR A C 1
ATOM 2662 O O . TYR A 1 336 ? -5.364 1.661 10.226 1.00 92.56 336 TYR A O 1
ATOM 2670 N N . ILE A 1 337 ? -3.904 3.187 11.005 1.00 93.00 337 ILE A N 1
ATOM 2671 C CA . ILE A 1 337 ? -2.743 2.680 10.280 1.00 93.00 337 ILE A CA 1
ATOM 2672 C C . ILE A 1 337 ? -1.989 1.658 11.128 1.00 93.00 337 ILE A C 1
ATOM 2674 O O . ILE A 1 337 ? -1.653 0.595 10.618 1.00 93.00 337 ILE A O 1
ATOM 2678 N N . GLU A 1 338 ? -1.728 1.962 12.403 1.00 88.62 338 GLU A N 1
ATOM 2679 C CA . GLU A 1 338 ? -0.871 1.139 13.274 1.00 88.62 338 GLU A CA 1
ATOM 2680 C C . GLU A 1 338 ? -1.460 -0.252 13.540 1.00 88.62 338 GLU A C 1
ATOM 2682 O O . GLU A 1 338 ? -0.720 -1.235 13.596 1.00 88.62 338 GLU A O 1
ATOM 2687 N N . ASP A 1 339 ? -2.786 -0.361 13.599 1.00 79.69 339 ASP A N 1
ATOM 2688 C CA . ASP A 1 339 ? -3.467 -1.639 13.798 1.00 79.69 339 ASP A CA 1
ATOM 2689 C C . ASP A 1 339 ? -3.649 -2.445 12.495 1.00 79.69 339 ASP A C 1
ATOM 2691 O O . ASP A 1 339 ? -3.952 -3.644 12.518 1.00 79.69 339 ASP A O 1
ATOM 2695 N N . ASN A 1 340 ? -3.453 -1.828 11.325 1.00 80.38 340 ASN A N 1
ATOM 2696 C CA . ASN A 1 340 ? -3.763 -2.443 10.039 1.00 80.38 340 ASN A CA 1
ATOM 2697 C C . ASN A 1 340 ? -2.534 -3.084 9.380 1.00 80.38 340 ASN A C 1
ATOM 2699 O O . ASN A 1 340 ? -1.594 -2.424 8.959 1.00 80.38 340 ASN A O 1
ATOM 2703 N N . ARG A 1 341 ? -2.583 -4.400 9.145 1.00 78.31 341 ARG A N 1
ATOM 2704 C CA . ARG A 1 341 ? -1.467 -5.155 8.534 1.00 78.31 341 ARG A CA 1
ATOM 2705 C C . ARG A 1 341 ? -1.109 -4.745 7.099 1.00 78.31 341 ARG A C 1
ATOM 2707 O O . ARG A 1 341 ? -0.028 -5.096 6.628 1.00 78.31 341 ARG A O 1
ATOM 2714 N N . LYS A 1 342 ? -2.023 -4.093 6.376 1.00 83.69 342 LYS A N 1
ATOM 2715 C CA . LYS A 1 342 ? -1.809 -3.636 4.992 1.00 83.69 342 LYS A CA 1
ATOM 2716 C C . LYS A 1 342 ? -1.357 -2.182 4.911 1.00 83.69 342 LYS A C 1
ATOM 2718 O O . LYS A 1 342 ? -1.036 -1.732 3.818 1.00 83.69 342 LYS A O 1
ATOM 2723 N N . MET A 1 343 ? -1.313 -1.472 6.037 1.00 90.12 343 MET A N 1
ATOM 2724 C CA . MET A 1 343 ? -0.966 -0.057 6.092 1.00 90.12 343 MET A CA 1
ATOM 2725 C C . MET A 1 343 ? 0.226 0.164 7.032 1.00 90.12 343 MET A C 1
ATOM 2727 O O . MET A 1 343 ? 0.381 -0.539 8.023 1.00 90.12 343 MET A O 1
ATOM 2731 N N . LYS A 1 344 ? 1.118 1.097 6.696 1.00 91.75 344 LYS A N 1
ATOM 2732 C CA . LYS A 1 344 ? 2.246 1.486 7.557 1.00 91.75 344 LYS A CA 1
ATOM 2733 C C . LYS A 1 344 ? 2.548 2.962 7.389 1.00 91.75 344 LYS A C 1
ATOM 2735 O O . LYS A 1 344 ? 2.462 3.494 6.283 1.00 91.75 344 LYS A O 1
ATOM 2740 N N . TRP A 1 345 ? 2.964 3.599 8.475 1.00 93.25 345 TRP A N 1
ATOM 2741 C CA . TRP A 1 345 ? 3.524 4.943 8.426 1.00 93.25 345 TRP A CA 1
ATOM 2742 C C . TRP A 1 345 ? 4.837 4.960 7.647 1.00 93.25 345 TRP A C 1
ATOM 2744 O O . TRP A 1 345 ? 5.624 4.012 7.703 1.00 93.25 345 TRP A O 1
ATOM 2754 N N . CYS A 1 346 ? 5.080 6.055 6.930 1.00 93.19 346 CYS A N 1
ATOM 2755 C CA . CYS A 1 346 ? 6.400 6.337 6.395 1.00 93.19 346 CYS A CA 1
ATOM 2756 C C . CYS A 1 346 ? 7.394 6.473 7.565 1.00 93.19 346 CYS A C 1
ATOM 2758 O O . CYS A 1 346 ? 7.141 7.262 8.473 1.00 93.19 346 CYS A O 1
ATOM 2760 N N . PRO A 1 347 ? 8.533 5.760 7.557 1.00 93.81 347 PRO A N 1
ATOM 2761 C CA . PRO A 1 347 ? 9.505 5.822 8.652 1.00 93.81 347 PRO A CA 1
ATOM 2762 C C . PRO A 1 347 ? 10.382 7.087 8.611 1.00 93.81 347 PRO A C 1
ATOM 2764 O O . PRO A 1 347 ? 11.237 7.275 9.473 1.00 93.81 347 PRO A O 1
ATOM 2767 N N . ALA A 1 348 ? 10.215 7.949 7.601 1.00 89.56 348 ALA A N 1
ATOM 2768 C CA . ALA A 1 348 ? 10.985 9.180 7.488 1.00 89.56 348 ALA A CA 1
ATOM 2769 C C . ALA A 1 348 ? 10.674 10.133 8.662 1.00 89.56 348 ALA A C 1
ATOM 2771 O O . ALA A 1 348 ? 9.497 10.383 8.937 1.00 89.56 348 ALA A O 1
ATOM 2772 N N . PRO A 1 349 ? 11.696 10.714 9.321 1.00 90.00 349 PRO A N 1
ATOM 2773 C CA . PRO A 1 349 ? 11.485 11.648 10.423 1.00 90.00 349 PRO A CA 1
ATOM 2774 C C . PRO A 1 349 ? 10.598 12.830 10.014 1.00 90.00 349 PRO A C 1
ATOM 2776 O O . PRO A 1 349 ? 10.836 13.458 8.983 1.00 90.00 349 PRO A O 1
ATOM 2779 N N . GLY A 1 350 ? 9.577 13.125 10.821 1.00 88.12 350 GLY A N 1
ATOM 2780 C CA . GLY A 1 350 ? 8.632 14.219 10.569 1.00 88.12 350 GLY A CA 1
ATOM 2781 C C . GLY A 1 350 ? 7.651 13.980 9.414 1.00 88.12 350 GLY A C 1
ATOM 2782 O O . GLY A 1 350 ? 6.947 14.906 9.026 1.00 88.12 350 GLY A O 1
ATOM 2783 N N . CYS A 1 351 ? 7.596 12.775 8.836 1.00 90.81 351 CYS A N 1
ATOM 2784 C CA . CYS A 1 351 ? 6.642 12.454 7.780 1.00 90.81 351 CYS A CA 1
ATOM 2785 C C . CYS A 1 351 ? 5.329 11.901 8.348 1.00 90.81 351 CYS A C 1
ATOM 2787 O O . CYS A 1 351 ? 5.325 10.903 9.062 1.00 90.81 351 CYS A O 1
ATOM 2789 N N . GLU A 1 352 ? 4.212 12.503 7.943 1.00 90.69 352 GLU A N 1
ATOM 2790 C CA . GLU A 1 352 ? 2.854 12.127 8.373 1.00 90.69 352 GLU A CA 1
ATOM 2791 C C . GLU A 1 352 ? 2.064 11.411 7.268 1.00 90.69 352 GLU A C 1
ATOM 2793 O O . GLU A 1 352 ? 0.840 11.352 7.279 1.00 90.69 352 GLU A O 1
ATOM 2798 N N . TYR A 1 353 ? 2.760 10.854 6.278 1.00 93.44 353 TYR A N 1
ATOM 2799 C CA . TYR A 1 353 ? 2.134 10.053 5.231 1.00 93.44 353 TYR A CA 1
ATOM 2800 C C . TYR A 1 353 ? 2.158 8.570 5.589 1.00 93.44 353 TYR A C 1
ATOM 2802 O O . TYR A 1 353 ? 3.148 8.057 6.121 1.00 93.44 353 TYR A O 1
ATOM 2810 N N . ALA A 1 354 ? 1.095 7.861 5.219 1.00 94.19 354 ALA A N 1
ATOM 2811 C CA . ALA A 1 354 ? 1.017 6.410 5.323 1.00 94.19 354 ALA A CA 1
ATOM 2812 C C . ALA A 1 354 ? 1.038 5.756 3.938 1.00 94.19 354 ALA A C 1
ATOM 2814 O O . ALA A 1 354 ? 0.794 6.393 2.915 1.00 94.19 354 ALA A O 1
ATOM 2815 N N . ILE A 1 355 ? 1.346 4.467 3.903 1.00 92.25 355 ILE A N 1
ATOM 2816 C CA . ILE A 1 355 ? 1.360 3.653 2.694 1.00 92.25 355 ILE A CA 1
ATOM 2817 C C . ILE A 1 355 ? 0.342 2.527 2.872 1.00 92.25 355 ILE A C 1
ATOM 2819 O O . ILE A 1 355 ? 0.449 1.769 3.832 1.00 92.25 355 ILE A O 1
ATOM 2823 N N . ASP A 1 356 ? -0.612 2.412 1.950 1.00 89.25 356 ASP A N 1
ATOM 2824 C CA . ASP A 1 356 ? -1.514 1.262 1.811 1.00 89.25 356 ASP A CA 1
ATOM 2825 C C . ASP A 1 356 ? -0.963 0.331 0.734 1.00 89.25 356 ASP A C 1
ATOM 2827 O O . ASP A 1 356 ? -0.852 0.724 -0.428 1.00 89.25 356 ASP A O 1
ATOM 2831 N N . PHE A 1 357 ? -0.558 -0.878 1.117 1.00 87.62 357 PHE A N 1
ATOM 2832 C CA . PHE A 1 357 ? 0.143 -1.817 0.250 1.00 87.62 357 PHE A CA 1
ATOM 2833 C C . PHE A 1 357 ? -0.775 -2.931 -0.258 1.00 87.62 357 PHE A C 1
ATOM 2835 O O . PHE A 1 357 ? -1.395 -3.686 0.499 1.00 87.62 357 PHE A O 1
ATOM 2842 N N . VAL A 1 358 ? -0.776 -3.111 -1.576 1.00 80.38 358 VAL A N 1
ATOM 2843 C CA . VAL A 1 358 ? -1.499 -4.172 -2.271 1.00 80.38 358 VAL A CA 1
ATOM 2844 C C . VAL A 1 358 ? -0.530 -5.309 -2.580 1.00 80.38 358 VAL A C 1
ATOM 2846 O O . VAL A 1 358 ? 0.275 -5.247 -3.508 1.00 80.38 358 VAL A O 1
ATOM 2849 N N . ALA A 1 359 ? -0.627 -6.385 -1.800 1.00 67.12 359 ALA A N 1
ATOM 2850 C CA . ALA A 1 359 ? 0.154 -7.595 -2.031 1.00 67.12 359 ALA A CA 1
ATOM 2851 C C . ALA A 1 359 ? -0.162 -8.212 -3.408 1.00 67.12 359 ALA A C 1
ATOM 2853 O O . ALA A 1 359 ? -1.325 -8.333 -3.790 1.00 67.12 359 ALA A O 1
ATOM 2854 N N . GLY A 1 360 ? 0.873 -8.641 -4.135 1.00 62.25 360 GLY A N 1
ATOM 2855 C CA . GLY A 1 360 ? 0.720 -9.282 -5.449 1.00 62.25 360 GLY A CA 1
ATOM 2856 C C . GLY A 1 360 ? 1.920 -9.111 -6.380 1.00 62.25 360 GLY A C 1
ATOM 2857 O O . GLY A 1 360 ? 2.091 -9.892 -7.313 1.00 62.25 360 GLY A O 1
ATOM 2858 N N . SER A 1 361 ? 2.790 -8.140 -6.104 1.00 56.44 361 SER A N 1
ATOM 2859 C CA . SER A 1 361 ? 4.067 -7.970 -6.793 1.00 56.44 361 SER A CA 1
ATOM 2860 C C . SER A 1 361 ? 5.226 -8.521 -5.976 1.00 56.44 361 SER A C 1
ATOM 2862 O O . SER A 1 361 ? 5.324 -8.235 -4.788 1.00 56.44 361 SER A O 1
ATOM 2864 N N . GLY A 1 362 ? 6.175 -9.199 -6.621 1.00 65.19 362 GLY A N 1
ATOM 2865 C CA . GLY A 1 362 ? 7.455 -9.570 -5.997 1.00 65.19 362 GLY A CA 1
ATOM 2866 C C . GLY A 1 362 ? 8.356 -8.381 -5.618 1.00 65.19 362 GLY A C 1
ATOM 2867 O O . GLY A 1 362 ? 9.451 -8.595 -5.117 1.00 65.19 362 GLY A O 1
ATOM 2868 N N . ASN A 1 363 ? 7.918 -7.137 -5.857 1.00 79.00 363 ASN A N 1
ATOM 2869 C CA . ASN A 1 363 ? 8.602 -5.925 -5.417 1.00 79.00 363 ASN A CA 1
ATOM 2870 C C . ASN A 1 363 ? 7.943 -5.369 -4.146 1.00 79.00 363 ASN A C 1
ATOM 2872 O O . ASN A 1 363 ? 6.751 -5.059 -4.160 1.00 79.00 363 ASN A O 1
ATOM 2876 N N . TYR A 1 364 ? 8.738 -5.227 -3.085 1.00 86.62 364 TYR A N 1
ATOM 2877 C CA . TYR A 1 364 ? 8.324 -4.686 -1.789 1.00 86.62 364 TYR A CA 1
ATOM 2878 C C . TYR A 1 364 ? 8.776 -3.239 -1.567 1.00 86.62 364 TYR A C 1
ATOM 2880 O O . TYR A 1 364 ? 8.388 -2.645 -0.565 1.00 86.62 364 TYR A O 1
ATOM 2888 N N . ASP A 1 365 ? 9.584 -2.663 -2.459 1.00 89.44 365 ASP A N 1
ATOM 2889 C CA . ASP A 1 365 ? 10.026 -1.277 -2.321 1.00 89.44 365 ASP A CA 1
ATOM 2890 C C . ASP A 1 365 ? 8.863 -0.322 -2.631 1.00 89.44 365 ASP A C 1
ATOM 2892 O O . ASP A 1 365 ? 8.221 -0.399 -3.686 1.00 89.44 365 ASP A O 1
ATOM 2896 N N . VAL A 1 366 ? 8.604 0.595 -1.699 1.00 90.62 366 VAL A N 1
ATOM 2897 C CA . VAL A 1 366 ? 7.574 1.633 -1.785 1.00 90.62 366 VAL A CA 1
ATOM 2898 C C . VAL A 1 366 ? 8.210 3.018 -1.701 1.00 90.62 366 VAL A C 1
ATOM 2900 O O . VAL A 1 366 ? 9.256 3.198 -1.080 1.00 90.62 366 VAL A O 1
ATOM 2903 N N . SER A 1 367 ? 7.573 4.014 -2.318 1.00 88.19 367 SER A N 1
ATOM 2904 C CA . SER A 1 367 ? 8.056 5.401 -2.342 1.00 88.19 367 SER A CA 1
ATOM 2905 C C . SER A 1 367 ? 6.982 6.348 -1.831 1.00 88.19 367 SER A C 1
ATOM 2907 O O . SER A 1 367 ? 5.886 6.411 -2.386 1.00 88.19 367 SER A O 1
ATOM 2909 N N . CYS A 1 368 ? 7.315 7.107 -0.795 1.00 87.62 368 CYS A N 1
ATOM 2910 C CA . CYS A 1 368 ? 6.438 8.090 -0.182 1.00 87.62 368 CYS A CA 1
ATOM 2911 C C . CYS A 1 368 ? 6.467 9.437 -0.931 1.00 87.62 368 CYS A C 1
ATOM 2913 O O . CYS A 1 368 ? 7.411 9.741 -1.662 1.00 87.62 368 CYS A O 1
ATOM 2915 N N . LEU A 1 369 ? 5.452 10.281 -0.711 1.00 80.69 369 LEU A N 1
ATOM 2916 C CA . LEU A 1 369 ? 5.407 11.658 -1.219 1.00 80.69 369 LEU A CA 1
ATOM 2917 C C . LEU A 1 369 ? 6.486 12.560 -0.597 1.00 80.69 369 LEU A C 1
ATOM 2919 O O . LEU A 1 369 ? 6.893 13.531 -1.226 1.00 80.69 369 LEU A O 1
ATOM 2923 N N . CYS A 1 370 ? 7.017 12.215 0.582 1.00 80.31 370 CYS A N 1
ATOM 2924 C CA . CYS A 1 370 ? 8.189 12.889 1.153 1.00 80.31 370 CYS A CA 1
ATOM 2925 C C . CYS A 1 370 ? 9.513 12.508 0.460 1.00 80.31 370 CYS A C 1
ATOM 2927 O O . CYS A 1 370 ? 10.586 12.858 0.940 1.00 80.31 370 CYS A O 1
ATOM 2929 N N . SER A 1 371 ? 9.453 11.771 -0.655 1.00 80.38 371 SER A N 1
ATOM 2930 C CA . SER A 1 371 ? 10.591 11.228 -1.412 1.00 80.38 371 SER A CA 1
ATOM 2931 C C . SER A 1 371 ? 11.367 10.101 -0.723 1.00 80.38 371 SER A C 1
ATOM 2933 O O . SER A 1 371 ? 12.207 9.463 -1.361 1.00 80.38 371 SER A O 1
ATOM 2935 N N . PHE A 1 372 ? 11.073 9.784 0.542 1.00 84.31 372 PHE A N 1
ATOM 2936 C CA . PHE A 1 372 ? 11.655 8.617 1.197 1.00 84.31 372 PHE A CA 1
ATOM 2937 C C . PHE A 1 372 ? 11.125 7.327 0.567 1.00 84.31 372 PHE A C 1
ATOM 2939 O O . PHE A 1 372 ? 9.921 7.171 0.355 1.00 84.31 372 PHE A O 1
ATOM 2946 N N . SER A 1 373 ? 12.029 6.398 0.262 1.00 89.62 373 SER A N 1
ATOM 2947 C CA . SER A 1 373 ? 11.682 5.086 -0.283 1.00 89.62 373 SER A CA 1
ATOM 2948 C C . SER A 1 373 ? 12.205 3.993 0.634 1.00 89.62 373 SER A C 1
ATOM 2950 O O . SER A 1 373 ? 13.377 4.010 1.013 1.00 89.62 373 SER A O 1
ATOM 2952 N N . PHE A 1 374 ? 11.339 3.046 0.978 1.00 93.38 374 PHE A N 1
ATOM 2953 C CA . PHE A 1 374 ? 11.612 2.003 1.962 1.00 93.38 374 PHE A CA 1
ATOM 2954 C C . PHE A 1 374 ? 11.040 0.659 1.531 1.00 93.38 374 PHE A C 1
ATOM 2956 O O . PHE A 1 374 ? 10.134 0.590 0.702 1.00 93.38 374 PHE A O 1
ATOM 2963 N N . CYS A 1 375 ? 11.571 -0.417 2.091 1.00 92.75 375 CYS A N 1
ATOM 2964 C CA . CYS A 1 375 ? 11.051 -1.755 1.887 1.00 92.75 375 CYS A CA 1
ATOM 2965 C C . CYS A 1 375 ? 9.842 -1.983 2.796 1.00 92.75 375 CYS A C 1
ATOM 2967 O O . CYS A 1 375 ? 9.936 -1.911 4.021 1.00 92.75 375 CYS A O 1
ATOM 2969 N N . TRP A 1 376 ? 8.701 -2.328 2.204 1.00 91.31 376 TRP A N 1
ATOM 2970 C CA . TRP A 1 376 ? 7.468 -2.623 2.928 1.00 91.31 376 TRP A CA 1
ATOM 2971 C C . TRP A 1 376 ? 7.637 -3.721 3.988 1.00 91.31 376 TRP A C 1
ATOM 2973 O O . TRP A 1 376 ? 7.009 -3.676 5.050 1.00 91.31 376 TRP A O 1
ATOM 2983 N N . ASN A 1 377 ? 8.485 -4.714 3.709 1.00 89.06 377 ASN A N 1
ATOM 2984 C CA . ASN A 1 377 ? 8.648 -5.883 4.563 1.00 89.06 377 ASN A CA 1
ATOM 2985 C C . ASN A 1 377 ? 9.466 -5.570 5.827 1.00 89.06 377 ASN A C 1
ATOM 2987 O O . ASN A 1 377 ? 8.973 -5.784 6.932 1.00 89.06 377 ASN A O 1
ATOM 2991 N N . CYS A 1 378 ? 10.682 -5.035 5.675 1.00 90.88 378 CYS A N 1
ATOM 2992 C CA . CYS A 1 378 ? 11.603 -4.793 6.794 1.00 90.88 378 CYS A CA 1
ATOM 2993 C C . CYS A 1 378 ? 11.679 -3.334 7.262 1.00 90.88 378 CYS A C 1
ATOM 2995 O O . CYS A 1 378 ? 12.387 -3.062 8.221 1.00 90.88 378 CYS A O 1
ATOM 2997 N N . THR A 1 379 ? 10.982 -2.398 6.610 1.00 91.75 379 THR A N 1
ATOM 2998 C CA . THR A 1 379 ? 10.970 -0.948 6.912 1.00 91.75 379 THR A CA 1
ATOM 2999 C C . THR A 1 379 ? 12.308 -0.214 6.777 1.00 91.75 379 THR A C 1
ATOM 3001 O O . THR A 1 379 ? 12.348 1.004 6.925 1.00 91.75 379 THR A O 1
ATOM 3004 N N . GLU A 1 380 ? 13.371 -0.926 6.404 1.00 91.62 380 GLU A N 1
ATOM 3005 C CA . GLU A 1 380 ? 14.647 -0.339 6.007 1.00 91.62 380 GLU A CA 1
ATOM 3006 C C . GLU A 1 380 ? 14.529 0.410 4.679 1.00 91.62 380 GLU A C 1
ATOM 3008 O O . GLU A 1 380 ? 13.571 0.241 3.920 1.00 91.62 380 GLU A O 1
ATOM 3013 N N . GLU A 1 381 ? 15.536 1.221 4.367 1.00 91.25 381 GLU A N 1
ATOM 3014 C CA . GLU A 1 381 ? 15.644 1.893 3.073 1.00 91.25 381 GLU A CA 1
ATOM 3015 C C . GLU A 1 381 ? 15.458 0.915 1.897 1.00 91.25 381 GLU A C 1
ATOM 3017 O O . GLU A 1 381 ? 15.948 -0.213 1.931 1.00 91.25 381 GLU A O 1
ATOM 3022 N N . ALA A 1 382 ? 14.775 1.370 0.838 1.00 92.62 382 ALA A N 1
ATOM 3023 C CA . ALA A 1 382 ? 14.501 0.581 -0.361 1.00 92.62 382 ALA A CA 1
ATOM 3024 C C . ALA A 1 382 ? 15.787 -0.063 -0.894 1.00 92.62 382 ALA A C 1
ATOM 3026 O O . ALA A 1 382 ? 16.774 0.623 -1.203 1.00 92.62 382 ALA A O 1
ATOM 3027 N N . HIS A 1 383 ? 15.779 -1.388 -1.004 1.00 92.81 383 HIS A N 1
ATOM 3028 C CA . HIS A 1 383 ? 17.005 -2.173 -1.127 1.00 92.81 383 HIS A CA 1
ATOM 3029 C C . HIS A 1 383 ? 16.987 -3.202 -2.256 1.00 92.81 383 HIS A C 1
ATOM 3031 O O . HIS A 1 383 ? 17.920 -3.998 -2.372 1.00 92.81 383 HIS A O 1
ATOM 3037 N N . ARG A 1 384 ? 16.004 -3.149 -3.166 1.00 90.69 384 ARG A N 1
ATOM 3038 C CA . ARG A 1 384 ? 16.033 -3.931 -4.410 1.00 90.69 384 ARG A CA 1
ATOM 3039 C C . ARG A 1 384 ? 17.319 -3.627 -5.193 1.00 90.69 384 ARG A C 1
ATOM 3041 O O . ARG A 1 384 ? 17.611 -2.442 -5.393 1.00 90.69 384 ARG A O 1
ATOM 3048 N N . PRO A 1 385 ? 18.082 -4.637 -5.653 1.00 90.69 385 PRO A N 1
ATOM 3049 C CA . PRO A 1 385 ? 17.706 -6.051 -5.838 1.00 90.69 385 PRO A CA 1
ATOM 3050 C C . PRO A 1 385 ? 18.014 -7.004 -4.670 1.00 90.69 385 PRO A C 1
ATOM 3052 O O . PRO A 1 385 ? 17.827 -8.207 -4.805 1.00 90.69 385 PRO A O 1
ATOM 3055 N N . VAL A 1 386 ? 18.528 -6.508 -3.548 1.00 92.44 386 VAL A N 1
ATOM 3056 C CA . VAL A 1 386 ? 19.009 -7.350 -2.445 1.00 92.44 386 VAL A CA 1
ATOM 3057 C C . VAL A 1 386 ? 17.855 -7.744 -1.531 1.00 92.44 386 VAL A C 1
ATOM 3059 O O . VAL A 1 386 ? 16.952 -6.948 -1.292 1.00 92.44 386 VAL A O 1
ATOM 3062 N N . ASP A 1 387 ? 17.865 -8.967 -1.009 1.00 90.75 387 ASP A N 1
ATOM 3063 C CA . ASP A 1 387 ? 16.824 -9.456 -0.108 1.00 90.75 387 ASP A CA 1
ATOM 3064 C C . ASP A 1 387 ? 16.971 -8.893 1.322 1.00 90.75 387 ASP A C 1
ATOM 3066 O O . ASP A 1 387 ? 18.066 -8.542 1.774 1.00 90.75 387 ASP A O 1
ATOM 3070 N N . CYS A 1 388 ? 15.865 -8.855 2.075 1.00 93.00 388 CYS A N 1
ATOM 3071 C CA . CYS A 1 388 ? 15.848 -8.312 3.439 1.00 93.00 388 CYS A CA 1
ATOM 3072 C C . CYS A 1 388 ? 16.823 -9.026 4.392 1.00 93.00 388 CYS A C 1
ATOM 3074 O O . CYS A 1 388 ? 17.320 -8.402 5.328 1.00 93.00 388 CYS A O 1
ATOM 3076 N N . SER A 1 389 ? 17.097 -10.322 4.190 1.00 92.00 389 SER A N 1
ATOM 3077 C CA . SER A 1 389 ? 17.968 -11.086 5.092 1.00 92.00 389 SER A CA 1
ATOM 3078 C C . SER A 1 389 ? 19.429 -10.665 4.940 1.00 92.00 389 SER A C 1
ATOM 3080 O O . SER A 1 389 ? 20.128 -10.485 5.938 1.00 92.00 389 SER A O 1
ATOM 3082 N N . THR A 1 390 ? 19.877 -10.433 3.706 1.00 93.19 390 THR A N 1
ATOM 3083 C CA . THR A 1 390 ? 21.217 -9.914 3.411 1.00 93.19 390 THR A CA 1
ATOM 3084 C C . THR A 1 390 ? 21.377 -8.487 3.935 1.00 93.19 390 THR A C 1
ATOM 3086 O O . THR A 1 390 ? 22.389 -8.173 4.563 1.00 93.19 390 THR A O 1
ATOM 3089 N N . VAL A 1 391 ? 20.355 -7.643 3.762 1.00 93.75 391 VAL A N 1
ATOM 3090 C CA . VAL A 1 391 ? 20.336 -6.271 4.298 1.00 93.75 391 VAL A CA 1
ATOM 3091 C C . VAL A 1 391 ? 20.444 -6.259 5.820 1.00 93.75 391 VAL A C 1
ATOM 3093 O O . VAL A 1 391 ? 21.307 -5.572 6.363 1.00 93.75 391 VAL A O 1
ATOM 3096 N N . SER A 1 392 ? 19.636 -7.065 6.511 1.00 93.12 392 SER A N 1
ATOM 3097 C CA . SER A 1 392 ? 19.665 -7.167 7.974 1.00 93.12 392 SER A CA 1
ATOM 3098 C C . SER A 1 392 ? 21.040 -7.607 8.492 1.00 93.12 392 SER A C 1
ATOM 3100 O O . SER A 1 392 ? 21.580 -6.987 9.409 1.00 93.12 392 SER A O 1
ATOM 3102 N N . LYS A 1 393 ? 21.664 -8.612 7.856 1.00 92.31 393 LYS A N 1
ATOM 3103 C CA . LYS A 1 393 ? 23.032 -9.047 8.191 1.00 92.31 393 LYS A CA 1
ATOM 3104 C C . LYS A 1 393 ? 24.055 -7.925 8.007 1.00 92.31 393 LYS A C 1
ATOM 3106 O O . LYS A 1 393 ? 24.918 -7.753 8.866 1.00 92.31 393 LYS A O 1
ATOM 3111 N N . TRP A 1 394 ? 23.960 -7.170 6.910 1.00 92.94 394 TRP A N 1
ATOM 3112 C CA . TRP A 1 394 ? 24.870 -6.060 6.619 1.00 92.94 394 TRP A CA 1
ATOM 3113 C C . TRP A 1 394 ? 24.745 -4.932 7.647 1.00 92.94 394 TRP A C 1
ATOM 3115 O O . TRP A 1 394 ? 25.754 -4.472 8.174 1.00 92.94 394 TRP A O 1
ATOM 3125 N N . ILE A 1 395 ? 23.517 -4.524 7.979 1.00 89.75 395 ILE A N 1
ATOM 3126 C CA . ILE A 1 395 ? 23.254 -3.471 8.971 1.00 89.75 395 ILE A CA 1
ATOM 3127 C C . ILE A 1 395 ? 23.784 -3.882 10.348 1.00 89.75 395 ILE A C 1
ATOM 3129 O O . ILE A 1 395 ? 24.530 -3.119 10.959 1.00 89.75 395 ILE A O 1
ATOM 3133 N N . LEU A 1 396 ? 23.475 -5.103 10.798 1.00 87.62 396 LEU A N 1
ATOM 3134 C CA . LEU A 1 396 ? 23.954 -5.630 12.080 1.00 87.62 396 LEU A CA 1
ATOM 3135 C C . LEU A 1 396 ? 25.487 -5.704 12.139 1.00 87.62 396 LEU A C 1
ATOM 3137 O O . LEU A 1 396 ? 26.095 -5.426 13.171 1.00 87.62 396 LEU A O 1
ATOM 3141 N N . LYS A 1 397 ? 26.134 -6.073 11.027 1.00 85.81 397 LYS A N 1
ATOM 3142 C CA . LYS A 1 397 ? 27.597 -6.076 10.941 1.00 85.81 397 LYS A CA 1
ATOM 3143 C C . LYS A 1 397 ? 28.153 -4.659 11.085 1.00 85.81 397 LYS A C 1
ATOM 3145 O O . LYS A 1 397 ? 29.086 -4.454 11.852 1.00 85.81 397 LYS A O 1
ATOM 3150 N N . ASN A 1 398 ? 27.567 -3.687 10.390 1.00 84.38 398 ASN A N 1
ATOM 3151 C CA . ASN A 1 398 ? 28.021 -2.299 10.447 1.00 84.38 398 ASN A CA 1
ATOM 3152 C C . ASN A 1 398 ? 27.855 -1.697 11.851 1.00 84.38 398 ASN A C 1
ATOM 3154 O O . ASN A 1 398 ? 28.744 -0.973 12.295 1.00 84.38 398 ASN A O 1
ATOM 3158 N N . SER A 1 399 ? 26.766 -2.017 12.565 1.00 79.06 399 SER A N 1
ATOM 3159 C CA . SER A 1 399 ? 26.571 -1.550 13.943 1.00 79.06 399 SER A CA 1
ATOM 3160 C C . SER A 1 399 ? 27.612 -2.155 14.889 1.00 79.06 399 SER A C 1
ATOM 3162 O O . SER A 1 399 ? 28.306 -1.411 15.582 1.00 79.06 399 SER A O 1
ATOM 3164 N N . ALA A 1 400 ? 27.820 -3.475 14.838 1.00 73.19 400 ALA A N 1
ATOM 3165 C CA . ALA A 1 400 ? 28.805 -4.166 15.673 1.00 73.19 400 ALA A CA 1
ATOM 3166 C C . ALA A 1 400 ? 30.251 -3.689 15.428 1.00 73.19 400 ALA A C 1
ATOM 3168 O O . ALA A 1 400 ? 31.040 -3.583 16.365 1.00 73.19 400 ALA A O 1
ATOM 3169 N N . GLU A 1 401 ? 30.610 -3.377 14.180 1.00 67.06 401 GLU A N 1
ATOM 3170 C CA . GLU A 1 401 ? 31.932 -2.835 13.834 1.00 67.06 401 GLU A CA 1
ATOM 3171 C C . GLU A 1 401 ? 32.086 -1.359 14.254 1.00 67.06 401 GLU A C 1
ATOM 3173 O O . GLU A 1 401 ? 33.197 -0.922 14.556 1.00 67.06 401 GLU A O 1
ATOM 3178 N N . SER A 1 402 ? 30.989 -0.589 14.312 1.00 61.56 402 SER A N 1
ATOM 3179 C CA . SER A 1 402 ? 31.001 0.817 14.751 1.00 61.56 402 SER A CA 1
ATOM 3180 C C . SER A 1 402 ? 31.163 0.984 16.268 1.00 61.56 402 SER A C 1
ATOM 3182 O O . SER A 1 402 ? 31.859 1.894 16.716 1.00 61.56 402 SER A O 1
ATOM 3184 N N . GLU A 1 403 ? 30.585 0.078 17.061 1.00 57.94 403 GLU A N 1
ATOM 3185 C CA . GLU A 1 403 ? 30.647 0.105 18.530 1.00 57.94 403 GLU A CA 1
ATOM 3186 C C . GLU A 1 403 ? 32.002 -0.369 19.076 1.00 57.94 403 GLU A C 1
ATOM 3188 O O . GLU A 1 403 ? 32.394 -0.040 20.195 1.00 57.94 403 GLU A O 1
ATOM 3193 N N . ASN A 1 404 ? 32.759 -1.122 18.279 1.00 55.53 404 ASN A N 1
ATOM 3194 C CA . ASN A 1 404 ? 33.904 -1.883 18.755 1.00 55.53 404 ASN A CA 1
ATOM 3195 C C . ASN A 1 404 ? 35.233 -1.292 18.238 1.00 55.53 404 ASN A C 1
ATOM 3197 O O . ASN A 1 404 ? 36.064 -1.972 17.639 1.00 55.53 404 ASN A O 1
ATOM 3201 N N . MET A 1 405 ? 35.460 0.007 18.476 1.00 51.12 405 MET A N 1
ATOM 3202 C CA . MET A 1 405 ? 36.655 0.726 17.993 1.00 51.12 405 MET A CA 1
ATOM 3203 C C . MET A 1 405 ? 37.997 0.217 18.570 1.00 51.12 405 MET A C 1
ATOM 3205 O O . MET A 1 405 ? 39.046 0.475 17.977 1.00 51.12 405 MET A O 1
ATOM 3209 N N . ASN A 1 406 ? 37.996 -0.530 19.683 1.00 49.75 406 ASN A N 1
ATOM 3210 C CA . ASN A 1 406 ? 39.208 -0.825 20.466 1.00 49.75 406 ASN A CA 1
ATOM 3211 C C . ASN A 1 406 ? 39.898 -2.187 20.204 1.00 49.75 406 ASN A C 1
ATOM 3213 O O . ASN A 1 406 ? 40.996 -2.393 20.716 1.00 49.75 406 ASN A O 1
ATOM 3217 N N . TRP A 1 407 ? 39.351 -3.110 19.398 1.00 44.91 407 TRP A N 1
ATOM 3218 C CA . TRP A 1 407 ? 39.941 -4.460 19.202 1.00 44.91 407 TRP A CA 1
ATOM 3219 C C . TRP A 1 407 ? 40.764 -4.639 17.907 1.00 44.91 407 TRP A C 1
ATOM 3221 O O . TRP A 1 407 ? 41.256 -5.733 17.626 1.00 44.91 407 TRP A O 1
ATOM 3231 N N . ARG A 1 408 ? 40.964 -3.568 17.124 1.00 49.00 408 ARG A N 1
ATOM 3232 C CA . ARG A 1 408 ? 41.508 -3.575 15.744 1.00 49.00 408 ARG A CA 1
ATOM 3233 C C . ARG A 1 408 ? 42.981 -4.000 15.554 1.00 49.00 408 ARG A C 1
ATOM 3235 O O . ARG A 1 408 ? 43.576 -3.598 14.558 1.00 49.00 408 ARG A O 1
ATOM 3242 N N . ARG A 1 409 ? 43.610 -4.792 16.432 1.00 49.03 409 ARG A N 1
ATOM 3243 C CA . ARG A 1 409 ? 45.021 -5.191 16.221 1.00 49.03 409 ARG A CA 1
ATOM 3244 C C . ARG A 1 409 ? 45.314 -6.633 15.830 1.00 49.03 409 ARG A C 1
ATOM 3246 O O . ARG A 1 409 ? 46.197 -6.783 15.001 1.00 49.03 409 ARG A O 1
ATOM 3253 N N . GLU A 1 410 ? 44.591 -7.664 16.272 1.00 48.00 410 GLU A N 1
ATOM 3254 C CA . GLU A 1 410 ? 45.236 -8.997 16.213 1.00 48.00 410 GLU A CA 1
ATOM 3255 C C . GLU A 1 410 ? 44.419 -10.197 15.704 1.00 48.00 410 GLU A C 1
ATOM 3257 O O . GLU A 1 410 ? 44.927 -11.310 15.744 1.00 48.00 410 GLU A O 1
ATOM 3262 N N . MET A 1 411 ? 43.212 -10.048 15.141 1.00 43.59 411 MET A N 1
ATOM 3263 C CA . MET A 1 411 ? 42.528 -11.198 14.512 1.00 43.59 411 MET A CA 1
ATOM 3264 C C . MET A 1 411 ? 41.843 -10.831 13.183 1.00 43.59 411 MET A C 1
ATOM 3266 O O . MET A 1 411 ? 40.877 -10.078 13.151 1.00 43.59 411 MET A O 1
ATOM 3270 N N . ALA A 1 412 ? 42.344 -11.434 12.094 1.00 52.59 412 ALA A N 1
ATOM 3271 C CA . ALA A 1 412 ? 41.814 -11.464 10.719 1.00 52.59 412 ALA A CA 1
ATOM 3272 C C . ALA A 1 412 ? 41.951 -10.194 9.842 1.00 52.59 412 ALA A C 1
ATOM 3274 O O . ALA A 1 412 ? 40.967 -9.694 9.293 1.00 52.59 412 ALA A O 1
ATOM 3275 N N . LYS A 1 413 ? 43.194 -9.758 9.578 1.00 57.91 413 LYS A N 1
ATOM 3276 C CA . LYS A 1 413 ? 43.540 -8.711 8.589 1.00 57.91 413 LYS A CA 1
ATOM 3277 C C . LYS A 1 413 ? 42.809 -8.872 7.241 1.00 57.91 413 LYS A C 1
ATOM 3279 O O . LYS A 1 413 ? 42.196 -7.921 6.775 1.00 57.91 413 LYS A O 1
ATOM 3284 N N . ASN A 1 414 ? 42.755 -10.083 6.678 1.00 58.25 414 ASN A N 1
ATOM 3285 C CA . ASN A 1 414 ? 42.083 -10.339 5.391 1.00 58.25 414 ASN A CA 1
ATOM 3286 C C . ASN A 1 414 ? 40.548 -10.179 5.455 1.00 58.25 414 ASN A C 1
ATOM 3288 O O . ASN A 1 414 ? 39.928 -9.731 4.492 1.00 58.25 414 ASN A O 1
ATOM 3292 N N . SER A 1 415 ? 39.918 -10.534 6.584 1.00 64.69 415 SER A N 1
ATOM 3293 C CA . SER A 1 415 ? 38.469 -10.350 6.779 1.00 64.69 415 SER A CA 1
ATOM 3294 C C . SER A 1 415 ? 38.124 -8.865 6.934 1.00 64.69 415 SER A C 1
ATOM 3296 O O . SER A 1 415 ? 37.135 -8.390 6.370 1.00 64.69 415 SER A O 1
ATOM 3298 N N . LEU A 1 416 ? 38.993 -8.117 7.626 1.00 71.88 416 LEU A N 1
ATOM 3299 C CA . LEU A 1 416 ? 38.869 -6.673 7.807 1.00 71.88 416 LEU A CA 1
ATOM 3300 C C . LEU A 1 416 ? 39.134 -5.897 6.508 1.00 71.88 416 LEU A C 1
ATOM 3302 O O . LEU A 1 416 ? 38.409 -4.949 6.218 1.00 71.88 416 LEU A O 1
ATOM 3306 N N . GLU A 1 417 ? 40.111 -6.310 5.698 1.00 78.75 417 GLU A N 1
ATOM 3307 C CA . GLU A 1 417 ? 40.404 -5.714 4.385 1.00 78.75 417 GLU A CA 1
ATOM 3308 C C . GLU A 1 417 ? 39.239 -5.908 3.410 1.00 78.75 417 GLU A C 1
ATOM 3310 O O . GLU A 1 417 ? 38.789 -4.945 2.785 1.00 78.75 417 GLU A O 1
ATOM 3315 N N . ARG A 1 418 ? 38.678 -7.126 3.337 1.00 85.44 418 ARG A N 1
ATOM 3316 C CA . ARG A 1 418 ? 37.468 -7.386 2.544 1.00 85.44 418 ARG A CA 1
ATOM 3317 C C . ARG A 1 418 ? 36.309 -6.521 3.023 1.00 85.44 418 ARG A C 1
ATOM 3319 O O . ARG A 1 418 ? 35.670 -5.872 2.206 1.00 85.44 418 ARG A O 1
ATOM 3326 N N . TYR A 1 419 ? 36.031 -6.494 4.325 1.00 86.50 419 TYR A N 1
ATOM 3327 C CA . TYR A 1 419 ? 34.954 -5.659 4.859 1.00 86.50 419 TYR A CA 1
ATOM 3328 C C . TYR A 1 419 ? 35.151 -4.178 4.508 1.00 86.50 419 TYR A C 1
ATOM 3330 O O . TYR A 1 419 ? 34.240 -3.566 3.957 1.00 86.50 419 TYR A O 1
ATOM 3338 N N . THR A 1 420 ? 36.353 -3.642 4.730 1.00 86.56 420 THR A N 1
ATOM 3339 C CA . THR A 1 420 ? 36.711 -2.250 4.409 1.00 86.56 420 THR A CA 1
ATOM 3340 C C . THR A 1 420 ? 36.438 -1.927 2.938 1.00 86.56 420 THR A C 1
ATOM 3342 O O . THR A 1 420 ? 35.757 -0.947 2.649 1.00 86.56 420 THR A O 1
ATOM 3345 N N . HIS A 1 421 ? 36.860 -2.795 2.011 1.00 89.94 421 HIS A N 1
ATOM 3346 C CA . HIS A 1 421 ? 36.650 -2.604 0.572 1.00 89.94 421 HIS A CA 1
ATOM 3347 C C . HIS A 1 421 ? 35.173 -2.406 0.190 1.00 89.94 421 HIS A C 1
ATOM 3349 O O . HIS A 1 421 ? 34.854 -1.503 -0.592 1.00 89.94 421 HIS A O 1
ATOM 3355 N N . TYR A 1 422 ? 34.284 -3.258 0.714 1.00 93.06 422 TYR A N 1
ATOM 3356 C CA . TYR A 1 422 ? 32.849 -3.213 0.416 1.00 93.06 422 TYR A CA 1
ATOM 3357 C C . TYR A 1 422 ? 32.139 -2.092 1.191 1.00 93.06 422 TYR A C 1
ATOM 3359 O O . TYR A 1 422 ? 31.281 -1.411 0.629 1.00 93.06 422 TYR A O 1
ATOM 3367 N N . TYR A 1 423 ? 32.520 -1.859 2.451 1.00 91.06 423 TYR A N 1
ATOM 3368 C CA . TYR A 1 423 ? 31.947 -0.810 3.296 1.00 91.06 423 TYR A CA 1
ATOM 3369 C C . TYR A 1 423 ? 32.210 0.592 2.738 1.00 91.06 423 TYR A C 1
ATOM 3371 O O . TYR A 1 423 ? 31.276 1.380 2.606 1.00 91.06 423 TYR A O 1
ATOM 3379 N N . GLU A 1 424 ? 33.449 0.899 2.344 1.00 90.81 424 GLU A N 1
ATOM 3380 C CA . GLU A 1 424 ? 33.802 2.214 1.792 1.00 90.81 424 GLU A CA 1
ATOM 3381 C C . GLU A 1 424 ? 32.998 2.540 0.528 1.00 90.81 424 GLU A C 1
ATOM 3383 O O . GLU A 1 424 ? 32.537 3.667 0.350 1.00 90.81 424 GLU A O 1
ATOM 3388 N N . ARG A 1 425 ? 32.764 1.545 -0.336 1.00 96.00 425 ARG A N 1
ATOM 3389 C CA . ARG A 1 425 ? 31.984 1.706 -1.573 1.00 96.00 425 ARG A CA 1
ATOM 3390 C C . ARG A 1 425 ? 30.486 1.811 -1.315 1.00 96.00 425 ARG A C 1
ATOM 3392 O O . ARG A 1 425 ? 29.815 2.623 -1.956 1.00 96.00 425 ARG A O 1
ATOM 3399 N N . TRP A 1 426 ? 29.969 1.043 -0.357 1.00 95.25 426 TRP A N 1
ATOM 3400 C CA . TRP A 1 426 ? 28.596 1.175 0.131 1.00 95.25 426 TRP A CA 1
ATOM 3401 C C . TRP A 1 426 ? 28.346 2.590 0.681 1.00 95.25 426 TRP A C 1
ATOM 3403 O O . TRP A 1 426 ? 27.410 3.268 0.251 1.00 95.25 426 TRP A O 1
ATOM 3413 N N . ALA A 1 427 ? 29.230 3.078 1.556 1.00 91.81 427 ALA A N 1
ATOM 3414 C CA . ALA A 1 427 ? 29.131 4.403 2.167 1.00 91.81 427 ALA A CA 1
ATOM 3415 C C . ALA A 1 427 ? 29.318 5.529 1.136 1.00 91.81 427 ALA A C 1
ATOM 3417 O O . ALA A 1 427 ? 28.546 6.486 1.112 1.00 91.81 427 ALA A O 1
ATOM 3418 N N . SER A 1 428 ? 30.291 5.396 0.230 1.00 94.38 428 SER A N 1
ATOM 3419 C CA . SER A 1 428 ? 30.547 6.373 -0.835 1.00 94.38 428 SER A CA 1
ATOM 3420 C C . SER A 1 428 ? 29.351 6.538 -1.777 1.00 94.38 428 SER A C 1
ATOM 3422 O O . SER A 1 428 ? 28.992 7.665 -2.129 1.00 94.38 428 SER A O 1
ATOM 3424 N N . ASN A 1 429 ? 28.672 5.443 -2.140 1.00 95.75 429 ASN A N 1
ATOM 3425 C CA . ASN A 1 429 ? 27.456 5.521 -2.951 1.00 95.75 429 ASN A CA 1
ATOM 3426 C C . ASN A 1 429 ? 26.303 6.208 -2.204 1.00 95.75 429 ASN A C 1
ATOM 3428 O O . ASN A 1 429 ? 25.571 6.976 -2.828 1.00 95.75 429 ASN A O 1
ATOM 3432 N N . GLN A 1 430 ? 26.173 6.013 -0.886 1.00 92.25 430 GLN A N 1
ATOM 3433 C CA . GLN A 1 430 ? 25.197 6.755 -0.077 1.00 92.25 430 GLN A CA 1
ATOM 3434 C C . GLN A 1 430 ? 25.489 8.260 -0.079 1.00 92.25 430 GLN A C 1
ATOM 3436 O O . GLN A 1 430 ? 24.598 9.060 -0.365 1.00 92.25 430 GLN A O 1
ATOM 3441 N N . THR A 1 431 ? 26.733 8.654 0.195 1.00 93.50 431 THR A N 1
ATOM 3442 C CA . THR A 1 431 ? 27.141 10.066 0.202 1.00 93.50 431 THR A CA 1
ATOM 3443 C C . THR A 1 431 ? 26.957 10.706 -1.176 1.00 93.50 431 THR A C 1
ATOM 3445 O O . THR A 1 431 ? 26.391 11.792 -1.290 1.00 93.50 431 THR A O 1
ATOM 3448 N N . SER A 1 432 ? 27.362 10.006 -2.240 1.00 96.44 432 SER A N 1
ATOM 3449 C CA . SER A 1 432 ? 27.201 10.469 -3.625 1.00 96.44 432 SER A CA 1
ATOM 3450 C C . SER A 1 432 ? 25.731 10.621 -4.015 1.00 96.44 432 SER A C 1
ATOM 3452 O O . SER A 1 432 ? 25.374 11.569 -4.711 1.00 96.44 432 SER A O 1
ATOM 3454 N N . ARG A 1 433 ? 24.859 9.721 -3.542 1.00 93.44 433 ARG A N 1
ATOM 3455 C CA . ARG A 1 433 ? 23.409 9.831 -3.733 1.00 93.44 433 ARG A CA 1
ATOM 3456 C C . ARG A 1 433 ? 22.838 11.059 -3.035 1.00 93.44 433 ARG A C 1
ATOM 3458 O O . ARG A 1 433 ? 22.060 11.780 -3.649 1.00 93.44 433 ARG A O 1
ATOM 3465 N N . GLN A 1 434 ? 23.225 11.300 -1.782 1.00 90.62 434 GLN A N 1
ATOM 3466 C CA . GLN A 1 434 ? 22.743 12.456 -1.029 1.00 90.62 434 GLN A CA 1
ATOM 3467 C C . GLN A 1 434 ? 23.142 13.767 -1.713 1.00 90.62 434 GLN A C 1
ATOM 3469 O O . GLN A 1 434 ? 22.310 14.661 -1.839 1.00 90.62 434 GLN A O 1
ATOM 3474 N N . LYS A 1 435 ? 24.379 13.852 -2.221 1.00 94.44 435 LYS A N 1
ATOM 3475 C CA . LYS A 1 435 ? 24.830 14.992 -3.027 1.00 94.44 435 LYS A CA 1
ATOM 3476 C C . LYS A 1 435 ? 23.964 15.170 -4.283 1.00 94.44 435 LYS A C 1
ATOM 3478 O O . LYS A 1 435 ? 23.434 16.254 -4.491 1.00 94.44 435 LYS A O 1
ATOM 3483 N N . ALA A 1 436 ? 23.736 14.104 -5.054 1.00 91.38 436 ALA A N 1
ATOM 3484 C CA . ALA A 1 436 ? 22.897 14.158 -6.256 1.00 91.38 436 ALA A CA 1
ATOM 3485 C C . ALA A 1 436 ? 21.442 14.590 -5.966 1.00 91.38 436 ALA A C 1
ATOM 3487 O O . ALA A 1 436 ? 20.827 15.270 -6.784 1.00 91.38 436 ALA A O 1
ATOM 3488 N N . MET A 1 437 ? 20.885 14.229 -4.803 1.00 85.56 437 MET A N 1
ATOM 3489 C CA . MET A 1 437 ? 19.565 14.708 -4.366 1.00 85.56 437 MET A CA 1
ATOM 3490 C C . MET A 1 437 ? 19.564 16.217 -4.088 1.00 85.56 437 MET A C 1
ATOM 3492 O O . MET A 1 437 ? 18.647 16.911 -4.526 1.00 85.56 437 MET A O 1
ATOM 3496 N N . THR A 1 438 ? 20.595 16.730 -3.410 1.00 88.88 438 THR A N 1
ATOM 3497 C CA . THR A 1 438 ? 20.772 18.174 -3.185 1.00 88.88 438 THR A CA 1
ATOM 3498 C C . THR A 1 438 ? 20.929 18.927 -4.509 1.00 88.88 438 THR A C 1
ATOM 3500 O O . THR A 1 438 ? 20.264 19.940 -4.721 1.00 88.88 438 THR A O 1
ATOM 3503 N N . A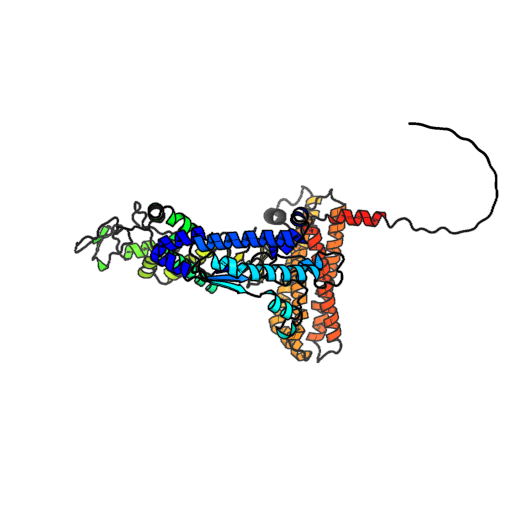SP A 1 439 ? 21.744 18.407 -5.430 1.00 92.19 439 ASP A N 1
ATOM 3504 C CA . ASP A 1 439 ? 21.981 19.019 -6.743 1.00 92.19 439 ASP A CA 1
ATOM 3505 C C . ASP A 1 439 ? 20.696 19.039 -7.596 1.00 92.19 439 ASP A C 1
ATOM 3507 O O . ASP A 1 439 ? 20.388 20.043 -8.243 1.00 92.19 439 ASP A O 1
ATOM 3511 N N . LEU A 1 440 ? 19.887 17.970 -7.548 1.00 86.44 440 LEU A N 1
ATOM 3512 C CA . LEU A 1 440 ? 18.564 17.925 -8.181 1.00 86.44 440 LEU A CA 1
ATOM 3513 C C . LEU A 1 440 ? 17.610 18.973 -7.590 1.00 86.44 440 LEU A C 1
ATOM 3515 O O . LEU A 1 440 ? 16.917 19.664 -8.338 1.00 86.44 440 LEU A O 1
ATOM 3519 N N . GLN A 1 441 ? 17.583 19.124 -6.264 1.00 83.88 441 GLN A N 1
ATOM 3520 C CA . GLN A 1 441 ? 16.752 20.133 -5.607 1.00 83.88 441 GLN A CA 1
ATOM 3521 C C . GLN A 1 441 ? 17.183 21.554 -6.001 1.00 83.88 441 GLN A C 1
ATOM 3523 O O . GLN A 1 441 ? 16.339 22.403 -6.298 1.00 83.88 441 GLN A O 1
ATOM 3528 N N . GLN A 1 442 ? 18.490 21.817 -6.067 1.00 88.06 442 GLN A N 1
ATOM 3529 C CA . GLN A 1 442 ? 19.024 23.092 -6.547 1.00 88.06 442 GLN A CA 1
ATOM 3530 C C . GLN A 1 442 ? 18.663 23.338 -8.021 1.00 88.06 442 GLN A C 1
ATOM 3532 O O . GLN A 1 442 ? 18.300 24.456 -8.401 1.00 88.06 442 GLN A O 1
ATOM 3537 N N . LEU A 1 443 ? 18.708 22.292 -8.853 1.00 85.81 443 LEU A N 1
ATOM 3538 C CA . LEU A 1 443 ? 18.292 22.372 -10.248 1.00 85.81 443 LEU A CA 1
ATOM 3539 C C . LEU A 1 443 ? 16.817 22.766 -10.379 1.00 85.81 443 LEU A C 1
ATOM 3541 O O . LEU A 1 443 ? 16.506 23.665 -11.156 1.00 85.81 443 LEU A O 1
ATOM 3545 N N . GLN A 1 444 ? 15.935 22.121 -9.614 1.00 80.50 444 GLN A N 1
ATOM 3546 C CA . GLN A 1 444 ? 14.493 22.378 -9.635 1.00 80.50 444 GLN A CA 1
ATOM 3547 C C . GLN A 1 444 ? 14.109 23.769 -9.144 1.00 80.50 444 GLN A C 1
ATOM 3549 O O . GLN A 1 444 ? 13.159 24.345 -9.655 1.00 80.50 444 GLN A O 1
ATOM 3554 N N . THR A 1 445 ? 14.834 24.296 -8.162 1.00 82.25 445 THR A N 1
ATOM 3555 C CA . THR A 1 445 ? 14.474 25.558 -7.506 1.00 82.25 445 THR A CA 1
ATOM 3556 C C . THR A 1 445 ? 15.051 26.793 -8.188 1.00 82.25 445 THR A C 1
ATOM 3558 O O . THR A 1 445 ? 14.415 27.836 -8.139 1.00 82.25 445 THR A O 1
ATOM 3561 N N . HIS A 1 446 ? 16.238 26.704 -8.802 1.00 84.25 446 HIS A N 1
ATOM 3562 C CA . HIS A 1 446 ? 16.945 27.890 -9.309 1.00 84.25 446 HIS A CA 1
ATOM 3563 C C . HIS A 1 446 ? 17.492 27.730 -10.733 1.00 84.25 446 HIS A C 1
ATOM 3565 O O . HIS A 1 446 ? 17.455 28.669 -11.528 1.00 84.25 446 HIS A O 1
ATOM 3571 N N . ASN A 1 447 ? 18.048 26.562 -11.076 1.00 84.94 447 ASN A N 1
ATOM 3572 C CA . ASN A 1 447 ? 18.791 26.441 -12.336 1.00 84.94 447 ASN A CA 1
ATOM 3573 C C . ASN A 1 447 ? 17.896 26.125 -13.543 1.00 84.94 447 ASN A C 1
ATOM 3575 O O . ASN A 1 447 ? 18.304 26.422 -14.663 1.00 84.94 447 ASN A O 1
ATOM 3579 N N . LEU A 1 448 ? 16.710 25.536 -13.350 1.00 85.44 448 LEU A N 1
ATOM 3580 C CA . LEU A 1 448 ? 15.792 25.207 -14.447 1.00 85.44 448 LEU A CA 1
ATOM 3581 C C . LEU A 1 448 ? 15.214 26.454 -15.122 1.00 85.44 448 LEU A C 1
ATOM 3583 O O . LEU A 1 448 ? 15.277 26.545 -16.346 1.00 85.44 448 LEU A O 1
ATOM 3587 N N . GLU A 1 449 ? 14.734 27.419 -14.338 1.00 86.12 449 GLU A N 1
ATOM 3588 C CA . GLU A 1 449 ? 14.232 28.707 -14.835 1.00 86.12 449 GLU A CA 1
ATOM 3589 C C . GLU A 1 449 ? 15.344 29.462 -15.578 1.00 86.12 449 GLU A C 1
ATOM 3591 O O . GLU A 1 449 ? 15.222 29.785 -16.759 1.00 86.12 449 GLU A O 1
ATOM 3596 N N . LYS A 1 450 ? 16.517 29.593 -14.943 1.00 87.81 450 LYS A N 1
ATOM 3597 C CA . LYS A 1 450 ? 17.699 30.220 -15.552 1.00 87.81 450 LYS A CA 1
ATOM 3598 C C . LYS A 1 450 ? 18.112 29.557 -16.872 1.00 87.81 450 LYS A C 1
ATOM 3600 O O . LYS A 1 450 ? 18.549 30.240 -17.798 1.00 87.81 450 LYS A O 1
ATOM 3605 N N . LEU A 1 451 ? 18.033 28.228 -16.958 1.00 88.12 451 LEU A N 1
ATOM 3606 C CA . LEU A 1 451 ? 18.359 27.490 -18.178 1.00 88.12 451 LEU A CA 1
ATOM 3607 C C . LEU A 1 451 ? 17.291 27.689 -19.260 1.00 88.12 451 LEU A C 1
ATOM 3609 O O . LEU A 1 451 ? 17.650 27.851 -20.426 1.00 88.12 451 LEU A O 1
ATOM 3613 N N . SER A 1 452 ? 16.012 27.696 -18.873 1.00 88.19 452 SER A N 1
ATOM 3614 C CA . SER A 1 452 ? 14.870 27.972 -19.751 1.00 88.19 452 SER A CA 1
ATOM 3615 C C . SER A 1 452 ? 15.023 29.331 -20.431 1.00 88.19 452 SER A C 1
ATOM 3617 O O . SER A 1 452 ? 14.957 29.409 -21.661 1.00 88.19 452 SER A O 1
ATOM 3619 N N . ASP A 1 453 ? 15.348 30.369 -19.658 1.00 86.94 453 ASP A N 1
ATOM 3620 C CA . ASP A 1 453 ? 15.558 31.726 -20.167 1.00 86.94 453 ASP A CA 1
ATOM 3621 C C . ASP A 1 453 ? 16.758 31.801 -21.113 1.00 86.94 453 ASP A C 1
ATOM 3623 O O . ASP A 1 453 ? 16.649 32.273 -22.247 1.00 86.94 453 ASP A O 1
ATOM 3627 N N . LYS A 1 454 ? 17.910 31.274 -20.677 1.00 87.81 454 LYS A N 1
ATOM 3628 C CA . LYS A 1 454 ? 19.158 31.338 -21.450 1.00 87.81 454 LYS A CA 1
ATOM 3629 C C . LYS A 1 454 ? 19.104 30.563 -22.757 1.00 87.81 454 LYS A C 1
ATOM 3631 O O . LYS A 1 454 ? 19.696 30.998 -23.739 1.00 87.81 454 LYS A O 1
ATOM 3636 N N . GLN A 1 455 ? 18.444 29.408 -22.767 1.00 87.69 455 GLN A N 1
ATOM 3637 C CA . GLN A 1 455 ? 18.333 28.553 -23.952 1.00 87.69 455 GLN A CA 1
ATOM 3638 C C . GLN A 1 455 ? 17.034 28.794 -24.731 1.00 87.69 455 GLN A C 1
ATOM 3640 O O . GLN A 1 455 ? 16.761 28.069 -25.689 1.00 87.69 455 GLN A O 1
ATOM 3645 N N . CYS A 1 456 ? 16.224 29.779 -24.324 1.00 84.38 456 CYS A N 1
ATOM 3646 C CA . CYS A 1 456 ? 14.916 30.094 -24.903 1.00 84.38 456 CYS A CA 1
ATOM 3647 C C . CYS A 1 456 ? 14.046 28.841 -25.128 1.00 84.38 456 CYS A C 1
ATOM 3649 O O . CYS A 1 456 ? 13.429 28.669 -26.181 1.00 84.38 456 CYS A O 1
ATOM 3651 N N . THR A 1 457 ? 14.042 27.930 -24.152 1.00 82.06 457 THR A N 1
ATOM 3652 C CA . THR A 1 457 ? 13.402 26.614 -24.253 1.00 82.06 457 THR A CA 1
ATOM 3653 C C . THR A 1 457 ? 12.437 26.425 -23.088 1.00 82.06 457 THR A C 1
ATOM 3655 O O . THR A 1 457 ? 12.883 26.504 -21.950 1.00 82.06 457 THR A O 1
ATOM 3658 N N . PRO A 1 458 ? 11.150 26.102 -23.325 1.00 81.94 458 PRO A N 1
ATOM 3659 C CA . PRO A 1 458 ? 10.189 25.921 -22.240 1.00 81.94 458 PRO A CA 1
ATOM 3660 C C . PRO A 1 458 ? 10.618 24.830 -21.253 1.00 81.94 458 PRO A C 1
ATOM 3662 O O . PRO A 1 458 ? 11.057 23.758 -21.675 1.00 81.94 458 PRO A O 1
ATOM 3665 N N . GLU A 1 459 ? 10.379 25.037 -19.956 1.00 76.62 459 GLU A N 1
ATOM 3666 C CA . GLU A 1 459 ? 10.702 24.066 -18.894 1.00 76.62 459 GLU A CA 1
ATOM 3667 C C . GLU A 1 459 ? 10.143 22.659 -19.150 1.00 76.62 459 GLU A C 1
ATOM 3669 O O . GLU A 1 459 ? 10.769 21.648 -18.825 1.00 76.62 459 GLU A O 1
ATOM 3674 N N . SER A 1 460 ? 8.983 22.568 -19.807 1.00 74.00 460 SER A N 1
ATOM 3675 C CA . SER A 1 460 ? 8.374 21.293 -20.196 1.00 74.00 460 SER A CA 1
ATOM 3676 C C . SER A 1 460 ? 9.283 20.436 -21.084 1.00 74.00 460 SER A C 1
ATOM 3678 O O . SER A 1 460 ? 9.188 19.208 -21.043 1.00 74.00 460 SER A O 1
ATOM 3680 N N . GLN A 1 461 ? 10.185 21.060 -21.845 1.00 73.50 461 GLN A N 1
ATOM 3681 C CA . GLN A 1 461 ? 11.171 20.394 -22.690 1.00 73.50 461 GLN A CA 1
ATOM 3682 C C . GLN A 1 461 ? 12.502 20.105 -21.983 1.00 73.50 461 GLN A C 1
ATOM 3684 O O . GLN A 1 461 ? 13.318 19.376 -22.544 1.00 73.50 461 GLN A O 1
ATOM 3689 N N . LEU A 1 462 ? 12.715 20.614 -20.765 1.00 83.62 462 LEU A N 1
ATOM 3690 C CA . LEU A 1 462 ? 13.930 20.408 -19.962 1.00 83.62 462 LEU A CA 1
ATOM 3691 C C . LEU A 1 462 ? 13.838 19.198 -19.015 1.00 83.62 462 LEU A C 1
ATOM 3693 O O . LEU A 1 462 ? 14.807 18.853 -18.339 1.00 83.62 462 LEU A O 1
ATOM 3697 N N . LYS A 1 463 ? 12.695 18.497 -19.008 1.00 78.75 463 LYS A N 1
ATOM 3698 C CA . LYS A 1 463 ? 12.436 17.323 -18.154 1.00 78.75 463 LYS A CA 1
ATOM 3699 C C . LYS A 1 463 ? 13.474 16.203 -18.283 1.00 78.75 463 LYS A C 1
ATOM 3701 O O . LYS A 1 463 ? 13.712 15.505 -17.306 1.00 78.75 463 LYS A O 1
ATOM 3706 N N . PHE A 1 464 ? 14.143 16.076 -19.431 1.00 83.00 464 PHE A N 1
ATOM 3707 C CA . PHE A 1 464 ? 15.199 15.076 -19.638 1.00 83.00 464 PHE A CA 1
ATOM 3708 C C . PHE A 1 464 ? 16.375 15.224 -18.649 1.00 83.00 464 PHE A C 1
ATOM 3710 O O . PHE A 1 464 ? 17.019 14.236 -18.309 1.00 83.00 464 PHE A O 1
ATOM 3717 N N . ILE A 1 465 ? 16.642 16.438 -18.148 1.00 87.81 465 ILE A N 1
ATOM 3718 C CA . ILE A 1 465 ? 17.690 16.685 -17.144 1.00 87.81 465 ILE A CA 1
ATOM 3719 C C . ILE A 1 465 ? 17.247 16.153 -15.774 1.00 87.81 465 ILE A C 1
ATOM 3721 O O . ILE A 1 465 ? 18.034 15.537 -15.057 1.00 87.81 465 ILE A O 1
ATOM 3725 N N . LEU A 1 466 ? 15.969 16.341 -15.428 1.00 78.88 466 LEU A N 1
ATOM 3726 C CA . LEU A 1 466 ? 15.380 15.790 -14.204 1.00 78.88 466 LEU A CA 1
ATOM 3727 C C . LEU A 1 466 ? 15.382 14.259 -14.239 1.00 78.88 466 LEU A C 1
ATOM 3729 O O . LEU A 1 466 ? 15.762 13.621 -13.261 1.00 78.88 466 LEU A O 1
ATOM 3733 N N . GLU A 1 467 ? 15.010 13.670 -15.376 1.00 80.31 467 GLU A N 1
ATOM 3734 C CA . GLU A 1 467 ? 15.056 12.220 -15.591 1.00 80.31 467 GLU A CA 1
ATOM 3735 C C . GLU A 1 467 ? 16.475 11.665 -15.409 1.00 80.31 467 GLU A C 1
ATOM 3737 O O . GLU A 1 467 ? 16.648 10.628 -14.769 1.00 80.31 467 GLU A O 1
ATOM 3742 N N . ALA A 1 468 ? 17.496 12.372 -15.902 1.00 85.62 468 ALA A N 1
ATOM 3743 C CA . ALA A 1 468 ? 18.888 11.979 -15.723 1.00 85.62 468 ALA A CA 1
ATOM 3744 C C . ALA A 1 468 ? 19.325 11.983 -14.250 1.00 85.62 468 ALA A C 1
ATOM 3746 O O . ALA A 1 468 ? 19.915 11.006 -13.791 1.00 85.62 468 ALA A O 1
ATOM 3747 N N . TRP A 1 469 ? 19.006 13.035 -13.491 1.00 89.06 469 TRP A N 1
ATOM 3748 C CA . TRP A 1 469 ? 19.310 13.099 -12.057 1.00 89.06 469 TRP A CA 1
ATOM 3749 C C . TRP A 1 469 ? 18.574 12.032 -11.248 1.00 89.06 469 TRP A C 1
ATOM 3751 O O . TRP A 1 469 ? 19.189 11.360 -10.421 1.00 89.06 469 TRP A O 1
ATOM 3761 N N . LEU A 1 470 ? 17.281 11.825 -11.512 1.00 82.50 470 LEU A N 1
ATOM 3762 C CA . LEU A 1 470 ? 16.504 10.759 -10.875 1.00 82.50 470 LEU A CA 1
ATOM 3763 C C . LEU A 1 470 ? 17.108 9.380 -11.175 1.00 82.50 470 LEU A C 1
ATOM 3765 O O . LEU A 1 470 ? 17.224 8.552 -10.271 1.00 82.50 470 LEU A O 1
ATOM 3769 N N . GLN A 1 471 ? 17.561 9.154 -12.413 1.00 89.25 471 GLN A N 1
ATOM 3770 C CA . GLN A 1 471 ? 18.264 7.930 -12.788 1.00 89.25 471 GLN A CA 1
ATOM 3771 C C . GLN A 1 471 ? 19.590 7.781 -12.029 1.00 89.25 471 GLN A C 1
ATOM 3773 O O . GLN A 1 471 ? 19.865 6.694 -11.533 1.00 89.25 471 GLN A O 1
ATOM 3778 N N . ILE A 1 472 ? 20.389 8.846 -11.881 1.00 92.56 472 ILE A N 1
ATOM 3779 C CA . ILE A 1 472 ? 21.640 8.828 -11.099 1.00 92.56 472 ILE A CA 1
ATOM 3780 C C . ILE A 1 472 ? 21.363 8.455 -9.637 1.00 92.56 472 ILE A C 1
ATOM 3782 O O . ILE A 1 472 ? 22.033 7.576 -9.093 1.00 92.56 472 ILE A O 1
ATOM 3786 N N . ILE A 1 473 ? 20.369 9.088 -9.007 1.00 85.88 473 ILE A N 1
ATOM 3787 C CA . ILE A 1 473 ? 19.989 8.838 -7.607 1.00 85.88 473 ILE A CA 1
ATOM 3788 C C . ILE A 1 473 ? 19.610 7.365 -7.409 1.00 85.88 473 ILE A C 1
ATOM 3790 O O . ILE A 1 473 ? 20.086 6.723 -6.469 1.00 85.88 473 ILE A O 1
ATOM 3794 N N . GLU A 1 474 ? 18.804 6.815 -8.318 1.00 88.06 474 GLU A N 1
ATOM 3795 C CA . GLU A 1 474 ? 18.385 5.414 -8.271 1.00 88.06 474 GLU A CA 1
ATOM 3796 C C . GLU A 1 474 ? 19.552 4.449 -8.532 1.00 88.06 474 GLU A C 1
ATOM 3798 O O . GLU A 1 474 ? 19.730 3.466 -7.813 1.00 88.06 474 GLU A O 1
ATOM 3803 N N . CYS A 1 475 ? 20.416 4.754 -9.498 1.00 93.62 475 CYS A N 1
ATOM 3804 C CA . CYS A 1 475 ? 21.623 3.979 -9.771 1.00 93.62 475 CYS A CA 1
ATOM 3805 C C . CYS A 1 475 ? 22.557 3.915 -8.553 1.00 93.62 475 CYS A C 1
ATOM 3807 O O . CYS A 1 475 ? 23.040 2.840 -8.198 1.00 93.62 475 CYS A O 1
ATOM 3809 N N . ARG A 1 476 ? 22.774 5.038 -7.856 1.00 96.25 476 ARG A N 1
ATOM 3810 C CA . ARG A 1 476 ? 23.583 5.071 -6.625 1.00 96.25 476 ARG A CA 1
ATOM 3811 C C . ARG A 1 476 ? 22.964 4.223 -5.511 1.00 96.25 476 ARG A C 1
ATOM 3813 O O . ARG A 1 476 ? 23.698 3.530 -4.807 1.00 96.25 476 ARG A O 1
ATOM 3820 N N . ARG A 1 477 ? 21.630 4.223 -5.373 1.00 94.44 477 ARG A N 1
ATOM 3821 C CA . ARG A 1 477 ? 20.911 3.340 -4.434 1.00 94.44 477 ARG A CA 1
ATOM 3822 C C . ARG A 1 477 ? 21.157 1.867 -4.760 1.00 94.44 477 ARG A C 1
ATOM 3824 O O . ARG A 1 477 ? 21.499 1.098 -3.864 1.00 94.44 477 ARG A O 1
ATOM 3831 N N . VAL A 1 478 ? 21.008 1.477 -6.026 1.00 95.06 478 VAL A N 1
ATOM 3832 C CA . VAL A 1 478 ? 21.241 0.091 -6.456 1.00 95.06 478 VAL A CA 1
ATOM 3833 C C . VAL A 1 478 ? 22.695 -0.311 -6.212 1.00 95.06 478 VAL A C 1
ATOM 3835 O O . VAL A 1 478 ? 22.927 -1.357 -5.610 1.00 95.06 478 VAL A O 1
ATOM 3838 N N . LEU A 1 479 ? 23.672 0.525 -6.589 1.00 97.38 479 LEU A N 1
ATOM 3839 C CA . LEU A 1 479 ? 25.092 0.226 -6.368 1.00 97.38 479 LEU A CA 1
ATOM 3840 C C . LEU A 1 479 ? 25.418 0.034 -4.893 1.00 97.38 479 LEU A C 1
ATOM 3842 O O . LEU A 1 479 ? 26.040 -0.969 -4.545 1.00 97.38 479 LEU A O 1
ATOM 3846 N N . LYS A 1 480 ? 24.947 0.940 -4.026 1.00 95.69 480 LYS A N 1
ATOM 3847 C CA . LYS A 1 480 ? 25.087 0.811 -2.571 1.00 95.69 480 LYS A CA 1
ATOM 3848 C C . LYS A 1 480 ? 24.716 -0.604 -2.125 1.00 95.69 480 LYS A C 1
ATOM 3850 O O . LYS A 1 480 ? 25.536 -1.288 -1.519 1.00 95.69 480 LYS A O 1
ATOM 3855 N N . TRP A 1 481 ? 23.526 -1.080 -2.482 1.00 96.38 481 TRP A N 1
ATOM 3856 C CA . TRP A 1 481 ? 23.079 -2.409 -2.068 1.00 96.38 481 TRP A CA 1
ATOM 3857 C C . TRP A 1 481 ? 23.794 -3.554 -2.793 1.00 96.38 481 TRP A C 1
ATOM 3859 O O . TRP A 1 481 ? 24.073 -4.572 -2.165 1.00 96.38 481 TRP A O 1
ATOM 3869 N N . THR A 1 482 ? 24.213 -3.386 -4.051 1.00 96.69 482 THR A N 1
ATOM 3870 C CA . THR A 1 482 ? 25.019 -4.410 -4.747 1.00 96.69 482 THR A CA 1
ATOM 3871 C C . THR A 1 482 ? 26.354 -4.684 -4.050 1.00 96.69 482 THR A C 1
ATOM 3873 O O . THR A 1 482 ? 26.805 -5.824 -4.043 1.00 96.69 482 THR A O 1
ATOM 3876 N N . TYR A 1 483 ? 26.956 -3.696 -3.380 1.00 96.50 483 TYR A N 1
ATOM 3877 C CA . TYR A 1 483 ? 28.153 -3.928 -2.568 1.00 96.50 483 TYR A CA 1
ATOM 3878 C C . TYR A 1 483 ? 27.868 -4.763 -1.316 1.00 96.50 483 TYR A C 1
ATOM 3880 O O . TYR A 1 483 ? 28.639 -5.667 -0.998 1.00 96.50 483 TYR A O 1
ATOM 3888 N N . ALA A 1 484 ? 26.736 -4.544 -0.644 1.00 94.88 484 ALA A N 1
ATOM 3889 C CA . ALA A 1 484 ? 26.321 -5.424 0.450 1.00 94.88 484 ALA A CA 1
ATOM 3890 C C . ALA A 1 484 ? 26.095 -6.866 -0.049 1.00 94.88 484 ALA A C 1
ATOM 3892 O O . ALA A 1 484 ? 26.540 -7.819 0.588 1.00 94.88 484 ALA A O 1
ATOM 3893 N N . TYR A 1 485 ? 25.478 -7.029 -1.225 1.00 95.25 485 TYR A N 1
ATOM 3894 C CA . TYR A 1 485 ? 25.306 -8.332 -1.875 1.00 95.25 485 TYR A CA 1
ATOM 3895 C C . TYR A 1 485 ? 26.648 -9.005 -2.202 1.00 95.25 485 TYR A C 1
ATOM 3897 O O . TYR A 1 485 ? 26.880 -10.145 -1.804 1.00 95.25 485 TYR A O 1
ATOM 3905 N N . GLY A 1 486 ? 27.562 -8.291 -2.866 1.00 94.62 486 GLY A N 1
ATOM 3906 C CA . GLY A 1 486 ? 28.871 -8.815 -3.263 1.00 94.62 486 GLY A CA 1
ATOM 3907 C C . GLY A 1 486 ? 29.740 -9.250 -2.079 1.00 94.62 486 GLY A C 1
ATOM 3908 O O . GLY A 1 486 ? 30.491 -10.221 -2.188 1.00 94.62 486 GLY A O 1
ATOM 3909 N N . TYR A 1 487 ? 29.595 -8.604 -0.914 1.00 93.06 487 TYR A N 1
ATOM 3910 C CA . TYR A 1 487 ? 30.279 -9.035 0.306 1.00 93.06 487 TYR A CA 1
ATOM 3911 C C . TYR A 1 487 ? 29.855 -10.447 0.734 1.00 93.06 487 TYR A C 1
ATOM 3913 O O . TYR A 1 487 ? 30.723 -11.267 1.047 1.00 93.06 487 TYR A O 1
ATOM 3921 N N . TYR A 1 488 ? 28.548 -10.729 0.715 1.00 92.88 488 TYR A N 1
ATOM 3922 C CA . TYR A 1 488 ? 27.967 -12.013 1.120 1.00 92.88 488 TYR A CA 1
ATOM 3923 C C . TYR A 1 488 ? 27.925 -13.067 0.005 1.00 92.88 488 TYR A C 1
ATOM 3925 O O . TYR A 1 488 ? 27.553 -14.210 0.279 1.00 92.88 488 TYR A O 1
ATOM 3933 N N . LEU A 1 489 ? 28.335 -12.727 -1.220 1.00 92.19 489 LEU A N 1
ATOM 3934 C CA . LEU A 1 489 ? 28.454 -13.699 -2.301 1.00 92.19 489 LEU A CA 1
ATOM 3935 C C . LEU A 1 489 ? 29.510 -14.768 -1.934 1.00 92.19 489 LEU A C 1
ATOM 3937 O O . LEU A 1 489 ? 30.647 -14.404 -1.594 1.00 92.19 489 LEU A O 1
ATOM 3941 N N . PRO A 1 490 ? 29.171 -16.074 -1.967 1.00 89.31 490 PRO A N 1
ATOM 3942 C CA . PRO A 1 490 ? 30.078 -17.120 -1.508 1.00 89.31 490 PRO A CA 1
ATOM 3943 C C . PRO A 1 490 ? 31.352 -17.227 -2.353 1.00 89.31 490 PRO A C 1
ATOM 3945 O O . PRO A 1 490 ? 31.306 -17.236 -3.581 1.00 89.31 490 PRO A O 1
ATOM 3948 N N . ASP A 1 491 ? 32.503 -17.396 -1.696 1.00 84.38 491 ASP A N 1
ATOM 3949 C CA . ASP A 1 491 ? 33.807 -17.385 -2.380 1.00 84.38 491 ASP A CA 1
ATOM 3950 C C . ASP A 1 491 ? 34.030 -18.555 -3.341 1.00 84.38 491 ASP A C 1
ATOM 3952 O O . ASP A 1 491 ? 34.804 -18.424 -4.286 1.00 84.38 491 ASP A O 1
ATOM 3956 N N . HIS A 1 492 ? 33.345 -19.676 -3.120 1.00 86.69 492 HIS A N 1
ATOM 3957 C CA . HIS A 1 492 ? 33.442 -20.863 -3.966 1.00 86.69 492 HIS A CA 1
ATOM 3958 C C . HIS A 1 492 ? 32.646 -20.735 -5.278 1.00 86.69 492 HIS A C 1
ATOM 3960 O O . HIS A 1 492 ? 32.891 -21.493 -6.216 1.00 86.69 492 HIS A O 1
ATOM 3966 N N . GLU A 1 493 ? 31.722 -19.772 -5.391 1.00 89.44 493 GLU A N 1
ATOM 3967 C CA . GLU A 1 493 ? 30.919 -19.542 -6.600 1.00 89.44 493 GLU A CA 1
ATOM 3968 C C . GLU A 1 493 ? 31.639 -18.611 -7.601 1.00 89.44 493 GLU A C 1
ATOM 3970 O O . GLU A 1 493 ? 31.131 -17.559 -7.997 1.00 89.44 493 GLU A O 1
ATOM 3975 N N . HIS A 1 494 ? 32.846 -18.992 -8.035 1.00 88.38 494 HIS A N 1
ATOM 3976 C CA . HIS A 1 494 ? 33.726 -18.138 -8.849 1.00 88.38 494 HIS A CA 1
ATOM 3977 C C . HIS A 1 494 ? 33.074 -17.575 -10.123 1.00 88.38 494 HIS A C 1
ATOM 3979 O O . HIS A 1 494 ? 33.263 -16.402 -10.440 1.00 88.38 494 HIS A O 1
ATOM 3985 N N . ALA A 1 495 ? 32.295 -18.386 -10.844 1.00 90.06 495 ALA A N 1
ATOM 3986 C CA . ALA A 1 495 ? 31.672 -17.968 -12.099 1.00 90.06 495 ALA A CA 1
ATOM 3987 C C . ALA A 1 495 ? 30.575 -16.905 -11.884 1.00 90.06 495 ALA A C 1
ATOM 3989 O O . ALA A 1 495 ? 30.507 -15.926 -12.626 1.00 90.06 495 ALA A O 1
ATOM 3990 N N . LYS A 1 496 ? 29.774 -17.043 -10.817 1.00 91.88 496 LYS A N 1
ATOM 3991 C CA . LYS A 1 496 ? 28.787 -16.032 -10.409 1.00 91.88 496 LYS A CA 1
ATOM 3992 C C . LYS A 1 496 ? 29.454 -14.745 -9.960 1.00 91.88 496 LYS A C 1
ATOM 3994 O O . LYS A 1 496 ? 29.008 -13.674 -10.355 1.00 91.88 496 LYS A O 1
ATOM 3999 N N . ARG A 1 497 ? 30.553 -14.839 -9.208 1.00 91.94 497 ARG A N 1
ATOM 4000 C CA . ARG A 1 497 ? 31.329 -13.663 -8.800 1.00 91.94 497 ARG A CA 1
ATOM 4001 C C . ARG A 1 497 ? 31.859 -12.877 -9.995 1.00 91.94 497 ARG A C 1
ATOM 4003 O O . ARG A 1 497 ? 31.629 -11.678 -10.061 1.00 91.94 497 ARG A O 1
ATOM 4010 N N . GLN A 1 498 ? 32.503 -13.545 -10.951 1.00 92.56 498 GLN A N 1
ATOM 4011 C CA . GLN A 1 498 ? 33.025 -12.876 -12.148 1.00 92.56 498 GLN A CA 1
ATOM 4012 C C . GLN A 1 498 ? 31.914 -12.218 -12.971 1.00 92.56 498 GLN A C 1
ATOM 4014 O O . GLN A 1 498 ? 32.075 -11.097 -13.447 1.00 92.56 498 GLN A O 1
ATOM 4019 N N . PHE A 1 499 ? 30.774 -12.895 -13.124 1.00 92.75 499 PHE A N 1
ATOM 4020 C CA . PHE A 1 499 ? 29.632 -12.338 -13.845 1.00 92.75 499 PHE A CA 1
ATOM 4021 C C . PHE A 1 499 ? 29.011 -11.138 -13.118 1.00 92.75 499 PHE A C 1
ATOM 4023 O O . PHE A 1 499 ? 28.713 -10.125 -13.748 1.00 92.75 499 PHE A O 1
ATOM 4030 N N . PHE A 1 500 ? 28.877 -11.219 -11.793 1.00 95.19 500 PHE A N 1
ATOM 4031 C CA . PHE A 1 500 ? 28.441 -10.110 -10.950 1.00 95.19 500 PHE A CA 1
ATOM 4032 C C . PHE A 1 500 ? 29.370 -8.896 -11.079 1.00 95.19 500 PHE A C 1
ATOM 4034 O O . PHE A 1 500 ? 28.893 -7.799 -11.357 1.00 95.19 500 PHE A O 1
ATOM 4041 N N . GLU A 1 501 ? 30.682 -9.093 -10.928 1.00 94.31 501 GLU A N 1
ATOM 4042 C CA . GLU A 1 501 ? 31.689 -8.028 -11.023 1.00 94.31 501 GLU A CA 1
ATOM 4043 C C . GLU A 1 501 ? 31.694 -7.379 -12.416 1.00 94.31 501 GLU A C 1
ATOM 4045 O O . GLU A 1 501 ? 31.804 -6.159 -12.526 1.00 94.31 501 GLU A O 1
ATOM 4050 N N . TYR A 1 502 ? 31.496 -8.168 -13.479 1.00 94.81 502 T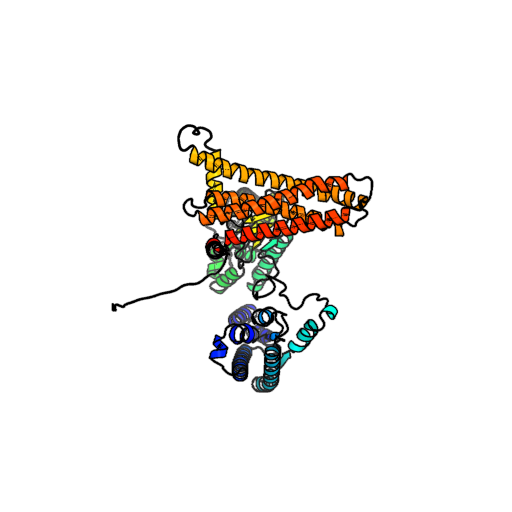YR A N 1
ATOM 4051 C CA . TYR A 1 502 ? 31.337 -7.653 -14.841 1.00 94.81 502 TYR A CA 1
ATOM 4052 C C . TYR A 1 502 ? 30.101 -6.750 -14.981 1.00 94.81 502 TYR A C 1
ATOM 4054 O O . TYR A 1 502 ? 30.216 -5.613 -15.439 1.00 94.81 502 TYR A O 1
ATOM 4062 N N . LEU A 1 503 ? 28.925 -7.225 -14.556 1.00 93.38 503 LEU A N 1
ATOM 4063 C CA . LEU A 1 503 ? 27.684 -6.446 -14.636 1.00 93.38 503 LEU A CA 1
ATOM 4064 C C . LEU A 1 503 ? 27.742 -5.183 -13.770 1.00 93.38 503 LEU A C 1
ATOM 4066 O O . LEU A 1 503 ? 27.272 -4.124 -14.191 1.00 93.38 503 LEU A O 1
ATOM 4070 N N . GLN A 1 504 ? 28.319 -5.290 -12.571 1.00 96.56 504 GLN A N 1
ATOM 4071 C CA . GLN A 1 504 ? 28.516 -4.157 -11.675 1.00 96.56 504 GLN A CA 1
ATOM 4072 C C . GLN A 1 504 ? 29.449 -3.125 -12.320 1.00 96.56 504 GLN A C 1
ATOM 4074 O O . GLN A 1 504 ? 29.099 -1.949 -12.363 1.00 96.56 504 GLN A O 1
ATOM 4079 N N . GLY A 1 505 ? 30.575 -3.554 -12.899 1.00 95.69 505 GLY A N 1
ATOM 4080 C CA . GLY A 1 505 ? 31.529 -2.666 -13.567 1.00 95.69 505 GLY A CA 1
ATOM 4081 C C . GLY A 1 505 ? 30.939 -1.908 -14.763 1.00 95.69 505 GLY A C 1
ATOM 4082 O O . GLY A 1 505 ? 31.157 -0.701 -14.892 1.00 95.69 505 GLY A O 1
ATOM 4083 N N . GLU A 1 506 ? 30.139 -2.573 -15.604 1.00 95.44 506 GLU A N 1
ATOM 4084 C CA . GLU A 1 506 ? 29.427 -1.916 -16.715 1.00 95.44 506 GLU A CA 1
ATOM 4085 C C . GLU A 1 506 ? 28.438 -0.855 -16.203 1.00 95.44 506 GLU A C 1
ATOM 4087 O O . GLU A 1 506 ? 28.391 0.269 -16.715 1.00 95.44 506 GLU A O 1
ATOM 4092 N N . ALA A 1 507 ? 27.678 -1.186 -15.153 1.00 94.81 507 ALA A N 1
ATOM 4093 C CA . ALA A 1 507 ? 26.729 -0.269 -14.531 1.00 94.81 507 ALA A CA 1
ATOM 4094 C C . ALA A 1 507 ? 27.428 0.952 -13.909 1.00 94.81 507 ALA A C 1
ATOM 4096 O O . ALA A 1 507 ? 26.993 2.085 -14.124 1.00 94.81 507 ALA A O 1
ATOM 4097 N N . GLU A 1 508 ? 28.534 0.748 -13.192 1.00 97.19 508 GLU A N 1
ATOM 4098 C CA . GLU A 1 508 ? 29.333 1.827 -12.604 1.00 97.19 508 GLU A CA 1
ATOM 4099 C C . GLU A 1 508 ? 29.920 2.754 -13.662 1.00 97.19 508 GLU A C 1
ATOM 4101 O O . GLU A 1 508 ? 29.754 3.971 -13.576 1.00 97.19 508 GLU A O 1
ATOM 4106 N N . SER A 1 509 ? 30.540 2.195 -14.703 1.00 95.50 509 SER A N 1
ATOM 4107 C CA . SER A 1 509 ? 31.104 2.988 -15.797 1.00 95.50 509 SER A CA 1
ATOM 4108 C C . SER A 1 509 ? 30.032 3.830 -16.497 1.00 95.50 509 SER A C 1
ATOM 4110 O O . SER A 1 509 ? 30.227 5.024 -16.750 1.00 95.50 509 SER A O 1
ATOM 4112 N N . GLY A 1 510 ? 28.863 3.236 -16.766 1.00 94.81 510 GLY A N 1
ATOM 4113 C CA . GLY A 1 510 ? 27.714 3.948 -17.322 1.00 94.81 510 GLY A CA 1
ATOM 4114 C C . GLY A 1 510 ? 27.216 5.073 -16.410 1.00 94.81 510 GLY A C 1
ATOM 4115 O O . GLY A 1 510 ? 26.923 6.174 -16.886 1.00 94.81 510 GLY A O 1
ATOM 4116 N N . LEU A 1 511 ? 27.155 4.830 -15.098 1.00 97.12 511 LEU A N 1
ATOM 4117 C CA . LEU A 1 511 ? 26.740 5.828 -14.115 1.00 97.12 511 LEU A CA 1
ATOM 4118 C C . LEU A 1 511 ? 27.701 7.014 -14.052 1.00 97.12 511 LEU A C 1
ATOM 4120 O O . LEU A 1 511 ? 27.237 8.150 -14.106 1.00 97.12 511 LEU A O 1
ATOM 4124 N N . GLU A 1 512 ? 29.012 6.780 -13.973 1.00 97.06 512 GLU A N 1
ATOM 4125 C CA . GLU A 1 512 ? 29.986 7.876 -13.891 1.00 97.06 512 GLU A CA 1
ATOM 4126 C C . GLU A 1 512 ? 29.957 8.755 -15.145 1.00 97.06 512 GLU A C 1
ATOM 4128 O O . GLU A 1 512 ? 30.000 9.981 -15.044 1.00 97.06 512 GLU A O 1
ATOM 4133 N N . ARG A 1 513 ? 29.792 8.157 -16.332 1.00 96.81 513 ARG A N 1
ATOM 4134 C CA . ARG A 1 513 ? 29.649 8.912 -17.589 1.00 96.81 513 ARG A CA 1
ATOM 4135 C C . ARG A 1 513 ? 28.390 9.776 -17.608 1.00 96.81 513 ARG A C 1
ATOM 4137 O O . ARG A 1 513 ? 28.448 10.924 -18.050 1.00 96.81 513 ARG A O 1
ATOM 4144 N N . LEU A 1 514 ? 27.260 9.230 -17.152 1.00 96.19 514 LEU A N 1
ATOM 4145 C CA . LEU A 1 514 ? 26.003 9.970 -17.044 1.00 96.19 514 LEU A CA 1
ATOM 4146 C C . LEU A 1 514 ? 26.134 11.118 -16.037 1.00 96.19 514 LEU A C 1
ATOM 4148 O O . LEU A 1 514 ? 25.808 12.258 -16.359 1.00 96.19 514 LEU A O 1
ATOM 4152 N N . HIS A 1 515 ? 26.656 10.823 -14.847 1.00 96.50 515 HIS A N 1
ATOM 4153 C CA . HIS A 1 515 ? 26.815 11.793 -13.771 1.00 96.50 515 HIS A CA 1
ATOM 4154 C C . HIS A 1 515 ? 27.752 12.932 -14.177 1.00 96.50 515 HIS A C 1
ATOM 4156 O O . HIS A 1 515 ? 27.386 14.096 -14.044 1.00 96.50 515 HIS A O 1
ATOM 4162 N N . GLN A 1 516 ? 28.899 12.618 -14.785 1.00 95.75 516 GLN A N 1
ATOM 4163 C CA . GLN A 1 516 ? 29.825 13.624 -15.302 1.00 95.75 516 GLN A CA 1
ATOM 4164 C C . GLN A 1 516 ? 29.176 14.522 -16.364 1.00 95.75 516 GLN A C 1
ATOM 4166 O O . GLN A 1 516 ? 29.413 15.729 -16.367 1.00 95.75 516 GLN A O 1
ATOM 4171 N N . CYS A 1 517 ? 28.364 13.955 -17.262 1.00 94.69 517 CYS A N 1
ATOM 4172 C CA . CYS A 1 517 ? 27.690 14.727 -18.304 1.00 94.69 517 CYS A CA 1
ATOM 4173 C C . CYS A 1 517 ? 26.693 15.730 -17.701 1.00 94.69 517 CYS A C 1
ATOM 4175 O O . CYS A 1 517 ? 26.682 16.897 -18.087 1.00 94.69 517 CYS A O 1
ATOM 4177 N N . VAL A 1 518 ? 25.902 15.308 -16.712 1.00 93.19 518 VAL A N 1
ATOM 4178 C CA . VAL A 1 518 ? 24.948 16.204 -16.042 1.00 93.19 518 VAL A CA 1
ATOM 4179 C C . VAL A 1 518 ? 25.650 17.234 -15.158 1.00 93.19 518 VAL A C 1
ATOM 4181 O O . VAL A 1 518 ? 25.248 18.390 -15.153 1.00 93.19 518 VAL A O 1
ATOM 4184 N N . GLU A 1 519 ? 26.693 16.850 -14.423 1.00 91.69 519 GLU A N 1
ATOM 4185 C CA . GLU A 1 519 ? 27.364 17.743 -13.470 1.00 91.69 519 GLU A CA 1
ATOM 4186 C C . GLU A 1 519 ? 28.266 18.768 -14.173 1.00 91.69 519 GLU A C 1
ATOM 4188 O O . GLU A 1 519 ? 28.302 19.928 -13.773 1.00 91.69 519 GLU A O 1
ATOM 4193 N N . LYS A 1 520 ? 28.998 18.371 -15.225 1.00 91.31 520 LYS A N 1
ATOM 4194 C CA . LYS A 1 520 ? 30.014 19.227 -15.867 1.00 91.31 520 LYS A CA 1
ATOM 4195 C C . LYS A 1 520 ? 29.570 19.821 -17.195 1.00 91.31 520 LYS A C 1
ATOM 4197 O O . LYS A 1 520 ? 29.773 21.015 -17.410 1.00 91.31 520 LYS A O 1
ATOM 4202 N N . ASP A 1 521 ? 28.981 19.025 -18.086 1.00 92.12 521 ASP A N 1
ATOM 4203 C CA . ASP A 1 521 ? 28.629 19.522 -19.423 1.00 92.12 521 ASP A CA 1
ATOM 4204 C C . ASP A 1 521 ? 27.449 20.507 -19.336 1.00 92.12 521 ASP A C 1
ATOM 4206 O O . ASP A 1 521 ? 27.437 21.517 -20.037 1.00 92.12 521 ASP A O 1
ATOM 4210 N N . LEU A 1 522 ? 26.506 20.288 -18.408 1.00 90.00 522 LEU A N 1
ATOM 4211 C CA . LEU A 1 522 ? 25.371 21.194 -18.182 1.00 90.00 522 LEU A CA 1
ATOM 4212 C C . LEU A 1 522 ? 25.804 22.610 -17.764 1.00 90.00 522 LEU A C 1
ATOM 4214 O O . LEU A 1 522 ? 25.171 23.592 -18.160 1.00 90.00 522 LEU A O 1
ATOM 4218 N N . LEU A 1 523 ? 26.889 22.734 -16.988 1.00 88.31 523 LEU A N 1
ATOM 4219 C CA . LEU A 1 523 ? 27.383 24.028 -16.500 1.00 88.31 523 LEU A CA 1
ATOM 4220 C C . LEU A 1 523 ? 27.747 24.980 -17.642 1.00 88.31 523 LEU A C 1
ATOM 4222 O O . LEU A 1 523 ? 27.598 26.193 -17.497 1.00 88.31 523 LEU A O 1
ATOM 4226 N N . GLN A 1 524 ? 28.171 24.444 -18.787 1.00 90.12 524 GLN A N 1
ATOM 4227 C CA . GLN A 1 524 ? 28.512 25.235 -19.970 1.00 90.12 524 GLN A CA 1
ATOM 4228 C C . GLN A 1 524 ? 27.291 26.006 -20.489 1.00 90.12 524 GLN A C 1
ATOM 4230 O O . GLN A 1 524 ? 27.402 27.169 -20.864 1.00 90.12 524 GLN A O 1
ATOM 4235 N N . PHE A 1 525 ? 26.106 25.396 -20.425 1.00 90.06 525 PHE A N 1
ATOM 4236 C CA . PHE A 1 525 ? 24.852 26.000 -20.877 1.00 90.06 525 PHE A CA 1
ATOM 4237 C C . PHE A 1 525 ? 24.212 26.900 -19.816 1.00 90.06 525 PHE A C 1
ATOM 4239 O O . PHE A 1 525 ? 23.594 27.909 -20.155 1.00 90.06 525 PHE A O 1
ATOM 4246 N N . LEU A 1 526 ? 24.406 26.585 -18.531 1.00 85.56 526 LEU A N 1
ATOM 4247 C CA . LEU A 1 526 ? 23.976 27.444 -17.420 1.00 85.56 526 LEU A CA 1
ATOM 4248 C C . LEU A 1 526 ? 24.769 28.755 -17.353 1.00 85.56 526 LEU A C 1
ATOM 4250 O O . LEU A 1 526 ? 24.229 29.796 -16.958 1.00 85.56 526 LEU A O 1
ATOM 4254 N N . ASN A 1 527 ? 26.040 28.722 -17.751 1.00 86.50 527 ASN A N 1
ATOM 4255 C CA . ASN A 1 527 ? 26.939 29.874 -17.720 1.00 86.50 527 ASN A CA 1
ATOM 4256 C C . ASN A 1 527 ? 27.053 30.604 -19.067 1.00 86.50 527 ASN A C 1
ATOM 4258 O O . ASN A 1 527 ? 27.642 31.677 -19.102 1.00 86.50 527 ASN A O 1
ATOM 4262 N N . ALA A 1 528 ? 26.434 30.094 -20.135 1.00 85.38 528 ALA A N 1
ATOM 4263 C CA . ALA A 1 528 ? 26.434 30.735 -21.450 1.00 85.38 528 ALA A CA 1
ATOM 4264 C C . ALA A 1 528 ? 25.789 32.135 -21.433 1.00 85.38 528 ALA A C 1
ATOM 4266 O O . ALA A 1 528 ? 24.865 32.395 -20.656 1.00 85.38 528 ALA A O 1
ATOM 4267 N N . GLU A 1 529 ? 26.258 33.027 -22.309 1.00 80.38 529 GLU A N 1
ATOM 4268 C CA . GLU A 1 529 ? 25.717 34.387 -22.481 1.00 80.38 529 GLU A CA 1
ATOM 4269 C C . GLU A 1 529 ? 24.412 34.417 -23.304 1.00 80.38 529 GLU A C 1
ATOM 4271 O O . GLU A 1 529 ? 23.709 35.422 -23.306 1.00 80.38 529 GLU A O 1
ATOM 4276 N N . GLY A 1 530 ? 24.045 33.305 -23.954 1.00 78.06 530 GLY A N 1
ATOM 4277 C CA . GLY A 1 530 ? 22.811 33.162 -24.731 1.00 78.06 530 GLY A CA 1
ATOM 4278 C C . GLY A 1 530 ? 22.565 31.727 -25.225 1.00 78.06 530 GLY A C 1
ATOM 4279 O O . GLY A 1 530 ? 23.277 30.805 -24.803 1.00 78.06 530 GLY A O 1
ATOM 4280 N N . PRO A 1 531 ? 21.579 31.522 -26.121 1.00 84.19 531 PRO A N 1
ATOM 4281 C CA . PRO A 1 531 ? 21.212 30.197 -26.612 1.00 84.19 531 PRO A CA 1
ATOM 4282 C C . PRO A 1 531 ? 22.358 29.544 -27.385 1.00 84.19 531 PRO A C 1
ATOM 4284 O O . PRO A 1 531 ? 22.918 30.137 -28.311 1.00 84.19 531 PRO A O 1
ATOM 4287 N N . SER A 1 532 ? 22.697 28.307 -27.027 1.00 86.50 532 SER A N 1
ATOM 4288 C CA . SER A 1 532 ? 23.749 27.548 -27.700 1.00 86.50 532 SER A CA 1
ATOM 4289 C C . SER A 1 532 ? 23.166 26.640 -28.778 1.00 86.50 532 SER A C 1
ATOM 4291 O O . SER A 1 532 ? 22.180 25.936 -28.557 1.00 86.50 532 SER A O 1
ATOM 4293 N N . LYS A 1 533 ? 23.823 26.596 -29.941 1.00 83.31 533 LYS A N 1
ATOM 4294 C CA . LYS A 1 533 ? 23.469 25.667 -31.028 1.00 83.31 533 LYS A CA 1
ATOM 4295 C C . LYS A 1 533 ? 23.701 24.205 -30.633 1.00 83.31 533 LYS A C 1
ATOM 4297 O O . LYS A 1 533 ? 22.976 23.333 -31.104 1.00 83.31 533 LYS A O 1
ATOM 4302 N N . ASP A 1 534 ? 24.623 23.966 -29.704 1.00 89.19 534 ASP A N 1
ATOM 4303 C CA . ASP A 1 534 ? 25.014 22.628 -29.253 1.00 89.19 534 ASP A CA 1
ATOM 4304 C C . ASP A 1 534 ? 24.074 22.074 -28.165 1.00 89.19 534 ASP A C 1
ATOM 4306 O O . ASP A 1 534 ? 24.218 20.935 -27.719 1.00 89.19 534 ASP A O 1
ATOM 4310 N N . PHE A 1 535 ? 23.079 22.853 -27.718 1.00 88.31 535 PHE A N 1
ATOM 4311 C CA . PHE A 1 535 ? 22.170 22.437 -26.646 1.00 88.31 535 PHE A CA 1
ATOM 4312 C C . PHE A 1 535 ? 21.299 21.231 -27.041 1.00 88.31 535 PHE A C 1
ATOM 4314 O O . PHE A 1 535 ? 21.024 20.356 -26.216 1.00 88.31 535 PHE A O 1
ATOM 4321 N N . ASN A 1 536 ? 20.910 21.130 -28.316 1.00 85.56 536 ASN A N 1
ATOM 4322 C CA . ASN A 1 536 ? 20.173 19.967 -28.825 1.00 85.56 536 ASN A CA 1
ATOM 4323 C C . ASN A 1 536 ? 21.040 18.700 -28.888 1.00 85.56 536 ASN A C 1
ATOM 4325 O O . ASN A 1 536 ? 20.548 17.599 -28.613 1.00 85.56 536 ASN A O 1
ATOM 4329 N N . ASP A 1 537 ? 22.330 18.850 -29.183 1.00 88.38 537 ASP A N 1
ATOM 4330 C CA . ASP A 1 537 ? 23.282 17.740 -29.163 1.00 88.38 537 ASP A CA 1
ATOM 4331 C C . ASP A 1 537 ? 23.519 17.270 -27.727 1.00 88.38 537 ASP A C 1
ATOM 4333 O O . ASP A 1 537 ? 23.474 16.068 -27.452 1.00 88.38 537 ASP A O 1
ATOM 4337 N N . PHE A 1 538 ? 23.653 18.208 -26.782 1.00 92.50 538 PHE A N 1
ATOM 4338 C CA . PHE A 1 538 ? 23.688 17.907 -25.351 1.00 92.50 538 PHE A CA 1
ATOM 4339 C C . PHE A 1 538 ? 22.429 17.164 -24.891 1.00 92.50 538 PHE A C 1
ATOM 4341 O O . PHE A 1 538 ? 22.540 16.136 -24.224 1.00 92.50 538 PHE A O 1
ATOM 4348 N N . ARG A 1 539 ? 21.235 17.620 -25.289 1.00 88.12 539 ARG A N 1
ATOM 4349 C CA . ARG A 1 539 ? 19.965 16.951 -24.967 1.00 88.12 539 ARG A CA 1
ATOM 4350 C C . ARG A 1 539 ? 19.945 15.503 -25.447 1.00 88.12 539 ARG A C 1
ATOM 4352 O O . ARG A 1 539 ? 19.595 14.605 -24.681 1.00 88.12 539 ARG A O 1
ATOM 4359 N N . THR A 1 540 ? 20.338 15.277 -26.698 1.00 82.50 540 THR A N 1
ATOM 4360 C CA . THR A 1 540 ? 20.372 13.938 -27.303 1.00 82.50 540 THR A CA 1
ATOM 4361 C C . THR A 1 540 ? 21.401 13.046 -26.611 1.00 82.50 540 THR A C 1
ATOM 4363 O O . THR A 1 540 ? 21.096 11.904 -26.261 1.00 82.50 540 THR A O 1
ATOM 4366 N N . LYS A 1 541 ? 22.599 13.581 -26.346 1.00 90.88 541 LYS A N 1
ATOM 4367 C CA . LYS A 1 541 ? 23.665 12.897 -25.605 1.00 90.88 541 LYS A CA 1
ATOM 4368 C C . LYS A 1 541 ? 23.200 12.500 -24.206 1.00 90.88 541 LYS A C 1
ATOM 4370 O O . LYS A 1 541 ? 23.379 11.345 -23.821 1.00 90.88 541 LYS A O 1
ATOM 4375 N N . LEU A 1 542 ? 22.596 13.428 -23.464 1.00 90.56 542 LEU A N 1
ATOM 4376 C CA . LEU A 1 542 ? 22.173 13.189 -22.092 1.00 90.56 542 LEU A CA 1
ATOM 4377 C C . LEU A 1 542 ? 21.064 12.136 -22.029 1.00 90.56 542 LEU A C 1
ATOM 4379 O O . LEU A 1 542 ? 21.215 11.148 -21.320 1.00 90.56 542 LEU A O 1
ATOM 4383 N N . ALA A 1 543 ? 20.006 12.289 -22.830 1.00 79.56 543 ALA A N 1
ATOM 4384 C CA . ALA A 1 543 ? 18.918 11.314 -22.888 1.00 79.56 543 ALA A CA 1
ATOM 4385 C C . ALA A 1 543 ? 19.413 9.914 -23.304 1.00 79.56 543 ALA A C 1
ATOM 4387 O O . ALA A 1 543 ? 18.988 8.903 -22.736 1.00 79.56 543 ALA A O 1
ATOM 4388 N N . GLY A 1 544 ? 20.353 9.847 -24.254 1.00 80.38 544 GLY A N 1
ATOM 4389 C CA . GLY A 1 544 ? 21.000 8.602 -24.662 1.00 80.38 544 GLY A CA 1
ATOM 4390 C C . GLY A 1 544 ? 21.776 7.941 -23.520 1.00 80.38 544 GLY A C 1
ATOM 4391 O O . GLY A 1 544 ? 21.576 6.756 -23.254 1.00 80.38 544 GLY A O 1
ATOM 4392 N N . LEU A 1 545 ? 22.610 8.703 -22.802 1.00 85.75 545 LEU A N 1
ATOM 4393 C CA . LEU A 1 545 ? 23.331 8.207 -21.625 1.00 85.75 545 LEU A CA 1
ATOM 4394 C C . LEU A 1 545 ? 22.366 7.736 -20.534 1.00 85.75 545 LEU A C 1
ATOM 4396 O O . LEU A 1 545 ? 22.554 6.647 -20.003 1.00 85.75 545 LEU A O 1
ATOM 4400 N N . THR A 1 546 ? 21.302 8.489 -20.244 1.00 79.50 546 THR A N 1
ATOM 4401 C CA . THR A 1 546 ? 20.277 8.095 -19.267 1.00 79.50 546 THR A CA 1
ATOM 4402 C C . THR A 1 546 ? 19.657 6.748 -19.625 1.00 79.50 546 THR A C 1
ATOM 4404 O O . THR A 1 546 ? 19.569 5.866 -18.771 1.00 79.50 546 THR A O 1
ATOM 4407 N N . SER A 1 547 ? 19.281 6.552 -20.893 1.00 84.50 547 SER A N 1
ATOM 4408 C CA . SER A 1 547 ? 18.697 5.291 -21.354 1.00 84.50 547 SER A CA 1
ATOM 4409 C C . SER A 1 547 ? 19.687 4.126 -21.297 1.00 84.50 547 SER A C 1
ATOM 4411 O O . SER A 1 547 ? 19.303 3.029 -20.892 1.00 84.50 547 SER A O 1
ATOM 4413 N N . VAL A 1 548 ? 20.944 4.336 -21.696 1.00 87.62 548 VAL A N 1
ATOM 4414 C CA . VAL A 1 548 ? 21.978 3.291 -21.672 1.00 87.62 548 VAL A CA 1
ATOM 4415 C C . VAL A 1 548 ? 22.311 2.888 -20.236 1.00 87.62 548 VAL A C 1
ATOM 4417 O O . VAL A 1 548 ? 22.304 1.700 -19.920 1.00 87.62 548 VAL A O 1
ATOM 4420 N N . THR A 1 549 ? 22.518 3.859 -19.344 1.00 85.31 549 THR A N 1
ATOM 4421 C CA . THR A 1 549 ? 22.767 3.604 -17.920 1.00 85.31 549 THR A CA 1
ATOM 4422 C C . THR A 1 549 ? 21.597 2.862 -17.288 1.00 85.31 549 THR A C 1
ATOM 4424 O O . THR A 1 549 ? 21.809 1.864 -16.604 1.00 85.31 549 THR A O 1
ATOM 4427 N N . LYS A 1 550 ? 20.354 3.259 -17.585 1.00 84.50 550 LYS A N 1
ATOM 4428 C CA . LYS A 1 550 ? 19.168 2.525 -17.133 1.00 84.50 550 LYS A CA 1
ATOM 4429 C C . LYS A 1 550 ? 19.207 1.051 -17.550 1.00 84.50 550 LYS A C 1
ATOM 4431 O O . LYS A 1 550 ? 18.982 0.188 -16.708 1.00 84.50 550 LYS A O 1
ATOM 4436 N N . ASN A 1 551 ? 19.554 0.751 -18.802 1.00 84.25 551 ASN A N 1
ATOM 4437 C CA . ASN A 1 551 ? 19.642 -0.630 -19.290 1.00 84.25 551 ASN A CA 1
ATOM 4438 C C . ASN A 1 551 ? 20.714 -1.452 -18.555 1.00 84.25 551 ASN A C 1
ATOM 4440 O O . ASN A 1 551 ? 20.455 -2.604 -18.204 1.00 84.25 551 ASN A O 1
ATOM 4444 N N . TYR A 1 552 ? 21.893 -0.878 -18.283 1.00 90.38 552 TYR A N 1
ATOM 4445 C CA . TYR A 1 552 ? 22.928 -1.561 -17.495 1.00 90.38 552 TYR A CA 1
ATOM 4446 C C . TYR A 1 552 ? 22.425 -1.935 -16.097 1.00 90.38 552 TYR A C 1
ATOM 4448 O O . TYR A 1 552 ? 22.595 -3.071 -15.656 1.00 90.38 552 TYR A O 1
ATOM 4456 N N . PHE A 1 553 ? 21.738 -1.007 -15.428 1.00 92.56 553 PHE A N 1
ATOM 4457 C CA . PHE A 1 553 ? 21.167 -1.248 -14.106 1.00 92.56 553 PHE A CA 1
ATOM 4458 C C . PHE A 1 553 ? 19.998 -2.232 -14.127 1.00 92.56 553 PHE A C 1
ATOM 4460 O O . PHE A 1 553 ? 19.900 -3.066 -13.232 1.00 92.56 553 PHE A O 1
ATOM 4467 N N . GLU A 1 554 ? 19.131 -2.191 -15.140 1.00 89.44 554 GLU A N 1
ATOM 4468 C CA . GLU A 1 554 ? 18.061 -3.180 -15.298 1.00 89.44 554 GLU A CA 1
ATOM 4469 C C . GL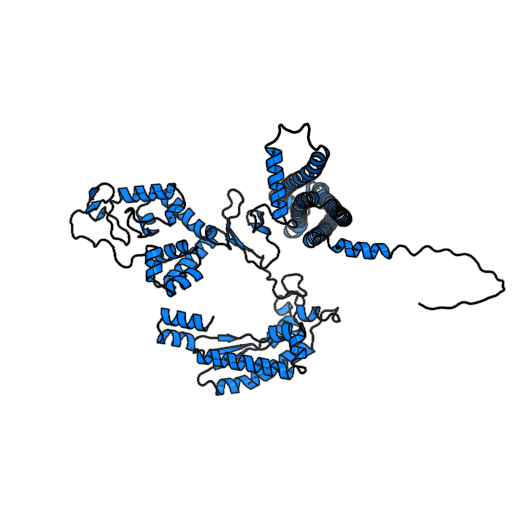U A 1 554 ? 18.616 -4.595 -15.488 1.00 89.44 554 GLU A C 1
ATOM 4471 O O . GLU A 1 554 ? 18.077 -5.539 -14.912 1.00 89.44 554 GLU A O 1
ATOM 4476 N N . ASN A 1 555 ? 19.692 -4.748 -16.263 1.00 89.81 555 ASN A N 1
ATOM 4477 C CA . ASN A 1 555 ? 20.358 -6.035 -16.451 1.00 89.81 555 ASN A CA 1
ATOM 4478 C C . ASN A 1 555 ? 21.006 -6.526 -15.154 1.00 89.81 555 ASN A C 1
ATOM 4480 O O . ASN A 1 555 ? 20.806 -7.680 -14.783 1.00 89.81 555 ASN A O 1
ATOM 4484 N N . LEU A 1 556 ? 21.711 -5.643 -14.437 1.00 92.69 556 LEU A N 1
ATOM 4485 C CA . LEU A 1 556 ? 22.285 -5.953 -13.129 1.00 92.69 556 LEU A CA 1
ATOM 4486 C C . LEU A 1 556 ? 21.193 -6.412 -12.151 1.00 92.69 556 LEU A C 1
ATOM 4488 O O . LEU A 1 556 ? 21.275 -7.503 -11.603 1.00 92.69 556 LEU A O 1
ATOM 4492 N N . VAL A 1 557 ? 20.125 -5.627 -11.987 1.00 91.75 557 VAL A N 1
ATOM 4493 C CA . VAL A 1 557 ? 19.000 -5.950 -11.095 1.00 91.75 557 VAL A CA 1
ATOM 4494 C C . VAL A 1 557 ? 18.380 -7.304 -11.439 1.00 91.75 557 VAL A C 1
ATOM 4496 O O . VAL A 1 557 ? 18.234 -8.131 -10.544 1.00 91.75 557 VAL A O 1
ATOM 4499 N N . LYS A 1 558 ? 18.075 -7.567 -12.718 1.00 90.56 558 LYS A N 1
ATOM 4500 C CA . LYS A 1 558 ? 17.498 -8.851 -13.157 1.00 90.56 558 LYS A CA 1
ATOM 4501 C C . LYS A 1 558 ? 18.415 -10.036 -12.846 1.00 90.56 558 LYS A C 1
ATOM 4503 O O . LYS A 1 558 ? 17.933 -11.063 -12.376 1.00 90.56 558 LYS A O 1
ATOM 4508 N N . ALA A 1 559 ? 19.718 -9.885 -13.082 1.00 90.94 559 ALA A N 1
ATOM 4509 C CA . ALA A 1 559 ? 20.703 -10.923 -12.799 1.00 90.94 559 ALA A CA 1
ATOM 4510 C C . ALA A 1 559 ? 20.862 -11.180 -11.290 1.00 90.94 559 ALA A C 1
ATOM 4512 O O . ALA A 1 559 ? 21.067 -12.311 -10.869 1.00 90.94 559 ALA A O 1
ATOM 4513 N N . LEU A 1 560 ? 20.743 -10.159 -10.439 1.00 91.31 560 LEU A N 1
ATOM 4514 C CA . LEU A 1 560 ? 20.775 -10.368 -8.988 1.00 91.31 560 LEU A CA 1
ATOM 4515 C C . LEU A 1 560 ? 19.485 -11.040 -8.494 1.00 91.31 560 LEU A C 1
ATOM 4517 O O . LEU A 1 560 ? 19.548 -11.975 -7.698 1.00 91.31 560 LEU A O 1
ATOM 4521 N N . GLU A 1 561 ? 18.325 -10.620 -9.005 1.00 89.44 561 GLU A N 1
ATOM 4522 C CA . GLU A 1 561 ? 17.017 -11.190 -8.647 1.00 89.44 561 GLU A CA 1
ATOM 4523 C C . GLU A 1 561 ? 16.865 -12.658 -9.067 1.00 89.44 561 GLU A C 1
ATOM 4525 O O . GLU A 1 561 ? 16.179 -13.420 -8.387 1.00 89.44 561 GLU A O 1
ATOM 4530 N N . ASN A 1 562 ? 17.516 -13.077 -10.157 1.00 89.31 562 ASN A N 1
ATOM 4531 C CA . ASN A 1 562 ? 17.534 -14.476 -10.590 1.00 89.31 562 ASN A CA 1
ATOM 4532 C C . ASN A 1 562 ? 18.651 -15.316 -9.942 1.00 89.31 562 ASN A C 1
ATOM 4534 O O . ASN A 1 562 ? 18.832 -16.478 -10.306 1.00 89.31 562 ASN A O 1
ATOM 4538 N N . GLY A 1 563 ? 19.401 -14.750 -8.989 1.00 88.62 563 GLY A N 1
ATOM 4539 C CA . GLY A 1 563 ? 20.486 -15.449 -8.298 1.00 88.62 563 GLY A CA 1
ATOM 4540 C C . GLY A 1 563 ? 21.706 -15.732 -9.180 1.00 88.62 563 GLY A C 1
ATOM 4541 O O . GLY A 1 563 ? 22.429 -16.698 -8.922 1.00 88.62 563 GLY A O 1
ATOM 4542 N N . LEU A 1 564 ? 21.928 -14.907 -10.209 1.00 90.44 564 LEU A N 1
ATOM 4543 C CA . LEU A 1 564 ? 23.006 -15.016 -11.194 1.00 90.44 564 LEU A CA 1
ATOM 4544 C C . LEU A 1 564 ? 22.952 -16.336 -11.983 1.00 90.44 564 LEU A C 1
ATOM 4546 O O . LEU A 1 564 ? 23.986 -16.885 -12.362 1.00 90.44 564 LEU A O 1
ATOM 4550 N N . ALA A 1 565 ? 21.748 -16.855 -12.238 1.00 86.50 565 ALA A N 1
ATOM 4551 C CA . ALA A 1 565 ? 21.548 -18.115 -12.958 1.00 86.50 565 ALA A CA 1
ATOM 4552 C C . ALA A 1 565 ? 22.034 -18.060 -14.422 1.00 86.50 565 ALA A C 1
ATOM 4554 O O . ALA A 1 565 ? 22.391 -19.080 -15.008 1.00 86.50 565 ALA A O 1
ATOM 4555 N N . ASP A 1 566 ? 22.112 -16.864 -15.015 1.00 83.38 566 ASP A N 1
ATOM 4556 C CA . ASP A 1 566 ? 22.518 -16.680 -16.415 1.00 83.38 566 ASP A CA 1
ATOM 4557 C C . ASP A 1 566 ? 23.996 -17.019 -16.684 1.00 83.38 566 ASP A C 1
ATOM 4559 O O . ASP A 1 566 ? 24.398 -17.171 -17.841 1.00 83.38 566 ASP A O 1
ATOM 4563 N N . VAL A 1 567 ? 24.802 -17.207 -15.636 1.00 80.00 567 VAL A N 1
ATOM 4564 C CA . VAL A 1 567 ? 26.195 -17.677 -15.725 1.00 80.00 567 VAL A CA 1
ATOM 4565 C C . VAL A 1 567 ? 26.300 -18.983 -16.520 1.00 80.00 567 VAL A C 1
ATOM 4567 O O . VAL A 1 567 ? 27.212 -19.138 -17.337 1.00 80.00 567 VAL A O 1
ATOM 4570 N N . ASP A 1 568 ? 25.326 -19.883 -16.361 1.00 64.56 568 ASP A N 1
ATOM 4571 C CA . ASP A 1 568 ? 25.296 -21.176 -17.052 1.00 64.56 568 ASP A CA 1
ATOM 4572 C C . ASP A 1 568 ? 25.046 -21.019 -18.564 1.00 64.56 568 ASP A C 1
ATOM 4574 O O . ASP A 1 568 ? 25.563 -21.781 -19.387 1.00 64.56 568 ASP A O 1
ATOM 4578 N N . SER A 1 569 ? 24.312 -19.974 -18.960 1.00 56.16 569 SER A N 1
ATOM 4579 C CA . SER A 1 569 ? 24.029 -19.658 -20.365 1.00 56.16 569 SER A CA 1
ATOM 4580 C C . SER A 1 569 ? 25.222 -19.004 -21.080 1.00 56.16 569 SER A C 1
ATOM 4582 O O . SER A 1 569 ? 25.492 -19.302 -22.249 1.00 56.16 569 SER A O 1
ATOM 4584 N N . HIS A 1 570 ? 26.006 -18.187 -20.369 1.00 48.94 570 HIS A N 1
ATOM 4585 C CA . HIS A 1 570 ? 27.234 -17.584 -20.894 1.00 48.94 570 HIS A CA 1
ATOM 4586 C C . HIS A 1 570 ? 28.391 -18.591 -20.997 1.00 48.94 570 HIS A C 1
ATOM 4588 O O . HIS A 1 570 ? 29.151 -18.545 -21.969 1.00 48.94 570 HIS A O 1
ATOM 4594 N N . ALA A 1 571 ? 28.492 -19.559 -20.078 1.00 44.59 571 ALA A N 1
ATOM 4595 C CA . ALA A 1 571 ? 29.448 -20.666 -20.185 1.00 44.59 571 ALA A CA 1
ATOM 4596 C C . ALA A 1 571 ? 29.184 -21.553 -21.424 1.00 44.59 571 ALA A C 1
ATOM 4598 O O . ALA A 1 571 ? 30.118 -21.990 -22.106 1.00 44.59 571 ALA A O 1
ATOM 4599 N N . ALA A 1 572 ? 27.911 -21.754 -21.788 1.00 35.16 572 ALA A N 1
ATOM 4600 C CA . ALA A 1 572 ? 27.516 -22.491 -22.990 1.00 35.16 572 ALA A CA 1
ATOM 4601 C C . ALA A 1 572 ? 27.808 -21.737 -24.307 1.00 35.16 572 ALA A C 1
ATOM 4603 O O . ALA A 1 572 ? 27.981 -22.366 -25.353 1.00 35.16 572 ALA A O 1
ATOM 4604 N N . CYS A 1 573 ? 27.897 -20.403 -24.273 1.00 33.94 573 CYS A N 1
ATOM 4605 C CA . CYS A 1 573 ? 28.207 -19.583 -25.448 1.00 33.94 573 CYS A CA 1
ATOM 4606 C C . CYS A 1 573 ? 29.726 -19.466 -25.687 1.00 33.94 573 CYS A C 1
ATOM 4608 O O . CYS A 1 573 ? 30.190 -19.552 -26.825 1.00 33.94 573 CYS A O 1
ATOM 4610 N N . SER A 1 574 ? 30.518 -19.383 -24.613 1.00 34.44 574 SER A N 1
ATOM 4611 C CA . SER A 1 574 ? 31.988 -19.311 -24.672 1.00 34.44 574 SER A CA 1
ATOM 4612 C C . SER A 1 574 ? 32.664 -20.613 -25.128 1.00 34.44 574 SER A C 1
ATOM 4614 O O . SER A 1 574 ? 33.796 -20.583 -25.602 1.00 34.44 574 SER A O 1
ATOM 4616 N N . SER A 1 575 ? 31.978 -21.760 -25.049 1.00 33.91 575 SER A N 1
ATOM 4617 C CA . SER A 1 575 ? 32.492 -23.046 -25.556 1.00 33.91 575 SER A CA 1
ATOM 4618 C C . SER A 1 575 ? 32.303 -23.247 -27.068 1.00 33.91 575 SER A C 1
ATOM 4620 O O . SER A 1 575 ? 32.863 -24.186 -27.632 1.00 33.91 575 SER A O 1
ATOM 4622 N N . LYS A 1 576 ? 31.562 -22.364 -27.758 1.00 33.91 576 LYS A N 1
ATOM 4623 C CA . LYS A 1 576 ? 31.332 -22.444 -29.216 1.00 33.91 576 LYS A CA 1
ATOM 4624 C C . LYS A 1 576 ? 32.194 -21.492 -30.053 1.00 33.91 576 LYS A C 1
ATOM 4626 O O . LYS A 1 576 ? 32.167 -21.592 -31.277 1.00 33.91 576 LYS A O 1
ATOM 4631 N N . SER A 1 577 ? 32.986 -20.610 -29.440 1.00 29.70 577 SER A N 1
ATOM 4632 C CA . SER A 1 577 ? 33.807 -19.611 -30.148 1.00 29.70 577 SER A CA 1
ATOM 4633 C C . SER A 1 577 ? 35.285 -19.994 -30.336 1.00 29.70 577 SER A C 1
ATOM 4635 O O . SER A 1 577 ? 36.066 -19.200 -30.856 1.00 29.70 577 SER A O 1
ATOM 4637 N N . THR A 1 578 ? 35.686 -21.228 -30.014 1.00 31.44 578 THR A N 1
ATOM 4638 C CA . THR A 1 578 ? 37.055 -21.740 -30.222 1.00 31.44 578 THR A CA 1
ATOM 4639 C C . THR A 1 578 ? 37.107 -22.916 -31.204 1.00 31.44 578 THR A C 1
ATOM 4641 O O . THR A 1 578 ? 37.610 -23.988 -30.896 1.00 31.44 578 THR A O 1
ATOM 4644 N N . SER A 1 579 ? 36.640 -22.723 -32.442 1.00 32.12 579 SER A N 1
ATOM 4645 C CA . SER A 1 579 ? 37.103 -23.550 -33.576 1.00 32.12 579 SER A CA 1
ATOM 4646 C C . SER A 1 579 ? 37.009 -22.822 -34.920 1.00 32.12 579 SER A C 1
ATOM 4648 O O . SER A 1 579 ? 36.330 -23.232 -35.853 1.00 32.12 579 SER A O 1
ATOM 4650 N N . SER A 1 580 ? 37.755 -21.728 -35.058 1.00 31.05 580 SER A N 1
ATOM 4651 C CA . SER A 1 580 ? 38.076 -21.189 -36.381 1.00 31.05 580 SER A CA 1
ATOM 4652 C C . SER A 1 580 ? 39.494 -20.625 -36.396 1.00 31.05 580 SER A C 1
ATOM 4654 O O . SER A 1 580 ? 39.710 -19.427 -36.219 1.00 31.05 580 SER A O 1
ATOM 4656 N N . LYS A 1 581 ? 40.481 -21.499 -36.622 1.00 27.95 581 LYS A N 1
ATOM 4657 C CA . LYS A 1 581 ? 41.766 -21.090 -37.195 1.00 27.95 581 LYS A CA 1
ATOM 4658 C C . LYS A 1 581 ? 42.060 -21.903 -38.448 1.00 27.95 581 LYS A C 1
ATOM 4660 O O . LYS A 1 581 ? 42.289 -23.106 -38.418 1.00 27.95 581 LYS A O 1
ATOM 4665 N N . SER A 1 582 ? 42.029 -21.159 -39.542 1.00 25.64 582 SER A N 1
ATOM 4666 C CA . SER A 1 582 ? 42.514 -21.449 -40.880 1.00 25.64 582 SER A CA 1
ATOM 4667 C C . SER A 1 582 ? 43.960 -21.946 -40.896 1.00 25.64 582 SER A C 1
ATOM 4669 O O . SER A 1 582 ? 44.851 -21.281 -40.368 1.00 25.64 582 SER A O 1
ATOM 4671 N N . THR A 1 583 ? 44.211 -23.033 -41.619 1.00 25.58 583 THR A N 1
ATOM 4672 C CA . THR A 1 583 ? 45.507 -23.304 -42.251 1.00 25.58 583 THR A CA 1
ATOM 4673 C C . THR A 1 583 ? 45.248 -23.672 -43.707 1.00 25.58 583 THR A C 1
ATOM 4675 O O . THR A 1 583 ? 44.602 -24.670 -44.009 1.00 25.58 583 THR A O 1
ATOM 4678 N N . GLY A 1 584 ? 45.710 -22.822 -44.621 1.00 24.00 584 GLY A N 1
ATOM 4679 C CA . GLY A 1 584 ? 45.850 -23.161 -46.030 1.00 24.00 584 GLY A CA 1
ATOM 4680 C C . GLY A 1 584 ? 47.323 -23.402 -46.334 1.00 24.00 584 GLY A C 1
ATOM 4681 O O . GLY A 1 584 ? 48.145 -22.602 -45.904 1.00 24.00 584 GLY A O 1
ATOM 4682 N N . CYS A 1 585 ? 47.644 -24.482 -47.053 1.00 23.36 585 CYS A N 1
ATOM 4683 C CA . CYS A 1 585 ? 48.483 -24.449 -48.259 1.00 23.36 585 CYS A CA 1
ATOM 4684 C C . CYS A 1 585 ? 48.627 -25.858 -48.878 1.00 23.36 585 CYS A C 1
ATOM 4686 O O . CYS A 1 585 ? 49.113 -26.782 -48.239 1.00 23.36 585 CYS A O 1
ATOM 4688 N N . SER A 1 586 ? 48.260 -25.941 -50.159 1.00 26.05 586 SER A N 1
ATOM 4689 C CA . SER A 1 586 ? 48.872 -26.716 -51.250 1.00 26.05 586 SER A CA 1
ATOM 4690 C C . SER A 1 586 ? 48.913 -28.256 -51.262 1.00 26.05 586 SER A C 1
ATOM 4692 O O . SER A 1 586 ? 49.576 -28.946 -50.499 1.00 26.05 586 SER A O 1
ATOM 4694 N N . SER A 1 587 ? 48.278 -28.754 -52.322 1.00 27.39 587 SER A N 1
ATOM 4695 C CA . SER A 1 587 ? 48.298 -30.087 -52.924 1.00 27.39 587 SER A CA 1
ATOM 4696 C C . SER A 1 587 ? 49.669 -30.566 -53.433 1.00 27.39 587 SER A C 1
ATOM 4698 O O . SER A 1 587 ? 50.343 -29.798 -54.121 1.00 27.39 587 SER A O 1
ATOM 4700 N N . LYS A 1 588 ? 49.973 -31.871 -53.286 1.00 27.05 588 LYS A N 1
ATOM 4701 C CA . LYS A 1 588 ? 50.321 -32.803 -54.396 1.00 27.05 588 LYS A CA 1
ATOM 4702 C C . LYS A 1 588 ? 50.635 -34.244 -53.921 1.00 27.05 588 LYS A C 1
ATOM 4704 O O . LYS A 1 588 ? 51.652 -34.491 -53.296 1.00 27.05 588 LYS A O 1
ATOM 4709 N N . THR A 1 589 ? 49.766 -35.174 -54.340 1.00 25.56 589 THR A N 1
ATOM 4710 C CA . THR A 1 589 ? 50.000 -36.524 -54.927 1.00 25.56 589 THR A CA 1
ATOM 4711 C C . THR A 1 589 ? 50.975 -37.576 -54.350 1.00 25.56 589 THR A C 1
ATOM 4713 O O . THR A 1 589 ? 52.155 -37.310 -54.160 1.00 25.56 589 THR A O 1
ATOM 4716 N N . ARG A 1 590 ? 50.479 -38.837 -54.433 1.00 27.47 590 ARG A N 1
ATOM 4717 C CA . ARG A 1 590 ? 51.090 -40.198 -54.331 1.00 27.47 590 ARG A CA 1
ATOM 4718 C C . ARG A 1 590 ? 51.042 -40.793 -52.915 1.00 27.47 590 ARG A C 1
ATOM 4720 O O . ARG A 1 590 ? 51.471 -40.146 -51.984 1.00 27.47 590 ARG A O 1
ATOM 4727 N N . GLY A 1 591 ? 50.561 -42.008 -52.642 1.00 25.95 591 GLY A N 1
ATOM 4728 C CA . GLY A 1 591 ? 50.184 -43.169 -53.455 1.00 25.95 591 GLY A CA 1
ATOM 4729 C C . GLY A 1 591 ? 50.715 -44.444 -52.769 1.00 25.95 591 GLY A C 1
ATOM 4730 O O . GLY A 1 591 ? 51.900 -44.477 -52.460 1.00 25.95 591 GLY A O 1
ATOM 4731 N N . LYS A 1 592 ? 49.865 -45.485 -52.631 1.00 28.28 592 LYS A N 1
ATOM 4732 C CA . LYS A 1 592 ? 50.093 -46.828 -52.014 1.00 28.28 592 LYS A CA 1
ATOM 4733 C C . LYS A 1 592 ? 50.089 -46.834 -50.471 1.00 28.28 592 LYS A C 1
ATOM 4735 O O . LYS A 1 592 ? 50.680 -45.961 -49.868 1.00 28.28 592 LYS A O 1
ATOM 4740 N N . GLY A 1 593 ? 49.491 -47.781 -49.746 1.00 26.55 593 GLY A N 1
ATOM 4741 C CA . GLY A 1 593 ? 48.816 -49.044 -50.060 1.00 26.55 593 GLY A CA 1
ATOM 4742 C C . GLY A 1 593 ? 48.930 -49.995 -48.849 1.00 26.55 593 GLY A C 1
ATOM 4743 O O . GLY A 1 593 ? 49.966 -49.980 -48.196 1.00 26.55 593 GLY A O 1
ATOM 4744 N N . LYS A 1 594 ? 47.909 -50.853 -48.641 1.00 29.89 594 LYS A N 1
ATOM 4745 C CA . LYS A 1 594 ? 47.804 -51.981 -47.667 1.00 29.89 594 LYS A CA 1
ATOM 4746 C C . LYS A 1 594 ? 47.686 -51.576 -46.181 1.00 29.89 594 LYS A C 1
ATOM 4748 O O . LYS A 1 594 ? 48.368 -50.671 -45.743 1.00 29.89 594 LYS A O 1
ATOM 4753 N N . GLY A 1 595 ? 46.885 -52.211 -45.325 1.00 28.70 595 GLY A N 1
ATOM 4754 C CA . GLY A 1 595 ? 46.011 -53.383 -45.419 1.00 28.70 595 GLY A CA 1
ATOM 4755 C C . GLY A 1 595 ? 45.620 -53.847 -43.998 1.00 28.70 595 GLY A C 1
ATOM 4756 O O . GLY A 1 595 ? 46.366 -53.586 -43.064 1.00 28.70 595 GLY A O 1
ATOM 4757 N N . SER A 1 596 ? 44.491 -54.563 -43.891 1.00 31.08 596 SER A N 1
ATOM 4758 C CA . SER A 1 596 ? 44.046 -55.442 -42.781 1.00 31.08 596 SER A CA 1
ATOM 4759 C C . SER A 1 596 ? 43.749 -54.817 -41.402 1.00 31.08 596 SER A C 1
ATOM 4761 O O . SER A 1 596 ? 44.625 -54.282 -40.744 1.00 31.08 596 SER A O 1
ATOM 4763 N N . SER A 1 597 ? 42.493 -54.763 -40.938 1.00 30.73 597 SER A N 1
ATOM 4764 C CA . SER A 1 597 ? 41.580 -55.843 -40.482 1.00 30.73 597 SER A CA 1
ATOM 4765 C C . SER A 1 597 ? 41.858 -56.365 -39.063 1.00 30.73 597 SER A C 1
ATOM 4767 O O . SER A 1 597 ? 42.857 -57.052 -38.863 1.00 30.73 597 SER A O 1
ATOM 4769 N N . ARG A 1 598 ? 40.908 -56.123 -38.144 1.00 34.72 598 ARG A N 1
ATOM 4770 C CA . ARG A 1 598 ? 40.389 -57.010 -37.067 1.00 34.72 598 ARG A CA 1
ATOM 4771 C C . ARG A 1 598 ? 39.364 -56.192 -36.247 1.00 34.72 598 ARG A C 1
ATOM 4773 O O . ARG A 1 598 ? 39.718 -55.131 -35.757 1.00 34.72 598 ARG A O 1
ATOM 4780 N N . THR A 1 599 ? 38.048 -56.440 -36.345 1.00 35.59 599 THR A N 1
ATOM 4781 C CA . THR A 1 599 ? 37.227 -57.352 -35.494 1.00 35.59 599 THR A CA 1
ATOM 4782 C C . THR A 1 599 ? 37.540 -57.194 -34.002 1.00 35.59 599 THR A C 1
ATOM 4784 O O . THR A 1 599 ? 38.691 -57.378 -33.633 1.00 35.59 599 THR A O 1
ATOM 4787 N N . GLY A 1 600 ? 36.630 -56.939 -33.067 1.00 32.00 600 GLY A N 1
ATOM 4788 C CA . GLY A 1 600 ? 35.169 -56.922 -33.027 1.00 32.00 600 GLY A CA 1
ATOM 4789 C C . GLY A 1 600 ? 34.747 -57.088 -31.553 1.00 32.00 600 GLY A C 1
ATOM 4790 O O . GLY A 1 600 ? 35.507 -57.662 -30.782 1.00 32.00 600 GLY A O 1
ATOM 4791 N N . GLY A 1 601 ? 33.558 -56.596 -31.197 1.00 35.44 601 GLY A N 1
ATOM 4792 C CA . GLY A 1 601 ? 32.715 -57.097 -30.099 1.00 35.44 601 GLY A CA 1
ATOM 4793 C C . GLY A 1 601 ? 33.205 -56.975 -28.651 1.00 35.44 601 GLY A C 1
ATOM 4794 O O . GLY A 1 601 ? 33.866 -57.875 -28.141 1.00 35.44 601 GLY A O 1
ATOM 4795 N N . SER A 1 602 ? 32.732 -55.951 -27.941 1.00 38.91 602 SER A N 1
ATOM 4796 C CA . SER A 1 602 ? 31.744 -56.040 -26.841 1.00 38.91 602 SER A CA 1
ATOM 4797 C C . SER A 1 602 ? 31.358 -54.633 -26.404 1.00 38.91 602 SER A C 1
ATOM 4799 O O . SER A 1 602 ? 32.276 -53.784 -26.351 1.00 38.91 602 SER A O 1
#

Foldseek 3Di:
DVVVVLVLLCVQPNDVVSLVCQLPDEAEDEDDLCCCQPVPQLNPPVCVVPVDLVVVLVVRLVVVLVVVVVSLVSRHAHYEYEAHALSQLQLQNLQSPVVNPVSDRDVVSSVSSVVSLVVNVVCQVVSPVVRPRHDYHYDYPHVVVVCCLVPVVVVPDPDRNAQPADVRHNDDPGDPDDLKDKDDLVNLVVLLVVLLCVQCSSVVHDSQVSLLLCLVVLNDSPVSVVVCVVPVVVSCVVSQPDPAALDDDDPDQWDAAPPPRDIDGPVQWDDARNPHTHGLVVLQVVLQVCLVVHLCSSSDFDPPPVGNHGDTVVSCVVRYDPVSNVSNVVSSSVSNAVSDPQKDFQPDPPGRMMMRGRPDDPQQWDAHPVRFIAGNPQSHGRQAPDDPVLVVVLVVVVVVVVVPPDPPDDPDPPLVVLCCVLVVLLVVLVVVLVVLVVVLVCCVPPQLVLLCAQQVHDSVLVCLLNLLSVLLNVLSSNRSNLSSVLSPDDPVPVLLNVVLVVLSVQLVVLSVVLVCLSPPVVVCSSPDPHHDPCVVVSSVVNSVSSVSSVVSSVVSSVCVNVVVPCSVVVVVVVVPPPPDDDDDDDDDDDDDDDDDDDDDDD

Organism: Brassica cretica (NCBI:txid69181)

Secondary structure (D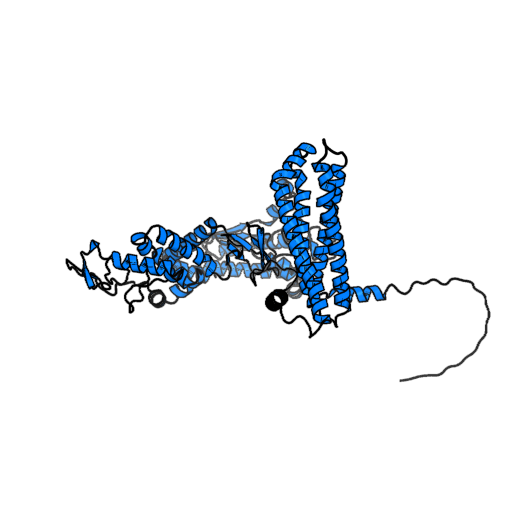SSP, 8-state):
-HHHHHHHHHHHH-HHHHHHHHHHPEEEEE-SHHHHIIIIIISTHHHHH-SSHHHHHHHHHHHHHHHHHHHHHTT--EEEEE----GGGSHHHHHHSTT-TT----HHHHHHHHHHHHHHHHHHHHHHHHSTT-EEEEE--HHHHHHHHHSGGGGT-S-SSS-SSTTSSS-SS--SS-SEEEEPHHHHHHHHHHHHHHHHHHHT--HHHHHHHHHHTTT-HHHHHHHHHH-HHHHHHHHT--SS-SSPPP--SSEE-TTT--EE-GGGEE--TT---EEHHHHHHHHHHHHHH-GGGGG-B-SSTT--PBPPHHHHHHHS-HHHHHHHHHHHHHHHHHT-TTEEE--STT---EEEE-TTSS--EEE-TTS-EEETTT-SBP-TTS-HHHHHHHHHHHHHHHH-TT-TTSS-HHHHHHHHHHHHHHHHHHHHHHHHHHHHHHIIIIIHHHHHHHTT--GGG-HHHHHHHHHHHHHHHHHHHHHHHHHHS-TT-HHHHHHHHHHHHHHHHHHHHHHHIIIIIHHHHHH-SS--TTHHHHHHHHHHHHHHHHHHHHHHHHHHHTTTTTHHHHHHHHTSSS------------------------

Sequence (602 aa):
MFKSYIARLKSIVGDMKATEIINNALVVISAGTNDFILNYYTIPSRRLQYHHVSSYQDFILKRLDNLIGELYSLGCRNIVIGGLPPIGCLPIQMTAKFRNIFRFCLEQENKDSVVYNQKLQKQIPQMQASLTGSKILYSDIYNPIYDMMQSPGKYGFKETKRGCCGTGFLETSFMCNKNFCVLKEEDILKHQIDAIERVSVVLSITEVEASILLRSFHWSVGKVHDEWFADEERVRNTVGILERPVVAPSDDTELTCGICFDPYLPEKIASVSCGHPFCTTCWTGYISTTINDGPGCLMLRCPDPSCLAAVGHDMVDKLASEEDKEKYNRYFLRSYIEDNRKMKWCPAPGCEYAIDFVAGSGNYDVSCLCSFSFCWNCTEEAHRPVDCSTVSKWILKNSAESENMNWRREMAKNSLERYTHYYERWASNQTSRQKAMTDLQQLQTHNLEKLSDKQCTPESQLKFILEAWLQIIECRRVLKWTYAYGYYLPDHEHAKRQFFEYLQGEAESGLERLHQCVEKDLLQFLNAEGPSKDFNDFRTKLAGLTSVTKNYFENLVKALENGLADVDSHAACSSKSTSSKSTGCSSKTRGKGKGSSRTGGS

pLDDT: mean 84.67, std 16.28, range [23.36, 98.12]

InterPro domains:
  IPR001087 GDSL lipase/esterase [PF00657] (6-169)
  IPR001841 Zinc finger, RING-type [PS50089] (257-301)
  IPR002867 IBR domain [PF01485] (326-388)
  IPR002867 IBR domain [SM00647] (326-388)
  IPR013083 Zinc finger, RING/FYVE/PHD-type [G3DSA:3.30.40.10] (247-316)
  IPR036514 SGNH hydrolase superfamily [G3DSA:3.40.50.1110] (2-187)
  IPR044066 TRIAD supradomain [PS51873] (253-489)
  IPR048962 E3 ubiquitin-protein ligase ARIH1-like, UBA-like domain [PF21235] (190-229)
  IPR050592 GDSL lipolytic enzyme [PTHR45642] (1-181)